Protein AF-0000000084993052 (afdb_homodimer)

InterPro domains:
  IPR000551 MerR-type HTH domain [PF13411] (71-131)
  IPR009061 Putative DNA-binding domain superfamily [SSF46955] (4-50)
  IPR009061 Putative DNA-binding domain superfamily [SSF46955] (69-131)
  IPR010093 SinI-like, DNA-binding domain [TIGR01764] (4-50)
  IPR041657 Helix-turn-helix domain, group 17 [PF12728] (4-50)

pLDDT: mean 84.9, std 16.13, range [34.38, 98.5]

Radius of gyration: 33.79 Å; Cα contacts (8 Å, |Δi|>4): 613; chains: 2; bounding box: 34×115×78 Å

Secondary structure (DSSP, 8-state):
-PPEEPHHHHHHHHTS-HHHHHHHHHHTSS--EEETTEEEEEHHHHHHHHHHHHSS----S------EE-HHHHHHHH---HHHHHHHHHHTS----B----TTS---BEEHHHHHHHHHHHHHHHTT--TTT-HHHHHHHHHHHH-TTGGG--TT-EEEE-SS-EEEE-GGGGGGGGGSSEEEEE-HHHHHHHHHHHHHHHHHH-/-PPEEPHHHHHHHHTS-HHHHHHHHHHTSS--EEETTEEEEEHHHHHHHHHHHHSS---SS------EE-HHHHHHHH---HHHHHHHHHHTS----B----TTS---BEEHHHHHHHHHHHHHHHTT--TTT-HHHHHHHHHHHH-TTGGG--TT-EEEE-SS-EEEE-GGGGGGGGGSSEEEEE-HHHHHHHHHHHHHHHHHH-

Foldseek 3Di:
DFDWDFLCRLCVVVVHDSVVSVVCCVVVLQPWDDDDNGIIGGPVSSVVSVVVCPVPPNPPPPPPPQDKADPVRLCVLQVDDPVVVVVCVVLPLADADDQDPPDPDRGRIHTLLRSLLSNVVVVCVVVPHDSNPQLPSSQVSVCSSPDPPLLPDAQQKKWKDPRPHIDIDGPVRCVVVVVDDDIDIDRSSNSSVSSVVVVVVVVVVD/DFDWDFLCRLCVVVVHDSVVSVVCCVVVLQPWDDDDNGIIGGPVSSVVSVVVCPVPPNPPPPPPPQDKADPVRLCVLQVDDPVVVVVCVVLPLAAADDQDPPDPDRGRIHTLLRSLLSNVVVVCVVVPHDSNPQLPSSQVSVCSSPDPPLLPDAQQKKWKDPSPHIDIDGPVRCVVVVVDDDIDIDRSSNSSVSSVVVVVVVVVVD

Organism: Ammonifex degensii (strain DSM 10501 / KC4) (NCBI:txid429009)

Sequence (412 aa):
MGELLTPKQVAEKLKVSRKTVVKWIRSGKLPGRKIGTLWRVDADDLEAFLGRAETGKAPAPEARHPQVFRPADVLRLTGVNRKTLHYWIREGFVSPSIAGSYGTHKKHLWSFGDLVAIRALQKLRQSGIDLHSAELARTLVRHIQAREGIESVPPDTLLATDGRTAFEVGPDDTSRLFGEGCLLILNLGAIVAELRALLDLEETTGMGELLTPKQVAEKLKVSRKTVVKWIRSGKLPGRKIGTLWRVDADDLEAFLGRAETGKAPAPEARHPQVFRPADVLRLTGVNRKTLHYWIREGFVSPSIAGSYGTHKKHLWSFGDLVAIRALQKLRQSGIDLHSAELARTLVRHIQAREGIESVPPDTLLATDGRTAFEVGPDDTSRLFGEGCLLILNLGAIVAELRALLDLEETTG

Structure (mmCIF, N/CA/C/O backbone):
data_AF-0000000084993052-model_v1
#
loop_
_entity.id
_entity.type
_entity.pdbx_description
1 polymer 'DNA binding domain protein, excisionase family'
#
loop_
_atom_site.group_PDB
_atom_site.id
_atom_site.type_symbol
_atom_site.label_atom_id
_atom_site.label_alt_id
_atom_site.label_comp_id
_atom_site.label_asym_id
_atom_site.label_entity_id
_atom_site.label_seq_id
_atom_site.pdbx_PDB_ins_code
_atom_site.Cartn_x
_atom_site.Cartn_y
_atom_site.Cartn_z
_atom_site.occupancy
_atom_site.B_iso_or_equiv
_atom_site.auth_seq_id
_atom_site.auth_comp_id
_atom_site.auth_asym_id
_atom_site.auth_atom_id
_atom_site.pdbx_PDB_model_num
ATOM 1 N N . MET A 1 1 ? -0.569 -53.781 -41.719 1 48.94 1 MET A N 1
ATOM 2 C CA . MET A 1 1 ? -0.555 -53.469 -40.312 1 48.94 1 MET A CA 1
ATOM 3 C C . MET A 1 1 ? 0.443 -52.375 -40 1 48.94 1 MET A C 1
ATOM 5 O O . MET A 1 1 ? 1.618 -52.469 -40.344 1 48.94 1 MET A O 1
ATOM 9 N N . GLY A 1 2 ? -0.045 -51.094 -39.812 1 65.38 2 GLY A N 1
ATOM 10 C CA . GLY A 1 2 ? 0.853 -49.938 -39.875 1 65.38 2 GLY A CA 1
ATOM 11 C C . GLY A 1 2 ? 1.898 -49.969 -38.75 1 65.38 2 GLY A C 1
ATOM 12 O O . GLY A 1 2 ? 1.784 -50.719 -37.812 1 65.38 2 GLY A O 1
ATOM 13 N N . GLU A 1 3 ? 3.17 -49.562 -38.969 1 82.06 3 GLU A N 1
ATOM 14 C CA . GLU A 1 3 ? 4.281 -49.531 -38.031 1 82.06 3 GLU A CA 1
ATOM 15 C C . GLU A 1 3 ? 3.893 -48.75 -36.75 1 82.06 3 GLU A C 1
ATOM 17 O O . GLU A 1 3 ? 3.287 -47.688 -36.844 1 82.06 3 GLU A O 1
ATOM 22 N N . LEU A 1 4 ? 3.887 -49.531 -35.469 1 87.75 4 LEU A N 1
ATOM 23 C CA . LEU A 1 4 ? 3.609 -48.906 -34.188 1 87.75 4 LEU A CA 1
ATOM 24 C C . LEU A 1 4 ? 4.871 -48.281 -33.594 1 87.75 4 LEU A C 1
ATOM 26 O O . LEU A 1 4 ? 5.934 -48.906 -33.594 1 87.75 4 LEU A O 1
ATOM 30 N N . LEU A 1 5 ? 4.762 -47.031 -33.344 1 91.31 5 LEU A N 1
ATOM 31 C CA . LEU A 1 5 ? 5.887 -46.25 -32.844 1 91.31 5 LEU A CA 1
ATOM 32 C C . LEU A 1 5 ? 5.734 -46 -31.328 1 91.31 5 LEU A C 1
ATOM 34 O O . LEU A 1 5 ? 4.617 -45.844 -30.844 1 91.31 5 LEU A O 1
ATOM 38 N N . THR A 1 6 ? 6.793 -46.125 -30.594 1 86.75 6 THR A N 1
ATOM 39 C CA . THR A 1 6 ? 6.809 -45.719 -29.188 1 86.75 6 THR A CA 1
ATOM 40 C C . THR A 1 6 ? 6.742 -44.188 -29.078 1 86.75 6 THR A C 1
ATOM 42 O O . THR A 1 6 ? 7.117 -43.469 -30 1 86.75 6 THR A O 1
ATOM 45 N N . PRO A 1 7 ? 6.207 -43.688 -27.969 1 89.81 7 PRO A N 1
ATOM 46 C CA . PRO A 1 7 ? 6.215 -42.25 -27.766 1 89.81 7 PRO A CA 1
ATOM 47 C C . PRO A 1 7 ? 7.609 -41.656 -27.906 1 89.81 7 PRO A C 1
ATOM 49 O O . PRO A 1 7 ? 7.754 -40.531 -28.406 1 89.81 7 PRO A O 1
ATOM 52 N N . LYS A 1 8 ? 8.633 -42.406 -27.547 1 89.56 8 LYS A N 1
ATOM 53 C CA . LYS A 1 8 ? 10.008 -41.938 -27.703 1 89.56 8 LYS A CA 1
ATOM 54 C C . LYS A 1 8 ? 10.391 -41.812 -29.172 1 89.56 8 LYS A C 1
ATOM 56 O O . LYS A 1 8 ? 10.992 -40.812 -29.578 1 89.56 8 LYS A O 1
ATOM 61 N N . GLN A 1 9 ? 10.039 -42.688 -29.984 1 88.88 9 GLN A N 1
ATOM 62 C CA . GLN A 1 9 ? 10.32 -42.688 -31.422 1 88.88 9 GLN A CA 1
ATOM 63 C C . GLN A 1 9 ? 9.578 -41.562 -32.125 1 88.88 9 GLN A C 1
ATOM 65 O O . GLN A 1 9 ? 10.133 -40.906 -33 1 88.88 9 GLN A O 1
ATOM 70 N N . VAL A 1 10 ? 8.32 -41.406 -31.672 1 88.38 10 VAL A N 1
ATOM 71 C CA . VAL A 1 10 ? 7.539 -40.312 -32.188 1 88.38 10 VAL A CA 1
ATOM 72 C C . VAL A 1 10 ? 8.211 -39 -31.844 1 88.38 10 VAL A C 1
ATOM 74 O O . VAL A 1 10 ? 8.336 -38.094 -32.688 1 88.38 10 VAL A O 1
ATOM 77 N N . ALA A 1 11 ? 8.703 -38.875 -30.703 1 86.81 11 ALA A N 1
ATOM 78 C CA . ALA A 1 11 ? 9.383 -37.688 -30.219 1 86.81 11 ALA A CA 1
ATOM 79 C C . ALA A 1 11 ? 10.625 -37.375 -31.062 1 86.81 11 ALA A C 1
ATOM 81 O O . ALA A 1 11 ? 10.867 -36.25 -31.453 1 86.81 11 ALA A O 1
ATOM 82 N N . GLU A 1 12 ? 11.328 -38.375 -31.297 1 86.19 12 GLU A N 1
ATOM 83 C CA . GLU A 1 12 ? 12.547 -38.25 -32.094 1 86.19 12 GLU A CA 1
ATOM 84 C C . GLU A 1 12 ? 12.227 -37.812 -33.531 1 86.19 12 GLU A C 1
ATOM 86 O O . GLU A 1 12 ? 12.914 -36.969 -34.094 1 86.19 12 GLU A O 1
ATOM 91 N N . LYS A 1 13 ? 11.102 -38.344 -34 1 83.56 13 LYS A N 1
ATOM 92 C CA . LYS A 1 13 ? 10.703 -38.062 -35.375 1 83.56 13 LYS A CA 1
ATOM 93 C C . LYS A 1 13 ? 10.18 -36.625 -35.531 1 83.56 13 LYS A C 1
ATOM 95 O O . LYS A 1 13 ? 10.406 -36 -36.562 1 83.56 13 LYS A O 1
ATOM 100 N N . LEU A 1 14 ? 9.562 -36.156 -34.469 1 79.31 14 LEU A N 1
ATOM 101 C CA . LEU A 1 14 ? 8.914 -34.844 -34.562 1 79.31 14 LEU A CA 1
ATOM 102 C C . LEU A 1 14 ? 9.789 -33.781 -33.906 1 79.31 14 LEU A C 1
ATOM 104 O O . LEU A 1 14 ? 9.445 -32.594 -33.938 1 79.31 14 LEU A O 1
ATOM 108 N N . LYS A 1 15 ? 11 -34.156 -33.406 1 80.94 15 LYS A N 1
ATOM 109 C CA . LYS A 1 15 ? 11.938 -33.281 -32.719 1 80.94 15 LYS A CA 1
ATOM 110 C C . LYS A 1 15 ? 11.25 -32.531 -31.562 1 80.94 15 LYS A C 1
ATOM 112 O O . LYS A 1 15 ? 11.406 -31.328 -31.422 1 80.94 15 LYS A O 1
ATOM 117 N N . VAL A 1 16 ? 10.438 -33.312 -30.906 1 79.69 16 VAL A N 1
ATOM 118 C CA . VAL A 1 16 ? 9.781 -32.812 -29.703 1 79.69 16 VAL A CA 1
ATOM 119 C C . VAL A 1 16 ? 10.109 -33.719 -28.516 1 79.69 16 VAL A C 1
ATOM 121 O O . VAL A 1 16 ? 10.719 -34.781 -28.688 1 79.69 16 VAL A O 1
ATOM 124 N N . SER A 1 17 ? 9.82 -33.25 -27.391 1 78.69 17 SER A N 1
ATOM 125 C CA . SER A 1 17 ? 10.07 -34.062 -26.203 1 78.69 17 SER A CA 1
ATOM 126 C C . SER A 1 17 ? 9.094 -35.219 -26.094 1 78.69 17 SER A C 1
ATOM 128 O O . SER A 1 17 ? 7.969 -35.156 -26.594 1 78.69 17 SER A O 1
ATOM 130 N N . ARG A 1 18 ? 9.516 -36.312 -25.484 1 83.81 18 ARG A N 1
ATOM 131 C CA . ARG A 1 18 ? 8.648 -37.469 -25.203 1 83.81 18 ARG A CA 1
ATOM 132 C C . ARG A 1 18 ? 7.422 -37.031 -24.391 1 83.81 18 ARG A C 1
ATOM 134 O O . ARG A 1 18 ? 6.32 -37.531 -24.625 1 83.81 18 ARG A O 1
ATOM 141 N N . LYS A 1 19 ? 7.613 -36.156 -23.578 1 82.06 19 LYS A N 1
ATOM 142 C CA . LYS A 1 19 ? 6.527 -35.625 -22.75 1 82.06 19 LYS A CA 1
ATOM 143 C C . LYS A 1 19 ? 5.445 -35 -23.609 1 82.06 19 LYS A C 1
ATOM 145 O O . LYS A 1 19 ? 4.254 -35.156 -23.359 1 82.06 19 LYS A O 1
ATOM 150 N N . THR A 1 20 ? 5.824 -34.312 -24.484 1 80.38 20 THR A N 1
ATOM 151 C CA . THR A 1 20 ? 4.922 -33.656 -25.422 1 80.38 20 THR A CA 1
ATOM 152 C C . THR A 1 20 ? 4.086 -34.688 -26.188 1 80.38 20 THR A C 1
ATOM 154 O O . THR A 1 20 ? 2.881 -34.5 -26.359 1 80.38 20 THR A O 1
ATOM 157 N N . VAL A 1 21 ? 4.684 -35.75 -26.594 1 82.19 21 VAL A N 1
ATOM 158 C CA . VAL A 1 21 ? 4.008 -36.781 -27.359 1 82.19 21 VAL A CA 1
ATOM 159 C C . VAL A 1 21 ? 2.969 -37.469 -26.484 1 82.19 21 VAL A C 1
ATOM 161 O O . VAL A 1 21 ? 1.829 -37.688 -26.906 1 82.19 21 VAL A O 1
ATOM 164 N N . VAL A 1 22 ? 3.314 -37.688 -25.266 1 84.31 22 VAL A N 1
ATOM 165 C CA . VAL A 1 22 ? 2.406 -38.344 -24.344 1 84.31 22 VAL A CA 1
ATOM 166 C C . VAL A 1 22 ? 1.227 -37.438 -24.031 1 84.31 22 VAL A C 1
ATOM 168 O O . VAL A 1 22 ? 0.081 -37.875 -23.969 1 84.31 22 VAL A O 1
ATOM 171 N N . LYS A 1 23 ? 1.513 -36.281 -23.969 1 81.44 23 LYS A N 1
ATOM 172 C CA . LYS A 1 23 ? 0.457 -35.281 -23.781 1 81.44 23 LYS A CA 1
ATOM 173 C C . LYS A 1 23 ? -0.524 -35.281 -24.953 1 81.44 23 LYS A C 1
ATOM 175 O O . LYS A 1 23 ? -1.738 -35.25 -24.75 1 81.44 23 LYS A O 1
ATOM 180 N N . TRP A 1 24 ? -0.016 -35.344 -26.125 1 80 24 TRP A N 1
ATOM 181 C CA . TRP A 1 24 ? -0.849 -35.344 -27.312 1 80 24 TRP A CA 1
ATOM 182 C C . TRP A 1 24 ? -1.72 -36.594 -27.375 1 80 24 TRP A C 1
ATOM 184 O O . TRP A 1 24 ? -2.879 -36.531 -27.781 1 80 24 TRP A O 1
ATOM 194 N N . ILE A 1 25 ? -1.2 -37.625 -26.812 1 84.38 25 ILE A N 1
ATOM 195 C CA . ILE A 1 25 ? -1.927 -38.875 -26.781 1 84.38 25 ILE A CA 1
ATOM 196 C C . ILE A 1 25 ? -3.059 -38.812 -25.766 1 84.38 25 ILE A C 1
ATOM 198 O O . ILE A 1 25 ? -4.199 -39.188 -26.062 1 84.38 25 ILE A O 1
ATOM 202 N N . ARG A 1 26 ? -2.762 -38.25 -24.672 1 82.25 26 ARG A N 1
ATOM 203 C CA . ARG A 1 26 ? -3.729 -38.156 -23.578 1 82.25 26 ARG A CA 1
ATOM 204 C C . ARG A 1 26 ? -4.828 -37.156 -23.906 1 82.25 26 ARG A C 1
ATOM 206 O O . ARG A 1 26 ? -5.988 -37.375 -23.547 1 82.25 26 ARG A O 1
ATOM 213 N N . SER A 1 27 ? -4.441 -36.188 -24.578 1 79.38 27 SER A N 1
ATOM 214 C CA . SER A 1 27 ? -5.395 -35.156 -24.953 1 79.38 27 SER A CA 1
ATOM 215 C C . SER A 1 27 ? -6.25 -35.594 -26.141 1 79.38 27 SER A C 1
ATOM 217 O O . SER A 1 27 ? -7.207 -34.906 -26.5 1 79.38 27 SER A O 1
ATOM 219 N N . GLY A 1 28 ? -5.785 -36.562 -26.781 1 79.62 28 GLY A N 1
ATOM 220 C CA . GLY A 1 28 ? -6.527 -37.094 -27.906 1 79.62 28 GLY A CA 1
ATOM 221 C C . GLY A 1 28 ? -6.109 -36.469 -29.234 1 79.62 28 GLY A C 1
ATOM 222 O O . GLY A 1 28 ? -6.66 -36.812 -30.281 1 79.62 28 GLY A O 1
ATOM 223 N N . LYS A 1 29 ? -5.254 -35.562 -29.25 1 80.81 29 LYS A N 1
ATOM 224 C CA . LYS A 1 29 ? -4.781 -34.938 -30.469 1 80.81 29 LYS A CA 1
ATOM 225 C C . LYS A 1 29 ? -4.047 -35.906 -31.375 1 80.81 29 LYS A C 1
ATOM 227 O O . LYS A 1 29 ? -4.172 -35.875 -32.594 1 80.81 29 LYS A O 1
ATOM 232 N N . LEU A 1 30 ? -3.301 -36.688 -30.719 1 80.69 30 LEU A N 1
ATOM 233 C CA . LEU A 1 30 ? -2.594 -37.75 -31.406 1 80.69 30 LEU A CA 1
ATOM 234 C C . LEU A 1 30 ? -3.141 -39.125 -31 1 80.69 30 LEU A C 1
ATOM 236 O O . LEU A 1 30 ? -3.078 -39.5 -29.828 1 80.69 30 LEU A O 1
ATOM 240 N N . PRO A 1 31 ? -3.766 -39.75 -31.891 1 85.69 31 PRO A N 1
ATOM 241 C CA . PRO A 1 31 ? -4.332 -41.062 -31.5 1 85.69 31 PRO A CA 1
ATOM 242 C C . PRO A 1 31 ? -3.266 -42.062 -31.047 1 85.69 31 PRO A C 1
ATOM 244 O O . PRO A 1 31 ? -2.254 -42.219 -31.734 1 85.69 31 PRO A O 1
ATOM 247 N N . GLY A 1 32 ? -3.371 -42.5 -29.797 1 86.06 32 GLY A N 1
ATOM 248 C CA . GLY A 1 32 ? -2.516 -43.531 -29.266 1 86.06 32 GLY A CA 1
ATOM 249 C C . GLY A 1 32 ? -3.293 -44.719 -28.734 1 86.06 32 GLY A C 1
ATOM 250 O O . GLY A 1 32 ? -4.477 -44.625 -28.406 1 86.06 32 GLY A O 1
ATOM 251 N N . ARG A 1 33 ? -2.717 -46 -28.812 1 86.44 33 ARG A N 1
ATOM 252 C CA . ARG A 1 33 ? -3.355 -47.188 -28.266 1 86.44 33 ARG A CA 1
ATOM 253 C C . ARG A 1 33 ? -2.432 -47.906 -27.281 1 86.44 33 ARG A C 1
ATOM 255 O O . ARG A 1 33 ? -1.211 -47.906 -27.453 1 86.44 33 ARG A O 1
ATOM 262 N N . LYS A 1 34 ? -3.074 -48.469 -26.25 1 82.06 34 LYS A N 1
ATOM 263 C CA . LYS A 1 34 ? -2.312 -49.219 -25.266 1 82.06 34 LYS A CA 1
ATOM 264 C C . LYS A 1 34 ? -2.172 -50.688 -25.656 1 82.06 34 LYS A C 1
ATOM 266 O O . LYS A 1 34 ? -3.156 -51.312 -26.031 1 82.06 34 LYS A O 1
ATOM 271 N N . ILE A 1 35 ? -0.954 -51.125 -25.781 1 80.88 35 ILE A N 1
ATOM 272 C CA . ILE A 1 35 ? -0.654 -52.562 -25.938 1 80.88 35 ILE A CA 1
ATOM 273 C C . ILE A 1 35 ? -0.008 -53.062 -24.656 1 80.88 35 ILE A C 1
ATOM 275 O O . ILE A 1 35 ? 1.161 -52.781 -24.375 1 80.88 35 ILE A O 1
ATOM 279 N N . GLY A 1 36 ? -0.763 -53.656 -23.75 1 77.06 36 GLY A N 1
ATOM 280 C CA . GLY A 1 36 ? -0.347 -53.906 -22.391 1 77.06 36 GLY A CA 1
ATOM 281 C C . GLY A 1 36 ? -0.344 -52.656 -21.531 1 77.06 36 GLY A C 1
ATOM 282 O O . GLY A 1 36 ? -1.357 -51.938 -21.422 1 77.06 36 GLY A O 1
ATOM 283 N N . THR A 1 37 ? 0.812 -52.25 -20.984 1 80.94 37 THR A N 1
ATOM 284 C CA . THR A 1 37 ? 0.926 -51.031 -20.156 1 80.94 37 THR A CA 1
ATOM 285 C C . THR A 1 37 ? 1.577 -49.906 -20.938 1 80.94 37 THR A C 1
ATOM 287 O O . THR A 1 37 ? 1.741 -48.812 -20.422 1 80.94 37 THR A O 1
ATOM 290 N N . LEU A 1 38 ? 1.801 -50.094 -22.172 1 82.88 38 LEU A N 1
ATOM 291 C CA . LEU A 1 38 ? 2.629 -49.156 -22.922 1 82.88 38 LEU A CA 1
ATOM 292 C C . LEU A 1 38 ? 1.832 -48.5 -24.047 1 82.88 38 LEU A C 1
ATOM 294 O O . LEU A 1 38 ? 1.04 -49.156 -24.719 1 82.88 38 LEU A O 1
ATOM 298 N N . TRP A 1 39 ? 2.01 -47.188 -24.234 1 88.31 39 TRP A N 1
ATOM 299 C CA . TRP A 1 39 ? 1.401 -46.438 -25.344 1 88.31 39 TRP A CA 1
ATOM 300 C C . TRP A 1 39 ? 2.133 -46.719 -26.656 1 88.31 39 TRP A C 1
ATOM 302 O O . TRP A 1 39 ? 3.363 -46.812 -26.672 1 88.31 39 TRP A O 1
ATOM 312 N N . ARG A 1 40 ? 1.295 -46.906 -27.734 1 89.94 40 ARG A N 1
ATOM 313 C CA . ARG A 1 40 ? 1.839 -47.031 -29.078 1 89.94 40 ARG A CA 1
ATOM 314 C C . ARG A 1 40 ? 1.084 -46.156 -30.062 1 89.94 40 ARG A C 1
ATOM 316 O O . ARG A 1 40 ? -0.123 -45.938 -29.922 1 89.94 40 ARG A O 1
ATOM 323 N N . VAL A 1 41 ? 1.774 -45.531 -30.953 1 90.25 41 VAL A N 1
ATOM 324 C CA . VAL A 1 41 ? 1.204 -44.688 -31.984 1 90.25 41 VAL A CA 1
ATOM 325 C C . VAL A 1 41 ? 1.362 -45.344 -33.344 1 90.25 41 VAL A C 1
ATOM 327 O O . VAL A 1 41 ? 2.463 -45.75 -33.719 1 90.25 41 VAL A O 1
ATOM 330 N N . ASP A 1 42 ? 0.263 -45.5 -34.031 1 88.5 42 ASP A N 1
ATOM 331 C CA . ASP A 1 42 ? 0.301 -46.031 -35.406 1 88.5 42 ASP A CA 1
ATOM 332 C C . ASP A 1 42 ? 0.986 -45.062 -36.375 1 88.5 42 ASP A C 1
ATOM 334 O O . ASP A 1 42 ? 0.731 -43.844 -36.312 1 88.5 42 ASP A O 1
ATOM 338 N N . ALA A 1 43 ? 1.896 -45.5 -37.156 1 87.38 43 ALA A N 1
ATOM 339 C CA . ALA A 1 43 ? 2.639 -44.688 -38.094 1 87.38 43 ALA A CA 1
ATOM 340 C C . ALA A 1 43 ? 1.694 -43.938 -39.031 1 87.38 43 ALA A C 1
ATOM 342 O O . ALA A 1 43 ? 1.951 -42.781 -39.406 1 87.38 43 ALA A O 1
ATOM 343 N N . ASP A 1 44 ? 0.637 -44.469 -39.375 1 84.44 44 ASP A N 1
ATOM 344 C CA . ASP A 1 44 ? -0.337 -43.812 -40.25 1 84.44 44 ASP A CA 1
ATOM 345 C C . ASP A 1 44 ? -1.029 -42.656 -39.531 1 84.44 44 ASP A C 1
ATOM 347 O O . ASP A 1 44 ? -1.259 -41.594 -40.125 1 84.44 44 ASP A O 1
ATOM 351 N N . ASP A 1 45 ? -1.385 -42.938 -38.281 1 82.81 45 ASP A N 1
ATOM 352 C CA . ASP A 1 45 ? -2.002 -41.875 -37.469 1 82.81 45 ASP A CA 1
ATOM 353 C C . ASP A 1 45 ? -1.046 -40.719 -37.25 1 82.81 45 ASP A C 1
ATOM 355 O O . ASP A 1 45 ? -1.466 -39.562 -37.281 1 82.81 45 ASP A O 1
ATOM 359 N N . LEU A 1 46 ? 0.203 -41.062 -37.094 1 84.06 46 LEU A N 1
ATOM 360 C CA . LEU A 1 46 ? 1.216 -40 -36.969 1 84.06 46 LEU A CA 1
ATOM 361 C C . LEU A 1 46 ? 1.325 -39.219 -38.281 1 84.06 46 LEU A C 1
ATOM 363 O O . LEU A 1 46 ? 1.399 -37.969 -38.25 1 84.06 46 LEU A O 1
ATOM 367 N N . GLU A 1 47 ? 1.384 -39.812 -39.406 1 80.25 47 GLU A N 1
ATOM 368 C CA . GLU A 1 47 ? 1.44 -39.156 -40.719 1 80.25 47 GLU A CA 1
ATOM 369 C C . GLU A 1 47 ? 0.197 -38.312 -40.938 1 80.25 47 GLU A C 1
ATOM 371 O O . GLU A 1 47 ? 0.289 -37.188 -41.469 1 80.25 47 GLU A O 1
ATOM 376 N N . ALA A 1 48 ? -0.956 -38.812 -40.625 1 77.94 48 ALA A N 1
ATOM 377 C CA . ALA A 1 48 ? -2.186 -38.031 -40.719 1 77.94 48 ALA A CA 1
ATOM 378 C C . ALA A 1 48 ? -2.117 -36.781 -39.844 1 77.94 48 ALA A C 1
ATOM 380 O O . ALA A 1 48 ? -2.568 -35.719 -40.25 1 77.94 48 ALA A O 1
ATOM 381 N N . PHE A 1 49 ? -1.561 -37.031 -38.656 1 75.12 49 PHE A N 1
ATOM 382 C CA . PHE A 1 49 ? -1.333 -35.938 -37.719 1 75.12 49 PHE A CA 1
ATOM 383 C C . PHE A 1 49 ? -0.412 -34.875 -38.312 1 75.12 49 PHE A C 1
ATOM 385 O O . PHE A 1 49 ? -0.669 -33.688 -38.219 1 75.12 49 PHE A O 1
ATOM 392 N N . LEU A 1 50 ? 0.617 -35.312 -38.969 1 72.19 50 LEU A N 1
ATOM 393 C CA . LEU A 1 50 ? 1.562 -34.438 -39.625 1 72.19 50 LEU A CA 1
ATOM 394 C C . LEU A 1 50 ? 0.933 -33.781 -40.875 1 72.19 50 LEU A C 1
ATOM 396 O O . LEU A 1 50 ? 1.211 -32.625 -41.188 1 72.19 50 LEU A O 1
ATOM 400 N N . GLY A 1 51 ? 0.318 -34.438 -41.625 1 66 51 GLY A N 1
ATOM 401 C CA . GLY A 1 51 ? -0.374 -33.906 -42.781 1 66 51 GLY A CA 1
ATOM 402 C C . GLY A 1 51 ? -1.38 -32.812 -42.438 1 66 51 GLY A C 1
ATOM 403 O O . GLY A 1 51 ? -1.521 -31.828 -43.156 1 66 51 GLY A O 1
ATOM 404 N N . ARG A 1 52 ? -2.234 -33.062 -41.469 1 57.12 52 ARG A N 1
ATOM 405 C CA . ARG A 1 52 ? -3.145 -32.031 -41 1 57.12 52 ARG A CA 1
ATOM 406 C C . ARG A 1 52 ? -2.375 -30.812 -40.5 1 57.12 52 ARG A C 1
ATOM 408 O O . ARG A 1 52 ? -2.818 -29.672 -40.656 1 57.12 52 ARG A O 1
ATOM 415 N N . ALA A 1 53 ? -1.199 -31.016 -39.844 1 50.31 53 ALA A N 1
ATOM 416 C CA . ALA A 1 53 ? -0.313 -29.938 -39.406 1 50.31 53 ALA A CA 1
ATOM 417 C C . ALA A 1 53 ? 0.321 -29.234 -40.594 1 50.31 53 ALA A C 1
ATOM 419 O O . ALA A 1 53 ? 0.575 -28.031 -40.562 1 50.31 53 ALA A O 1
ATOM 420 N N . GLU A 1 54 ? 0.766 -29.781 -41.562 1 43.44 54 GLU A N 1
ATOM 421 C CA . GLU A 1 54 ? 1.326 -29.188 -42.781 1 43.44 54 GLU A CA 1
ATOM 422 C C . GLU A 1 54 ? 0.279 -28.375 -43.531 1 43.44 54 GLU A C 1
ATOM 424 O O . GLU A 1 54 ? 0.618 -27.438 -44.25 1 43.44 54 GLU A O 1
ATOM 429 N N . THR A 1 55 ? -0.779 -28.844 -43.906 1 40.25 55 THR A N 1
ATOM 430 C CA . THR A 1 55 ? -1.77 -27.984 -44.531 1 40.25 55 THR A CA 1
ATOM 431 C C . THR A 1 55 ? -2.199 -26.859 -43.594 1 40.25 55 THR A C 1
ATOM 433 O O . THR A 1 55 ? -2.887 -27.109 -42.594 1 40.25 55 THR A O 1
ATOM 436 N N . GLY A 1 56 ? -1.439 -25.719 -43.5 1 40.62 56 GLY A N 1
ATOM 437 C CA . GLY A 1 56 ? -1.24 -24.391 -42.969 1 40.62 56 GLY A CA 1
ATOM 438 C C . GLY A 1 56 ? -1.55 -24.297 -41.5 1 40.62 56 GLY A C 1
ATOM 439 O O . GLY A 1 56 ? -1.419 -23.219 -40.875 1 40.62 56 GLY A O 1
ATOM 440 N N . LYS A 1 57 ? -2.672 -24.766 -41.062 1 38.34 57 LYS A N 1
ATOM 441 C CA . LYS A 1 57 ? -2.881 -24.406 -39.656 1 38.34 57 LYS A CA 1
ATOM 442 C C . LYS A 1 57 ? -1.93 -25.172 -38.75 1 38.34 57 LYS A C 1
ATOM 444 O O . LYS A 1 57 ? -2.111 -26.375 -38.5 1 38.34 57 LYS A O 1
ATOM 449 N N . ALA A 1 58 ? -0.664 -25.297 -38.938 1 37.69 58 ALA A N 1
ATOM 450 C CA . ALA A 1 58 ? 0.285 -25.781 -37.938 1 37.69 58 ALA A CA 1
ATOM 451 C C . ALA A 1 58 ? -0.3 -25.688 -36.531 1 37.69 58 ALA A C 1
ATOM 453 O O . ALA A 1 58 ? -0.976 -24.703 -36.219 1 37.69 58 ALA A O 1
ATOM 454 N N . PRO A 1 59 ? -0.535 -26.844 -35.906 1 34.44 59 PRO A N 1
ATOM 455 C CA . PRO A 1 59 ? -1.084 -26.531 -34.594 1 34.44 59 PRO A CA 1
ATOM 456 C C . PRO A 1 59 ? -0.454 -25.297 -33.938 1 34.44 59 PRO A C 1
ATOM 458 O O . PRO A 1 59 ? 0.695 -24.953 -34.25 1 34.44 59 PRO A O 1
ATOM 461 N N . ALA A 1 60 ? -1.179 -24.234 -33.875 1 36.34 60 ALA A N 1
ATOM 462 C CA . ALA A 1 60 ? -0.659 -23.109 -33.094 1 36.34 60 ALA A CA 1
ATOM 463 C C . ALA A 1 60 ? 0.458 -23.562 -32.156 1 36.34 60 ALA A C 1
ATOM 465 O O . ALA A 1 60 ? 0.501 -24.734 -31.75 1 36.34 60 ALA A O 1
ATOM 466 N N . PRO A 1 61 ? 1.678 -23.125 -32.25 1 36.09 61 PRO A N 1
ATOM 467 C CA . PRO A 1 61 ? 2.607 -23.5 -31.172 1 36.09 61 PRO A CA 1
ATOM 468 C C . PRO A 1 61 ? 1.908 -24.156 -29.984 1 36.09 61 PRO A C 1
ATOM 470 O O . PRO A 1 61 ? 0.729 -23.875 -29.734 1 36.09 61 PRO A O 1
ATOM 473 N N . GLU A 1 62 ? 2.041 -25.516 -29.75 1 35.34 62 GLU A N 1
ATOM 474 C CA . GLU A 1 62 ? 1.494 -26.188 -28.578 1 35.34 62 GLU A CA 1
ATOM 475 C C . GLU A 1 62 ? 0.982 -25.188 -27.547 1 35.34 62 GLU A C 1
ATOM 477 O O . GLU A 1 62 ? 1.682 -24.234 -27.203 1 35.34 62 GLU A O 1
ATOM 482 N N . ALA A 1 63 ? -0.161 -24.828 -27.516 1 40.62 63 ALA A N 1
ATOM 483 C CA . ALA A 1 63 ? -0.741 -24.172 -26.344 1 40.62 63 ALA A CA 1
ATOM 484 C C . ALA A 1 63 ? 0.057 -24.484 -25.078 1 40.62 63 ALA A C 1
ATOM 486 O O . ALA A 1 63 ? 0.277 -25.656 -24.766 1 40.62 63 ALA A O 1
ATOM 487 N N . ARG A 1 64 ? 1.183 -24.047 -24.75 1 44.56 64 ARG A N 1
ATOM 488 C CA . ARG A 1 64 ? 1.881 -24.25 -23.484 1 44.56 64 ARG A CA 1
ATOM 489 C C . ARG A 1 64 ? 0.952 -24.859 -22.438 1 44.56 64 ARG A C 1
ATOM 491 O O . ARG A 1 64 ? -0.091 -24.281 -22.109 1 44.56 64 ARG A O 1
ATOM 498 N N . HIS A 1 65 ? 0.53 -26.203 -22.438 1 50.34 65 HIS A N 1
ATOM 499 C CA . HIS A 1 65 ? -0.215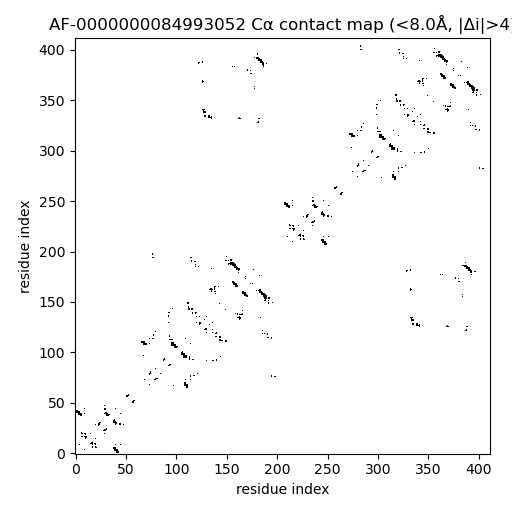 -26.797 -21.344 1 50.34 65 HIS A CA 1
ATOM 500 C C . HIS A 1 65 ? -0.061 -25.984 -20.062 1 50.34 65 HIS A C 1
ATOM 502 O O . HIS A 1 65 ? 1.051 -25.609 -19.688 1 50.34 65 HIS A O 1
ATOM 508 N N . PRO A 1 66 ? -1.108 -25.375 -19.688 1 60.19 66 PRO A N 1
ATOM 509 C CA . PRO A 1 66 ? -0.968 -24.594 -18.453 1 60.19 66 PRO A CA 1
ATOM 510 C C . PRO A 1 66 ? -0.178 -25.328 -17.375 1 60.19 66 PRO A C 1
ATOM 512 O O . PRO A 1 66 ? -0.433 -26.516 -17.109 1 60.19 66 PRO A O 1
ATOM 515 N N . GLN A 1 67 ? 1.07 -25.062 -17.234 1 79.12 67 GLN A N 1
ATOM 516 C CA . GLN A 1 67 ? 1.914 -25.641 -16.188 1 79.12 67 GLN A CA 1
ATOM 517 C C . GLN A 1 67 ? 1.155 -25.75 -14.867 1 79.12 67 GLN A C 1
ATOM 519 O O . GLN A 1 67 ? 0.522 -24.797 -14.422 1 79.12 67 GLN A O 1
ATOM 524 N N . VAL A 1 68 ? 0.842 -27.031 -14.477 1 88.94 68 VAL A N 1
ATOM 525 C CA . VAL A 1 68 ? 0.21 -27.344 -13.195 1 88.94 68 VAL A CA 1
ATOM 526 C C . VAL A 1 68 ? 1.273 -27.75 -12.18 1 88.94 68 VAL A C 1
ATOM 528 O O . VAL A 1 68 ? 2.307 -28.312 -12.547 1 88.94 68 VAL A O 1
ATOM 531 N N . PHE A 1 69 ? 0.995 -27.375 -10.984 1 93.19 69 PHE A N 1
ATOM 532 C CA . PHE A 1 69 ? 1.991 -27.578 -9.938 1 93.19 69 PHE A CA 1
ATOM 533 C C . PHE A 1 69 ? 1.399 -28.359 -8.766 1 93.19 69 PHE A C 1
ATOM 535 O O . PHE A 1 69 ? 0.252 -28.125 -8.383 1 93.19 69 PHE A O 1
ATOM 542 N N . ARG A 1 70 ? 2.195 -29.344 -8.305 1 89.81 70 ARG A N 1
ATOM 543 C CA . ARG A 1 70 ? 1.85 -30.047 -7.074 1 89.81 70 ARG A CA 1
ATOM 544 C C . ARG A 1 70 ? 2.27 -29.25 -5.844 1 89.81 70 ARG A C 1
ATOM 546 O O . ARG A 1 70 ? 3.047 -28.297 -5.949 1 89.81 70 ARG A O 1
ATOM 553 N N . PRO A 1 71 ? 1.703 -29.578 -4.66 1 92.19 71 PRO A N 1
ATOM 554 C CA . PRO A 1 71 ? 2.049 -28.844 -3.438 1 92.19 71 PRO A CA 1
ATOM 555 C C . PRO A 1 71 ? 3.555 -28.781 -3.195 1 92.19 71 PRO A C 1
ATOM 557 O O . PRO A 1 71 ? 4.07 -27.75 -2.754 1 92.19 71 PRO A O 1
ATOM 560 N N . ALA A 1 72 ? 4.234 -29.797 -3.447 1 93.25 72 ALA A N 1
ATOM 561 C CA . ALA A 1 72 ? 5.684 -29.797 -3.256 1 93.25 72 ALA A CA 1
ATOM 562 C C . ALA A 1 72 ? 6.363 -28.766 -4.145 1 93.25 72 ALA A C 1
ATOM 564 O O . ALA A 1 72 ? 7.332 -28.125 -3.729 1 93.25 72 ALA A O 1
ATOM 565 N N . ASP A 1 73 ? 5.918 -28.609 -5.348 1 94.38 73 ASP A N 1
ATOM 566 C CA . ASP A 1 73 ? 6.418 -27.578 -6.262 1 94.38 73 ASP A CA 1
ATOM 567 C C . ASP A 1 73 ? 6.188 -26.188 -5.699 1 94.38 73 ASP A C 1
ATOM 569 O O . ASP A 1 73 ? 7.055 -25.312 -5.801 1 94.38 73 ASP A O 1
ATOM 573 N N . VAL A 1 74 ? 5.035 -26.031 -5.121 1 96.75 74 VAL A N 1
ATOM 574 C CA . VAL A 1 74 ? 4.66 -24.734 -4.555 1 96.75 74 VAL A CA 1
ATOM 575 C C . VAL A 1 74 ? 5.664 -24.344 -3.475 1 96.75 74 VAL A C 1
ATOM 577 O O . VAL A 1 74 ? 6.176 -23.219 -3.479 1 96.75 74 VAL A O 1
ATOM 580 N N . LEU A 1 75 ? 5.965 -25.281 -2.621 1 97.25 75 LEU A N 1
ATOM 581 C CA . LEU A 1 75 ? 6.906 -25.016 -1.537 1 97.25 75 LEU A CA 1
ATOM 582 C C . LEU A 1 75 ? 8.281 -24.656 -2.086 1 97.25 75 LEU A C 1
ATOM 584 O O . LEU A 1 75 ? 8.898 -23.688 -1.65 1 97.25 75 LEU A O 1
ATOM 588 N N . ARG A 1 76 ? 8.664 -25.375 -3.062 1 96 76 ARG A N 1
ATOM 589 C CA . ARG A 1 76 ? 10 -25.188 -3.629 1 96 76 ARG A CA 1
ATOM 590 C C . ARG A 1 76 ? 10.102 -23.859 -4.371 1 96 76 ARG A C 1
ATOM 592 O O . ARG A 1 76 ? 11.078 -23.125 -4.199 1 96 76 ARG A O 1
ATOM 599 N N . LEU A 1 77 ? 9.172 -23.547 -5.129 1 96.75 77 LEU A N 1
ATOM 600 C CA . LEU A 1 77 ? 9.234 -22.406 -6.027 1 96.75 77 LEU A CA 1
ATOM 601 C C . LEU A 1 77 ? 8.953 -21.109 -5.27 1 96.75 77 LEU A C 1
ATOM 603 O O . LEU A 1 77 ? 9.5 -20.062 -5.605 1 96.75 77 LEU A O 1
ATOM 607 N N . THR A 1 78 ? 8.141 -21.094 -4.25 1 97.62 78 THR A N 1
ATOM 608 C CA . THR A 1 78 ? 7.746 -19.875 -3.57 1 97.62 78 THR A CA 1
ATOM 609 C C . THR A 1 78 ? 8.547 -19.688 -2.287 1 97.62 78 THR A C 1
ATOM 611 O O . THR A 1 78 ? 8.625 -18.562 -1.756 1 97.62 78 THR A O 1
ATOM 614 N N . GLY A 1 79 ? 9.016 -20.734 -1.787 1 96.75 79 GLY A N 1
ATOM 615 C CA . GLY A 1 79 ? 9.773 -20.656 -0.549 1 96.75 79 GLY A CA 1
ATOM 616 C C . GLY A 1 79 ? 8.898 -20.594 0.687 1 96.75 79 GLY A C 1
ATOM 617 O O . GLY A 1 79 ? 9.391 -20.422 1.802 1 96.75 79 GLY A O 1
ATOM 618 N N . VAL A 1 80 ? 7.617 -20.75 0.522 1 97.44 80 VAL A N 1
ATOM 619 C CA . VAL A 1 80 ? 6.727 -20.781 1.677 1 97.44 80 VAL A CA 1
ATOM 620 C C . VAL A 1 80 ? 6.809 -22.141 2.367 1 97.44 80 VAL A C 1
ATOM 622 O O . VAL A 1 80 ? 6.961 -23.172 1.706 1 97.44 80 VAL A O 1
ATOM 625 N N . ASN A 1 81 ? 6.793 -22.094 3.629 1 96.88 81 ASN A N 1
ATOM 626 C CA . ASN A 1 81 ? 6.809 -23.375 4.328 1 96.88 81 ASN A CA 1
ATOM 627 C C . ASN A 1 81 ? 5.43 -24.031 4.316 1 96.88 81 ASN A C 1
ATOM 629 O O . ASN A 1 81 ? 4.414 -23.359 4.133 1 96.88 81 ASN A O 1
ATOM 633 N N . ARG A 1 82 ? 5.438 -25.422 4.512 1 96.94 82 ARG A N 1
ATOM 634 C CA . ARG A 1 82 ? 4.23 -26.234 4.414 1 96.94 82 ARG A CA 1
ATOM 635 C C . ARG A 1 82 ? 3.182 -25.781 5.426 1 96.94 82 ARG A C 1
ATOM 637 O O . ARG A 1 82 ? 1.999 -25.672 5.098 1 96.94 82 ARG A O 1
ATOM 644 N N . LYS A 1 83 ? 3.6 -25.516 6.609 1 97.69 83 LYS A N 1
ATOM 645 C CA . LYS A 1 83 ? 2.678 -25.094 7.66 1 97.69 83 LYS A CA 1
ATOM 646 C C . LYS A 1 83 ? 1.983 -23.781 7.293 1 97.69 83 LYS A C 1
ATOM 648 O O . LYS A 1 83 ? 0.767 -23.656 7.445 1 97.69 83 LYS A O 1
ATOM 653 N N . THR A 1 84 ? 2.773 -22.859 6.824 1 97.25 84 THR A N 1
ATOM 654 C CA . THR A 1 84 ? 2.238 -21.562 6.43 1 97.25 84 THR A CA 1
ATOM 655 C C . THR A 1 84 ? 1.252 -21.719 5.273 1 97.25 84 THR A C 1
ATOM 657 O O . THR A 1 84 ? 0.178 -21.109 5.285 1 97.25 84 THR A O 1
ATOM 660 N N . LEU A 1 85 ? 1.663 -22.5 4.32 1 97.31 85 LEU A N 1
ATOM 661 C CA . LEU A 1 85 ? 0.773 -22.719 3.184 1 97.31 85 LEU A CA 1
ATOM 662 C C . LEU A 1 85 ? -0.55 -23.328 3.639 1 97.31 85 LEU A C 1
ATOM 664 O O . LEU A 1 85 ? -1.619 -22.891 3.213 1 97.31 85 LEU A O 1
ATOM 668 N N . HIS A 1 86 ? -0.492 -24.312 4.453 1 96.44 86 HIS A N 1
ATOM 669 C CA . HIS A 1 86 ? -1.702 -24.938 4.973 1 96.44 86 HIS A CA 1
ATOM 670 C C . HIS A 1 86 ? -2.557 -23.938 5.738 1 96.44 86 HIS A C 1
ATOM 672 O O . HIS A 1 86 ? -3.781 -23.922 5.602 1 96.44 86 HIS A O 1
ATOM 678 N N . TYR A 1 87 ? -1.896 -23.156 6.496 1 97.19 87 TYR A N 1
ATOM 679 C CA . TYR A 1 87 ? -2.596 -22.125 7.242 1 97.19 87 TYR A CA 1
ATOM 680 C C . TYR A 1 87 ? -3.311 -21.156 6.301 1 97.19 87 TYR A C 1
ATOM 682 O O . TYR A 1 87 ? -4.469 -20.797 6.531 1 97.19 87 TYR A O 1
ATOM 690 N N . TRP A 1 88 ? -2.564 -20.719 5.301 1 97 88 TRP A N 1
ATOM 691 C CA . TRP A 1 88 ? -3.127 -19.75 4.355 1 97 88 TRP A CA 1
ATOM 692 C C . TRP A 1 88 ? -4.34 -20.344 3.643 1 97 88 TRP A C 1
ATOM 694 O O . TRP A 1 88 ? -5.312 -19.625 3.373 1 97 88 TRP A O 1
ATOM 704 N N . ILE A 1 89 ? -4.309 -21.609 3.348 1 95.25 89 ILE A N 1
ATOM 705 C CA . ILE A 1 89 ? -5.434 -22.281 2.719 1 95.25 89 ILE A CA 1
ATOM 706 C C . ILE A 1 89 ? -6.605 -22.359 3.695 1 95.25 89 ILE A C 1
ATOM 708 O O . ILE A 1 89 ? -7.734 -22.016 3.346 1 95.25 89 ILE A O 1
ATOM 712 N N . ARG A 1 90 ? -6.348 -22.688 4.891 1 95.62 90 ARG A N 1
ATOM 713 C CA . ARG A 1 90 ? -7.379 -22.844 5.914 1 95.62 90 ARG A CA 1
ATOM 714 C C . ARG A 1 90 ? -8.07 -21.5 6.184 1 95.62 90 ARG A C 1
ATOM 716 O O . ARG A 1 90 ? -9.297 -21.453 6.336 1 95.62 90 ARG A O 1
ATOM 723 N N . GLU A 1 91 ? -7.316 -20.469 6.25 1 94.88 91 GLU A N 1
ATOM 724 C CA . GLU A 1 91 ? -7.848 -19.141 6.539 1 94.88 91 GLU A CA 1
ATOM 725 C C . GLU A 1 91 ? -8.539 -18.547 5.316 1 94.88 91 GLU A C 1
ATOM 727 O O . GLU A 1 91 ? -9.195 -17.5 5.414 1 94.88 91 GLU A O 1
ATOM 732 N N . GLY A 1 92 ? -8.289 -19.125 4.141 1 94.25 92 GLY A N 1
ATOM 733 C CA . GLY A 1 92 ? -8.953 -18.688 2.928 1 94.25 92 GLY A CA 1
ATOM 734 C C . GLY A 1 92 ? -8.219 -17.562 2.223 1 94.25 92 GLY A C 1
ATOM 735 O O . GLY A 1 92 ? -8.805 -16.828 1.416 1 94.25 92 GLY A O 1
ATOM 736 N N . PHE A 1 93 ? -6.945 -17.406 2.549 1 96.06 93 PHE A N 1
ATOM 737 C CA . PHE A 1 93 ? -6.168 -16.359 1.894 1 96.06 93 PHE A CA 1
ATOM 738 C C . PHE A 1 93 ? -5.859 -16.734 0.449 1 96.06 93 PHE A C 1
ATOM 740 O O . PHE A 1 93 ? -5.777 -15.867 -0.42 1 96.06 93 PHE A O 1
ATOM 747 N N . VAL A 1 94 ? -5.676 -18 0.215 1 96.56 94 VAL A N 1
ATOM 748 C CA . VAL A 1 94 ? -5.375 -18.516 -1.12 1 96.56 94 VAL A CA 1
ATOM 749 C C . VAL A 1 94 ? -5.773 -19.984 -1.216 1 96.56 94 VAL A C 1
ATOM 751 O O . VAL A 1 94 ? -5.734 -20.703 -0.22 1 96.56 94 VAL A O 1
ATOM 754 N N . SER A 1 95 ? -6.195 -20.344 -2.404 1 94.94 95 SER A N 1
ATOM 755 C CA . SER A 1 95 ? -6.551 -21.734 -2.684 1 94.94 95 SER A CA 1
ATOM 756 C C . SER A 1 95 ? -6.137 -22.141 -4.094 1 94.94 95 SER A C 1
ATOM 758 O O . SER A 1 95 ? -6.082 -21.297 -4.996 1 94.94 95 SER A O 1
ATOM 760 N N . PRO A 1 96 ? -5.777 -23.5 -4.207 1 94.5 96 PRO A N 1
ATOM 761 C CA . PRO A 1 96 ? -5.48 -23.953 -5.57 1 94.5 96 PRO A CA 1
ATOM 762 C C . PRO A 1 96 ? -6.648 -23.75 -6.531 1 94.5 96 PRO A C 1
ATOM 764 O O . PRO A 1 96 ? -7.809 -23.906 -6.145 1 94.5 96 PRO A O 1
ATOM 767 N N . SER A 1 97 ? -6.289 -23.359 -7.691 1 91.19 97 SER A N 1
ATOM 768 C CA . SER A 1 97 ? -7.355 -22.969 -8.609 1 91.19 97 SER A CA 1
ATOM 769 C C . SER A 1 97 ? -7.66 -24.094 -9.602 1 91.19 97 SER A C 1
ATOM 771 O O . SER A 1 97 ? -8.641 -24.016 -10.344 1 91.19 97 SER A O 1
ATOM 773 N N . ILE A 1 98 ? -6.805 -25.109 -9.734 1 87.69 98 ILE A N 1
ATOM 774 C CA . ILE A 1 98 ? -7.008 -26.172 -10.711 1 87.69 98 ILE A CA 1
ATOM 775 C C . ILE A 1 98 ? -7.621 -27.391 -10.031 1 87.69 98 ILE A C 1
ATOM 777 O O . ILE A 1 98 ? -7.07 -27.906 -9.047 1 87.69 98 ILE A O 1
ATOM 781 N N . ALA A 1 99 ? -8.852 -27.703 -10.414 1 76.12 99 ALA A N 1
ATOM 782 C CA . ALA A 1 99 ? -9.477 -28.922 -9.891 1 76.12 99 ALA A CA 1
ATOM 783 C C . ALA A 1 99 ? -8.734 -30.172 -10.367 1 76.12 99 ALA A C 1
ATOM 785 O O . ALA A 1 99 ? -8.32 -30.25 -11.523 1 76.12 99 ALA A O 1
ATOM 786 N N . GLY A 1 100 ? -8.078 -30.828 -9.539 1 61.12 100 GLY A N 1
ATOM 787 C CA . GLY A 1 100 ? -7.324 -32 -9.945 1 61.12 100 GLY A CA 1
ATOM 788 C C . GLY A 1 100 ? -8.18 -33.25 -10.031 1 61.12 100 GLY A C 1
ATOM 789 O O . GLY A 1 100 ? -9.25 -33.312 -9.43 1 61.12 100 GLY A O 1
ATOM 790 N N . SER A 1 101 ? -8.383 -33.75 -11.258 1 55.66 101 SER A N 1
ATOM 791 C CA . SER A 1 101 ? -9.023 -35.031 -11.414 1 55.66 101 SER A CA 1
ATOM 792 C C . SER A 1 101 ? -8.039 -36.188 -11.164 1 55.66 101 SER A C 1
ATOM 794 O O . SER A 1 101 ? -7.723 -36.938 -12.07 1 55.66 101 SER A O 1
ATOM 796 N N . TYR A 1 102 ? -7.051 -35.875 -10.5 1 47.59 102 TYR A N 1
ATOM 797 C CA . TYR A 1 102 ? -6.219 -37.094 -10.609 1 47.59 102 TYR A CA 1
ATOM 798 C C . TYR A 1 102 ? -6.785 -38.219 -9.758 1 47.59 102 TYR A C 1
ATOM 800 O O . TYR A 1 102 ? -6.754 -38.156 -8.531 1 47.59 102 TYR A O 1
ATOM 808 N N . GLY A 1 103 ? -7.25 -39.281 -10.328 1 46.56 103 GLY A N 1
ATOM 809 C CA . GLY A 1 103 ? -7.797 -40.531 -9.797 1 46.56 103 GLY A CA 1
ATOM 810 C C . GLY A 1 103 ? -8.828 -40.281 -8.711 1 46.56 103 GLY A C 1
ATOM 811 O O . GLY A 1 103 ? -9.57 -39.312 -8.742 1 46.56 103 GLY A O 1
ATOM 812 N N . THR A 1 104 ? -8.883 -41.312 -7.738 1 53.16 104 THR A N 1
ATOM 813 C CA . THR A 1 104 ? -9.805 -41.406 -6.609 1 53.16 104 THR A CA 1
ATOM 814 C C . THR A 1 104 ? -9.609 -40.25 -5.648 1 53.16 104 THR A C 1
ATOM 816 O O . THR A 1 104 ? -10.461 -40 -4.797 1 53.16 104 THR A O 1
ATOM 819 N N . HIS A 1 105 ? -8.344 -39.594 -5.715 1 53.56 105 HIS A N 1
ATOM 820 C CA . HIS A 1 105 ? -8.109 -38.562 -4.727 1 53.56 105 HIS A CA 1
ATOM 821 C C . HIS A 1 105 ? -8.141 -37.188 -5.375 1 53.56 105 HIS A C 1
ATOM 823 O O . HIS A 1 105 ? -7.344 -36.875 -6.273 1 53.56 105 HIS A O 1
ATOM 829 N N . LYS A 1 106 ? -9.234 -36.562 -5.453 1 57.5 106 LYS A N 1
ATOM 830 C CA . LYS A 1 106 ? -9.445 -35.219 -5.93 1 57.5 106 LYS A CA 1
ATOM 831 C C . LYS A 1 106 ? -8.391 -34.25 -5.371 1 57.5 106 LYS A C 1
ATOM 833 O O . LYS A 1 106 ? -8.453 -33.875 -4.199 1 57.5 106 LYS A O 1
ATOM 838 N N . LYS A 1 107 ? -7.02 -34.344 -5.91 1 68 107 LYS A N 1
ATOM 839 C CA . LYS A 1 107 ? -5.988 -33.438 -5.383 1 68 107 LYS A CA 1
ATOM 840 C C . LYS A 1 107 ? -6.031 -32.094 -6.066 1 68 107 LYS A C 1
ATOM 842 O O . LYS A 1 107 ? -6.254 -32 -7.277 1 68 107 LYS A O 1
ATOM 847 N N . HIS A 1 108 ? -6.277 -31.047 -5.332 1 78.81 108 HIS A N 1
ATOM 848 C CA . HIS A 1 108 ? -6.27 -29.672 -5.824 1 78.81 108 HIS A CA 1
ATOM 849 C C . HIS A 1 108 ? -4.863 -29.25 -6.25 1 78.81 108 HIS A C 1
ATOM 851 O O . HIS A 1 108 ? -3.898 -29.469 -5.516 1 78.81 108 HIS A O 1
ATOM 857 N N . LEU A 1 109 ? -4.699 -28.984 -7.555 1 90.94 109 LEU A N 1
ATOM 858 C CA . LEU A 1 109 ? -3.445 -28.562 -8.164 1 90.94 109 LEU A CA 1
ATOM 859 C C . LEU A 1 109 ? -3.398 -27.047 -8.312 1 90.94 109 LEU A C 1
ATOM 861 O O . LEU A 1 109 ? -4.434 -26.375 -8.227 1 90.94 109 LEU A O 1
ATOM 865 N N . TRP A 1 110 ? -2.119 -26.625 -8.406 1 95.06 110 TRP A N 1
ATOM 866 C CA . TRP A 1 110 ? -1.891 -25.188 -8.398 1 95.06 110 TRP A CA 1
ATOM 867 C C . TRP A 1 110 ? -1.503 -24.688 -9.789 1 95.06 110 TRP A C 1
ATOM 869 O O . TRP A 1 110 ? -0.741 -25.359 -10.5 1 95.06 110 TRP A O 1
ATOM 879 N N . SER A 1 111 ? -2.066 -23.609 -10.172 1 94.88 111 SER A N 1
ATOM 880 C CA . SER A 1 111 ? -1.688 -22.953 -11.422 1 94.88 111 SER A CA 1
ATOM 881 C C . SER A 1 111 ? -0.501 -22.016 -11.211 1 94.88 111 SER A C 1
ATOM 883 O O . SER A 1 111 ? -0.082 -21.781 -10.078 1 94.88 111 SER A O 1
ATOM 885 N N . PHE A 1 112 ? 0.113 -21.531 -12.312 1 96.81 112 PHE A N 1
ATOM 886 C CA . PHE A 1 112 ? 1.152 -20.516 -12.211 1 96.81 112 PHE A CA 1
ATOM 887 C C . PHE A 1 112 ? 0.625 -19.266 -11.5 1 96.81 112 PHE A C 1
ATOM 889 O O . PHE A 1 112 ? 1.325 -18.672 -10.688 1 96.81 112 PHE A O 1
ATOM 896 N N . GLY A 1 113 ? -0.604 -18.859 -11.852 1 97.56 113 GLY A N 1
ATOM 897 C CA . GLY A 1 113 ? -1.225 -17.734 -11.156 1 97.56 113 GLY A CA 1
ATOM 898 C C . GLY A 1 113 ? -1.314 -17.938 -9.656 1 97.56 113 GLY A C 1
ATOM 899 O O . GLY A 1 113 ? -1.18 -16.984 -8.891 1 97.56 113 GLY A O 1
ATOM 900 N N . ASP A 1 114 ? -1.515 -19.141 -9.273 1 97.81 114 ASP A N 1
ATOM 901 C CA . ASP A 1 114 ? -1.549 -19.422 -7.84 1 97.81 114 ASP A CA 1
ATOM 902 C C . ASP A 1 114 ? -0.185 -19.188 -7.195 1 97.81 114 ASP A C 1
ATOM 904 O O . ASP A 1 114 ? -0.103 -18.672 -6.078 1 97.81 114 ASP A O 1
ATOM 908 N N . LEU A 1 115 ? 0.866 -19.609 -7.883 1 98.19 115 LEU A N 1
ATOM 909 C CA . LEU A 1 115 ? 2.209 -19.344 -7.375 1 98.19 115 LEU A CA 1
ATOM 910 C C . LEU A 1 115 ? 2.445 -17.844 -7.199 1 98.19 115 LEU A C 1
ATOM 912 O O . LEU A 1 115 ? 2.998 -17.422 -6.188 1 98.19 115 LEU A O 1
ATOM 916 N N . VAL A 1 116 ? 1.995 -17.141 -8.148 1 98.5 116 VAL A N 1
ATOM 917 C CA . VAL A 1 116 ? 2.139 -15.695 -8.109 1 98.5 116 VAL A CA 1
ATOM 918 C C . VAL A 1 116 ? 1.38 -15.133 -6.914 1 98.5 116 VAL A C 1
ATOM 920 O O . VAL A 1 116 ? 1.898 -14.281 -6.184 1 98.5 116 VAL A O 1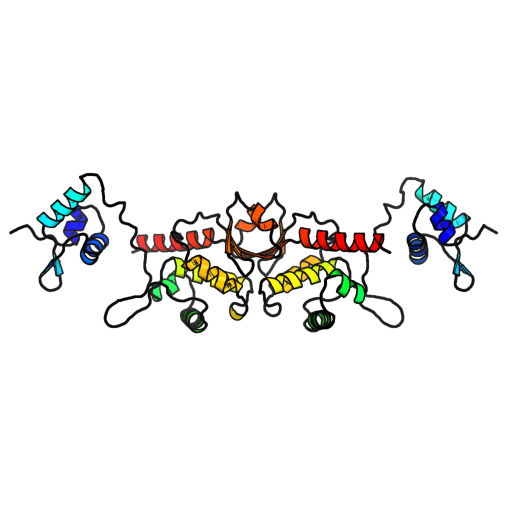
ATOM 923 N N . ALA A 1 117 ? 0.205 -15.602 -6.715 1 98.44 117 ALA A N 1
ATOM 924 C CA . ALA A 1 117 ? -0.617 -15.148 -5.598 1 98.44 117 ALA A CA 1
ATOM 925 C C . ALA A 1 117 ? 0.069 -15.43 -4.262 1 98.44 117 ALA A C 1
ATOM 927 O O . ALA A 1 117 ? 0.04 -14.602 -3.354 1 98.44 117 ALA A O 1
ATOM 928 N N . ILE A 1 118 ? 0.687 -16.5 -4.172 1 98.38 118 ILE A N 1
ATOM 929 C CA . ILE A 1 118 ? 1.374 -16.891 -2.943 1 98.38 118 ILE A CA 1
ATOM 930 C C . ILE A 1 118 ? 2.57 -15.961 -2.715 1 98.38 118 ILE A C 1
ATOM 932 O O . ILE A 1 118 ? 2.791 -15.484 -1.6 1 98.38 118 ILE A O 1
ATO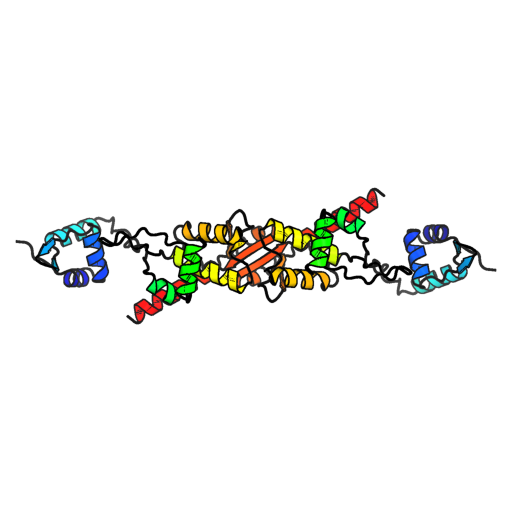M 936 N N . ARG A 1 119 ? 3.293 -15.688 -3.723 1 98.12 119 ARG A N 1
ATOM 937 C CA . ARG A 1 119 ? 4.406 -14.75 -3.609 1 98.12 119 ARG A CA 1
ATOM 938 C C . ARG A 1 119 ? 3.912 -13.359 -3.234 1 98.12 119 ARG A C 1
ATOM 940 O O . ARG A 1 119 ? 4.566 -12.648 -2.473 1 98.12 119 ARG A O 1
ATOM 947 N N . ALA A 1 120 ? 2.805 -13.023 -3.805 1 97.38 120 ALA A N 1
ATOM 948 C CA . ALA A 1 120 ? 2.197 -11.742 -3.447 1 97.38 120 AL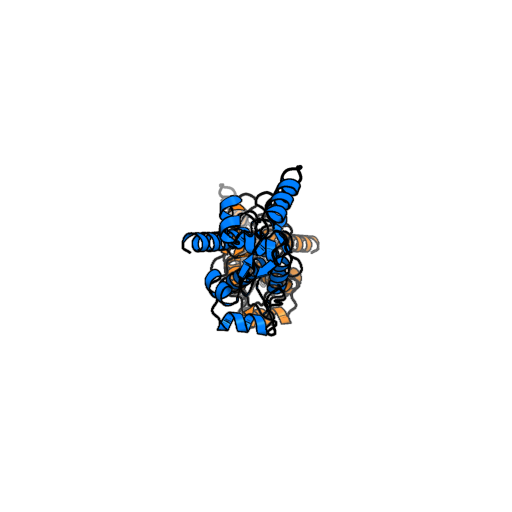A A CA 1
ATOM 949 C C . ALA A 1 120 ? 1.894 -11.68 -1.953 1 97.38 120 ALA A C 1
ATOM 951 O O . ALA A 1 120 ? 2.191 -10.68 -1.296 1 97.38 120 ALA A O 1
ATOM 952 N N . LEU A 1 121 ? 1.317 -12.703 -1.438 1 96.81 121 LEU A N 1
ATOM 953 C CA . LEU A 1 121 ? 0.995 -12.75 -0.015 1 96.81 121 LEU A CA 1
ATOM 954 C C . LEU A 1 121 ? 2.256 -12.633 0.833 1 96.81 121 LEU A C 1
ATOM 956 O O . LEU A 1 121 ? 2.246 -11.984 1.881 1 96.81 121 LEU A O 1
ATOM 960 N N . GLN A 1 122 ? 3.322 -13.242 0.375 1 96.25 122 GLN A N 1
ATOM 961 C CA . GLN A 1 122 ? 4.598 -13.133 1.077 1 96.25 122 GLN A CA 1
ATOM 962 C C . GLN A 1 122 ? 5.094 -11.695 1.101 1 96.25 122 GLN A C 1
ATOM 964 O O . GLN A 1 122 ? 5.578 -11.211 2.129 1 96.25 122 GLN A O 1
ATOM 969 N N . LYS A 1 123 ? 4.98 -11.047 0.014 1 95.25 123 LYS A N 1
ATOM 970 C CA . LYS A 1 123 ? 5.422 -9.664 -0.063 1 95.25 123 LYS A CA 1
ATOM 971 C C . LYS A 1 123 ? 4.59 -8.766 0.852 1 95.25 123 LYS A C 1
ATOM 973 O O . LYS A 1 123 ? 5.121 -7.855 1.49 1 95.25 123 LYS A O 1
ATOM 978 N N . LEU A 1 124 ? 3.285 -9.016 0.869 1 93.19 124 LEU A N 1
ATOM 979 C CA . LEU A 1 124 ? 2.412 -8.258 1.759 1 93.19 124 LEU A CA 1
ATOM 980 C C . LEU A 1 124 ? 2.836 -8.43 3.213 1 93.19 124 LEU A C 1
ATOM 982 O O . LEU A 1 124 ? 2.977 -7.449 3.945 1 93.19 124 LEU A O 1
ATOM 986 N N . ARG A 1 125 ? 3.125 -9.602 3.576 1 91.31 125 ARG A N 1
ATOM 987 C CA . ARG A 1 125 ? 3.531 -9.891 4.949 1 91.31 125 ARG A CA 1
ATOM 988 C C . ARG A 1 125 ? 4.863 -9.219 5.277 1 91.31 125 ARG A C 1
ATOM 990 O O . ARG A 1 125 ? 5.051 -8.703 6.379 1 91.31 125 ARG A O 1
ATOM 997 N N . GLN A 1 126 ? 5.738 -9.266 4.363 1 90.62 126 GLN A N 1
ATOM 998 C CA . GLN A 1 126 ? 7.055 -8.664 4.559 1 90.62 126 GLN A CA 1
ATOM 999 C C . GLN A 1 126 ? 6.945 -7.156 4.77 1 90.62 126 GLN A C 1
ATOM 1001 O O . GLN A 1 126 ? 7.762 -6.559 5.473 1 90.62 126 GLN A O 1
ATOM 1006 N N . SER A 1 127 ? 5.93 -6.543 4.207 1 88.25 127 SER A N 1
ATOM 1007 C CA . SER A 1 127 ? 5.754 -5.102 4.312 1 88.25 127 SER A CA 1
ATOM 1008 C C . SER A 1 127 ? 4.957 -4.73 5.559 1 88.25 127 SER A C 1
ATOM 1010 O O . SER A 1 127 ? 4.633 -3.561 5.773 1 88.25 127 SER A O 1
ATOM 1012 N N . GLY A 1 128 ? 4.551 -5.707 6.289 1 86.62 128 GLY A N 1
ATOM 1013 C CA . GLY A 1 128 ? 3.877 -5.453 7.555 1 86.62 128 GLY A CA 1
ATOM 1014 C C . GLY A 1 128 ? 2.365 -5.418 7.426 1 86.62 128 GLY A C 1
ATOM 1015 O O . GLY A 1 128 ? 1.673 -4.938 8.328 1 86.62 128 GLY A O 1
ATOM 1016 N N . ILE A 1 129 ? 1.883 -5.887 6.418 1 89.19 129 ILE A N 1
ATOM 1017 C CA . ILE A 1 129 ? 0.438 -5.926 6.215 1 89.19 129 ILE A CA 1
ATOM 1018 C C . ILE A 1 129 ? -0.137 -7.188 6.855 1 89.19 129 ILE A C 1
ATOM 1020 O O . ILE A 1 129 ? 0.38 -8.289 6.648 1 89.19 129 ILE A O 1
ATOM 1024 N N . ASP A 1 130 ? -1.162 -6.949 7.594 1 88 130 ASP A N 1
ATOM 1025 C CA . ASP A 1 130 ? -1.891 -8.07 8.18 1 88 130 ASP A CA 1
ATOM 1026 C C . ASP A 1 130 ? -2.873 -8.672 7.18 1 88 130 ASP A C 1
ATOM 1028 O O . ASP A 1 130 ? -3.824 -8.008 6.762 1 88 130 ASP A O 1
ATOM 1032 N N . LEU A 1 131 ? -2.742 -9.969 6.895 1 90.12 131 LEU A N 1
ATOM 1033 C CA . LEU A 1 131 ? -3.543 -10.609 5.859 1 90.12 131 LEU A CA 1
ATOM 1034 C C . LEU A 1 131 ? -4.977 -10.82 6.336 1 90.12 131 LEU A C 1
ATOM 1036 O O . LEU A 1 131 ? -5.887 -10.984 5.52 1 90.12 131 LEU A O 1
ATOM 1040 N N . HIS A 1 132 ? -5.273 -10.773 7.574 1 83.56 132 HIS A N 1
ATOM 1041 C CA . HIS A 1 132 ? -6.617 -10.977 8.102 1 83.56 132 HIS A CA 1
ATOM 1042 C C . HIS A 1 132 ? -7.488 -9.742 7.898 1 83.56 132 HIS A C 1
ATOM 1044 O O . HIS A 1 132 ? -8.68 -9.867 7.598 1 83.56 132 HIS A O 1
ATOM 1050 N N . SER A 1 133 ? -6.938 -8.727 8.062 1 69.25 133 SER A N 1
ATOM 1051 C CA . SER A 1 133 ? -7.711 -7.492 8.078 1 69.25 133 SER A CA 1
ATOM 1052 C C . SER A 1 133 ? -7.758 -6.852 6.695 1 69.25 133 SER A C 1
ATOM 1054 O O . SER A 1 133 ? -8.547 -5.934 6.457 1 69.25 133 SER A O 1
ATOM 1056 N N . ALA A 1 134 ? -7.082 -7.508 5.848 1 67.25 134 ALA A N 1
ATOM 1057 C CA . ALA A 1 134 ? -6.883 -6.707 4.645 1 67.25 134 ALA A CA 1
ATOM 1058 C C . ALA A 1 134 ? -7.703 -7.254 3.48 1 67.25 134 ALA A C 1
ATOM 1060 O O . ALA A 1 134 ? -7.277 -8.188 2.793 1 67.25 134 ALA A O 1
ATOM 1061 N N . GLU A 1 135 ? -8.867 -6.734 3.326 1 83.75 135 GLU A N 1
ATOM 1062 C CA . GLU A 1 135 ? -9.625 -6.93 2.094 1 83.75 135 GLU A CA 1
ATOM 1063 C C . GLU A 1 135 ? -8.75 -6.695 0.865 1 83.75 135 GLU A C 1
ATOM 1065 O O . GLU A 1 135 ? -8.961 -7.32 -0.178 1 83.75 135 GLU A O 1
ATOM 1070 N N . LEU A 1 136 ? -7.695 -5.941 1.126 1 89.81 136 LEU A N 1
ATOM 1071 C CA . LEU A 1 136 ? -6.789 -5.617 0.032 1 89.81 136 LEU A CA 1
ATOM 1072 C C . LEU A 1 136 ? -6.043 -6.863 -0.442 1 89.81 136 LEU A C 1
ATOM 1074 O O . LEU A 1 136 ? -5.84 -7.047 -1.644 1 89.81 136 LEU A O 1
ATOM 1078 N N . ALA A 1 137 ? -5.695 -7.734 0.492 1 92.19 137 ALA A N 1
ATOM 1079 C CA . ALA A 1 137 ? -5 -8.961 0.118 1 92.19 137 ALA A CA 1
ATOM 1080 C C . ALA A 1 137 ? -5.891 -9.859 -0.735 1 92.19 137 ALA A C 1
ATOM 1082 O O . ALA A 1 137 ? -5.445 -10.414 -1.742 1 92.19 137 ALA A O 1
ATOM 1083 N N . ARG A 1 138 ? -7.121 -9.922 -0.344 1 92.62 138 ARG A N 1
ATOM 1084 C CA . ARG A 1 138 ? -8.062 -10.742 -1.092 1 92.62 138 ARG A CA 1
ATOM 1085 C C . ARG A 1 138 ? -8.281 -10.195 -2.498 1 92.62 138 ARG A C 1
ATOM 1087 O O . ARG A 1 138 ? -8.344 -10.953 -3.465 1 92.62 138 ARG A O 1
ATOM 1094 N N . THR A 1 139 ? -8.398 -8.906 -2.521 1 94.44 139 THR A N 1
ATOM 1095 C CA . THR A 1 139 ? -8.586 -8.25 -3.809 1 94.44 139 THR A CA 1
ATOM 1096 C C . THR A 1 139 ? -7.41 -8.539 -4.738 1 94.44 139 THR A C 1
ATOM 1098 O O . THR A 1 139 ? -7.609 -8.859 -5.914 1 94.44 139 THR A O 1
ATOM 1101 N N . LEU A 1 140 ? -6.203 -8.523 -4.234 1 95.69 140 LEU A N 1
ATOM 1102 C CA . LEU A 1 140 ? -5.004 -8.781 -5.027 1 95.69 140 LEU A CA 1
ATOM 1103 C C . LEU A 1 140 ? -4.953 -10.234 -5.48 1 95.69 140 LEU A C 1
ATOM 1105 O O . LEU A 1 140 ? -4.688 -10.516 -6.652 1 95.69 140 LEU A O 1
ATOM 1109 N N . VAL A 1 141 ? -5.211 -11.094 -4.574 1 96.69 141 VAL A N 1
ATOM 1110 C CA . VAL A 1 141 ? -5.156 -12.523 -4.883 1 96.69 141 VAL A CA 1
ATOM 1111 C C . VAL A 1 141 ? -6.184 -12.859 -5.961 1 96.69 141 VAL A C 1
ATOM 1113 O O . VAL A 1 141 ? -5.879 -13.57 -6.918 1 96.69 141 VAL A O 1
ATOM 1116 N N . ARG A 1 142 ? -7.352 -12.336 -5.805 1 95.56 142 ARG A N 1
ATOM 1117 C CA . ARG A 1 142 ? -8.406 -12.578 -6.781 1 95.56 142 ARG A CA 1
ATOM 1118 C C . ARG A 1 142 ? -8 -12.07 -8.164 1 95.56 142 ARG A C 1
ATOM 1120 O O . ARG A 1 142 ? -8.195 -12.766 -9.164 1 95.56 142 ARG A O 1
ATOM 1127 N N . HIS A 1 143 ? -7.512 -10.891 -8.195 1 97.38 143 HIS A N 1
ATOM 1128 C CA . HIS A 1 143 ? -7.062 -10.328 -9.469 1 97.38 143 HIS A CA 1
ATOM 1129 C C . HIS A 1 143 ? -6.008 -11.219 -10.117 1 97.38 143 HIS A C 1
ATOM 1131 O O . HIS A 1 143 ? -6.105 -11.531 -11.305 1 97.38 143 HIS A O 1
ATOM 1137 N N . ILE A 1 144 ? -5.086 -11.648 -9.336 1 98.06 144 ILE A N 1
ATOM 1138 C CA . ILE A 1 144 ? -3.945 -12.414 -9.836 1 98.06 144 ILE A CA 1
ATOM 1139 C C . ILE A 1 144 ? -4.418 -13.766 -10.359 1 98.06 144 ILE A C 1
ATOM 1141 O O . ILE A 1 144 ? -4.059 -14.172 -11.469 1 98.06 144 ILE A O 1
ATOM 1145 N N . GLN A 1 145 ? -5.199 -14.469 -9.594 1 96.31 145 GLN A N 1
ATOM 1146 C CA . GLN A 1 145 ? -5.637 -15.812 -9.969 1 96.31 145 GLN A CA 1
ATOM 1147 C C . GLN A 1 145 ? -6.566 -15.773 -11.18 1 96.31 145 GLN A C 1
ATOM 1149 O O . GLN A 1 145 ? -6.621 -16.734 -11.953 1 96.31 145 GLN A O 1
ATOM 1154 N N . ALA A 1 146 ? -7.219 -14.648 -11.391 1 95.44 146 ALA A N 1
ATOM 1155 C CA . ALA A 1 146 ? -8.156 -14.531 -12.5 1 95.44 146 ALA A CA 1
ATOM 1156 C C . ALA A 1 146 ? -7.469 -13.977 -13.75 1 95.44 146 ALA A C 1
ATOM 1158 O O . ALA A 1 146 ? -8.039 -14 -14.844 1 95.44 146 ALA A O 1
ATOM 1159 N N . ARG A 1 147 ? -6.277 -13.531 -13.594 1 95.69 147 ARG A N 1
ATOM 1160 C CA . ARG A 1 147 ? -5.586 -12.82 -14.664 1 95.69 147 ARG A CA 1
ATOM 1161 C C . ARG A 1 147 ? -5.145 -13.781 -15.766 1 95.69 147 ARG A C 1
ATOM 1163 O O . ARG A 1 147 ? -4.219 -14.57 -15.57 1 95.69 147 ARG A O 1
ATOM 1170 N N . GLU A 1 148 ? -5.797 -13.742 -16.859 1 93.31 148 GLU A N 1
ATOM 1171 C CA . GLU A 1 148 ? -5.395 -14.57 -18 1 93.31 148 GLU A CA 1
ATOM 1172 C C . GLU A 1 148 ? -4.031 -14.141 -18.531 1 93.31 148 GLU A C 1
ATOM 1174 O O . GLU A 1 148 ? -3.738 -12.953 -18.625 1 93.31 148 GLU A O 1
ATOM 1179 N N . GLY A 1 149 ? -3.234 -15.094 -18.922 1 93.94 149 GLY A N 1
ATOM 1180 C CA . GLY A 1 149 ? -1.936 -14.805 -19.516 1 93.94 149 GLY A CA 1
ATOM 1181 C C . GLY A 1 149 ? -0.952 -14.203 -18.531 1 93.94 149 GLY A C 1
ATOM 1182 O O . GLY A 1 149 ? -0.096 -13.406 -18.906 1 93.94 149 GLY A O 1
ATOM 1183 N N . ILE A 1 150 ? -1.082 -14.461 -17.281 1 96.5 150 ILE A N 1
ATOM 1184 C CA . ILE A 1 150 ? -0.259 -13.859 -16.234 1 96.5 150 ILE A CA 1
ATOM 1185 C C . ILE A 1 150 ? 1.208 -14.219 -16.469 1 96.5 150 ILE A C 1
ATOM 1187 O O . ILE A 1 150 ? 2.104 -13.453 -16.094 1 96.5 150 ILE A O 1
ATOM 1191 N N . GLU A 1 151 ? 1.484 -15.273 -17.125 1 94.12 151 GLU A N 1
ATOM 1192 C CA . GLU A 1 151 ? 2.85 -15.711 -17.406 1 94.12 151 GLU A CA 1
ATOM 1193 C C . GLU A 1 151 ? 3.572 -14.727 -18.328 1 94.12 151 GLU A C 1
ATOM 1195 O O . GLU A 1 151 ? 4.805 -14.711 -18.375 1 94.12 151 GLU A O 1
ATOM 1200 N N . SER A 1 152 ? 2.83 -13.953 -19.047 1 94.94 152 SER A N 1
ATOM 1201 C CA . SER A 1 152 ? 3.404 -13.078 -20.062 1 94.94 152 SER A CA 1
ATOM 1202 C C . SER A 1 152 ? 3.396 -11.617 -19.609 1 94.94 152 SER A C 1
ATOM 1204 O O . SER A 1 152 ? 3.643 -10.719 -20.422 1 94.94 152 SER A O 1
ATOM 1206 N N . VAL A 1 153 ? 3.156 -11.398 -18.422 1 96.38 153 VAL A N 1
ATOM 1207 C CA . VAL A 1 153 ? 3.141 -10.031 -17.891 1 96.38 153 VAL A CA 1
ATOM 1208 C C . VAL A 1 153 ? 4.535 -9.422 -18 1 96.38 153 VAL A C 1
ATOM 1210 O O . VAL A 1 153 ? 5.531 -10.055 -17.641 1 96.38 153 VAL A O 1
ATOM 1213 N N . PRO A 1 154 ? 4.621 -8.164 -18.547 1 95.88 154 PRO A N 1
ATOM 1214 C CA . PRO A 1 154 ? 5.93 -7.508 -18.625 1 95.88 154 PRO A CA 1
ATOM 1215 C C . PRO A 1 154 ? 6.57 -7.328 -17.25 1 95.88 154 PRO A C 1
ATOM 1217 O O . PRO A 1 154 ? 5.863 -7.133 -16.25 1 95.88 154 PRO A O 1
ATOM 1220 N N . PRO A 1 155 ? 7.922 -7.309 -17.109 1 94.94 155 PRO A N 1
ATOM 1221 C CA . PRO A 1 155 ? 8.625 -7.215 -15.836 1 94.94 155 PRO A CA 1
ATOM 1222 C C . PRO A 1 155 ? 8.391 -5.883 -15.125 1 94.94 155 PRO A C 1
ATOM 1224 O O . PRO A 1 155 ? 8.586 -5.781 -13.914 1 94.94 155 PRO A O 1
ATOM 1227 N N . ASP A 1 156 ? 8.023 -4.879 -15.844 1 95.31 156 ASP A N 1
ATOM 1228 C CA . ASP A 1 156 ? 7.797 -3.559 -15.258 1 95.31 156 ASP A CA 1
ATOM 1229 C C . ASP A 1 156 ? 6.305 -3.285 -15.086 1 95.31 156 ASP A C 1
ATOM 1231 O O . ASP A 1 156 ? 5.828 -2.189 -15.391 1 95.31 156 ASP A O 1
ATOM 1235 N N . THR A 1 157 ? 5.602 -4.254 -14.68 1 97.56 157 THR A N 1
ATOM 1236 C CA . THR A 1 157 ? 4.176 -4.113 -14.406 1 97.56 157 THR A CA 1
ATOM 1237 C C . THR A 1 157 ? 3.92 -4.043 -12.898 1 97.56 157 THR A C 1
ATOM 1239 O O . THR A 1 157 ? 4.324 -4.938 -12.156 1 97.56 157 THR A O 1
ATOM 1242 N N . LEU A 1 158 ? 3.352 -2.98 -12.492 1 98.12 158 LEU A N 1
ATOM 1243 C CA . LEU A 1 158 ? 2.873 -2.857 -11.125 1 98.12 158 LEU A CA 1
ATOM 1244 C C . LEU A 1 158 ? 1.408 -3.266 -11.016 1 98.12 158 LEU A C 1
ATOM 1246 O O . LEU A 1 158 ? 0.632 -3.055 -11.953 1 98.12 158 LEU A O 1
ATOM 1250 N N . LEU A 1 159 ? 1.026 -3.936 -9.977 1 98.31 159 LEU A N 1
ATOM 1251 C CA . LEU A 1 159 ? -0.362 -4.184 -9.602 1 98.31 159 LEU A CA 1
ATOM 1252 C C . LEU A 1 159 ? -0.759 -3.324 -8.398 1 98.31 159 LEU A C 1
ATOM 1254 O O . LEU A 1 159 ? -0.143 -3.414 -7.336 1 98.31 159 LEU A O 1
ATOM 1258 N N . ALA A 1 160 ? -1.779 -2.504 -8.625 1 96.94 160 ALA A N 1
ATOM 1259 C CA . ALA A 1 160 ? -2.184 -1.543 -7.602 1 96.94 160 ALA A CA 1
ATOM 1260 C C . ALA A 1 160 ? -3.607 -1.815 -7.129 1 96.94 160 ALA A C 1
ATOM 1262 O O . ALA A 1 160 ? -4.449 -2.283 -7.898 1 96.94 160 ALA A O 1
ATOM 1263 N N . THR A 1 161 ? -3.92 -1.542 -5.801 1 95.69 161 THR A N 1
ATOM 1264 C CA . THR A 1 161 ? -5.27 -1.677 -5.266 1 95.69 161 THR A CA 1
ATOM 1265 C C . THR A 1 161 ? -5.543 -0.609 -4.211 1 95.69 161 THR A C 1
ATOM 1267 O O . THR A 1 161 ? -4.637 -0.212 -3.473 1 95.69 161 THR A O 1
ATOM 1270 N N . ASP A 1 162 ? -6.738 -0.156 -4.199 1 92.5 162 ASP A N 1
ATOM 1271 C CA . ASP A 1 162 ? -7.211 0.737 -3.148 1 92.5 162 ASP A CA 1
ATOM 1272 C C . ASP A 1 162 ? -8 -0.03 -2.092 1 92.5 162 ASP A C 1
ATOM 1274 O O . ASP A 1 162 ? -8.68 0.572 -1.256 1 92.5 162 ASP A O 1
ATOM 1278 N N . GLY A 1 163 ? -7.922 -1.321 -2.105 1 90.5 163 GLY A N 1
ATOM 1279 C CA . GLY A 1 163 ? -8.688 -2.17 -1.207 1 90.5 163 GLY A CA 1
ATOM 1280 C C . GLY A 1 163 ? -9.953 -2.725 -1.841 1 90.5 163 GLY A C 1
ATOM 1281 O O . GLY A 1 163 ? -10.43 -3.793 -1.455 1 90.5 163 GLY A O 1
ATOM 1282 N N . ARG A 1 164 ? -10.555 -2.068 -2.812 1 90.69 164 ARG A N 1
ATOM 1283 C CA . ARG A 1 164 ? -11.812 -2.473 -3.426 1 90.69 164 ARG A CA 1
ATOM 1284 C C . ARG A 1 164 ? -11.586 -3.039 -4.824 1 90.69 164 ARG A C 1
ATOM 1286 O O . ARG A 1 164 ? -12.188 -4.051 -5.195 1 90.69 164 ARG A O 1
ATOM 1293 N N . THR A 1 165 ? -10.75 -2.408 -5.551 1 92.94 165 THR A N 1
ATOM 1294 C CA . THR A 1 165 ? -10.445 -2.83 -6.914 1 92.94 165 THR A CA 1
ATOM 1295 C C . THR A 1 165 ? -8.938 -2.928 -7.125 1 92.94 165 THR A C 1
ATOM 1297 O O . THR A 1 165 ? -8.156 -2.455 -6.293 1 92.94 165 THR A O 1
ATOM 1300 N N . ALA A 1 166 ? -8.57 -3.676 -8.148 1 96.12 166 ALA A N 1
ATOM 1301 C CA . ALA A 1 166 ? -7.164 -3.799 -8.523 1 96.12 166 ALA A CA 1
ATOM 1302 C C . ALA A 1 166 ? -6.957 -3.475 -10 1 96.12 166 ALA A C 1
ATOM 1304 O O . ALA A 1 166 ? -7.824 -3.754 -10.828 1 96.12 166 ALA A O 1
ATOM 1305 N N . PHE A 1 167 ? -5.816 -2.838 -10.266 1 96.81 167 PHE A N 1
ATOM 1306 C CA . PHE A 1 167 ? -5.492 -2.525 -11.656 1 96.81 167 PHE A CA 1
ATOM 1307 C C . PHE A 1 167 ? -3.982 -2.551 -11.875 1 96.81 167 PHE A C 1
ATOM 1309 O O . PHE A 1 167 ? -3.209 -2.428 -10.922 1 96.81 167 PHE A O 1
ATOM 1316 N N . GLU A 1 168 ? -3.641 -2.754 -13.055 1 97.81 168 GLU A N 1
ATOM 1317 C CA . GLU A 1 168 ? -2.225 -2.818 -13.414 1 97.81 168 GLU A CA 1
ATOM 1318 C C . GLU A 1 168 ? -1.741 -1.494 -13.992 1 97.81 168 GLU A C 1
ATOM 1320 O O . GLU A 1 168 ? -2.502 -0.787 -14.656 1 97.81 168 GLU A O 1
ATOM 1325 N N . VAL A 1 169 ? -0.515 -1.21 -13.641 1 97.06 169 VAL A N 1
ATOM 1326 C CA . VAL A 1 169 ? 0.101 0.026 -14.109 1 97.06 169 VAL A CA 1
ATOM 1327 C C . VAL A 1 169 ? 1.488 -0.272 -14.672 1 97.06 169 VAL A C 1
ATOM 1329 O O . VAL A 1 169 ? 2.311 -0.911 -14.016 1 97.06 169 VAL A O 1
ATOM 1332 N N . GLY A 1 170 ? 1.72 0.152 -15.883 1 95.69 170 GLY A N 1
ATOM 1333 C CA . GLY A 1 170 ? 3.049 0.104 -16.469 1 95.69 170 GLY A CA 1
ATOM 1334 C C . GLY A 1 170 ? 3.799 1.419 -16.359 1 95.69 170 GLY A C 1
ATOM 1335 O O . GLY A 1 170 ? 3.27 2.396 -15.828 1 95.69 170 GLY A O 1
ATOM 1336 N N . PRO A 1 171 ? 5.055 1.45 -16.812 1 92 171 PRO A N 1
ATOM 1337 C CA . PRO A 1 171 ? 5.863 2.668 -16.719 1 92 171 PRO A CA 1
ATOM 1338 C C . PRO A 1 171 ? 5.273 3.832 -17.516 1 92 171 PRO A C 1
ATOM 1340 O O . PRO A 1 171 ? 5.531 4.996 -17.188 1 92 171 PRO A O 1
ATOM 1343 N N . ASP A 1 172 ? 4.449 3.543 -18.484 1 91.31 172 ASP A N 1
ATOM 1344 C CA . ASP A 1 172 ? 3.908 4.586 -19.344 1 91.31 172 ASP A CA 1
ATOM 1345 C C . ASP A 1 172 ? 2.572 5.102 -18.812 1 91.31 172 ASP A C 1
ATOM 1347 O O . ASP A 1 172 ? 1.996 6.039 -19.375 1 91.31 172 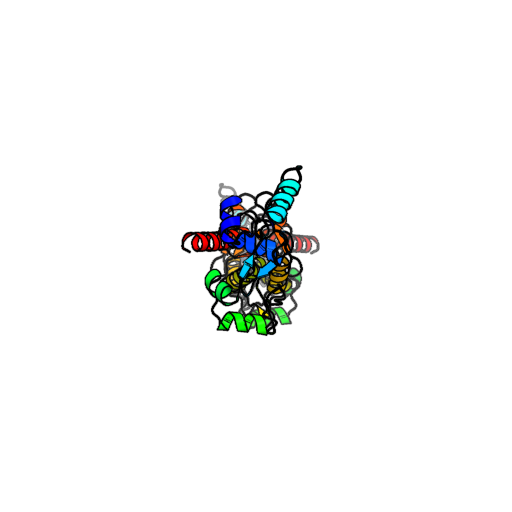ASP A O 1
ATOM 1351 N N . ASP A 1 173 ? 2.145 4.547 -17.781 1 93.31 173 ASP A N 1
ATOM 1352 C CA . ASP A 1 173 ? 0.827 4.93 -17.281 1 93.31 173 ASP A CA 1
ATOM 1353 C C . ASP A 1 173 ? 0.868 5.234 -15.789 1 93.31 173 ASP A C 1
ATOM 1355 O O . ASP A 1 173 ? -0.083 4.938 -15.062 1 93.31 173 ASP A O 1
ATOM 1359 N N . THR A 1 174 ? 1.932 5.859 -15.281 1 95 174 THR A N 1
ATOM 1360 C CA . THR A 1 174 ? 2.145 6.066 -13.859 1 95 174 THR A CA 1
ATOM 1361 C C . THR A 1 174 ? 1.24 7.176 -13.328 1 95 174 THR A C 1
ATOM 1363 O O . THR A 1 174 ? 1.061 7.316 -12.117 1 95 174 THR A O 1
ATOM 1366 N N . SER A 1 175 ? 0.633 8 -14.219 1 92.44 175 SER A N 1
ATOM 1367 C CA . SER A 1 175 ? -0.257 9.078 -13.805 1 92.44 175 SER A CA 1
ATOM 1368 C C . SER A 1 175 ? -1.458 8.539 -13.031 1 92.44 175 SER A C 1
ATOM 1370 O O . SER A 1 175 ? -2.033 9.234 -12.195 1 92.44 175 SER A O 1
ATOM 1372 N N . ARG A 1 176 ? -1.819 7.305 -13.273 1 92.19 176 ARG A N 1
ATOM 1373 C CA . ARG A 1 176 ? -2.961 6.668 -12.625 1 92.19 176 ARG A CA 1
ATOM 1374 C C . ARG A 1 176 ? -2.736 6.547 -11.117 1 92.19 176 ARG A C 1
ATOM 1376 O O . ARG A 1 176 ? -3.695 6.496 -10.344 1 92.19 176 ARG A O 1
ATOM 1383 N N . LEU A 1 177 ? -1.522 6.555 -10.703 1 94.56 177 LEU A N 1
ATOM 1384 C CA . LEU A 1 177 ? -1.175 6.383 -9.297 1 94.56 177 LEU A CA 1
ATOM 1385 C C . LEU A 1 177 ? -1.492 7.648 -8.5 1 94.56 177 LEU A C 1
ATOM 1387 O O . LEU A 1 177 ? -1.634 7.598 -7.277 1 94.56 177 LEU A O 1
ATOM 1391 N N . PHE A 1 178 ? -1.636 8.75 -9.18 1 92.38 178 PHE A N 1
ATOM 1392 C CA . PHE A 1 178 ? -1.8 10.039 -8.516 1 92.38 178 PHE A CA 1
ATOM 1393 C C . PHE A 1 178 ? -3.275 10.383 -8.359 1 92.38 178 PHE A C 1
ATOM 1395 O O . PHE A 1 178 ? -3.623 11.359 -7.699 1 92.38 178 PHE A O 1
ATOM 1402 N N . GLY A 1 179 ? -4.102 9.578 -8.945 1 86.81 179 GLY A N 1
ATOM 1403 C CA . GLY A 1 179 ? -5.531 9.836 -8.867 1 86.81 179 GLY A CA 1
ATOM 1404 C C . GLY A 1 179 ? -6.188 9.219 -7.645 1 86.81 179 GLY A C 1
ATOM 1405 O O . GLY A 1 179 ? -7.371 9.438 -7.391 1 86.81 179 GLY A O 1
ATOM 1406 N N . GLU A 1 180 ? -5.438 8.477 -6.887 1 84.25 180 GLU A N 1
ATOM 1407 C CA . GLU A 1 180 ? -5.977 7.762 -5.738 1 84.25 180 GLU A CA 1
ATOM 1408 C C . GLU A 1 180 ? -5.414 8.312 -4.43 1 84.25 180 GLU A C 1
ATOM 1410 O O . GLU A 1 180 ? -4.328 8.891 -4.414 1 84.25 180 GLU A O 1
ATOM 1415 N N . GLY A 1 181 ? -6.191 8.164 -3.373 1 92.25 181 GLY A N 1
ATOM 1416 C CA . GLY A 1 181 ? -5.75 8.648 -2.076 1 92.25 181 GLY A CA 1
ATOM 1417 C C . GLY A 1 181 ? -4.699 7.758 -1.436 1 92.25 181 GLY A C 1
ATOM 1418 O O . GLY A 1 181 ? -3.73 8.25 -0.855 1 92.25 181 GLY A O 1
ATOM 1419 N N . CYS A 1 182 ? -4.922 6.562 -1.537 1 95.56 182 CYS A N 1
ATOM 1420 C CA . CYS A 1 182 ? -4.051 5.559 -0.942 1 95.56 182 CYS A CA 1
ATOM 1421 C C . CYS A 1 182 ? -4.113 4.25 -1.72 1 95.56 182 CYS A C 1
ATOM 1423 O O . CYS A 1 182 ? -5.199 3.77 -2.047 1 95.56 182 CYS A O 1
ATOM 1425 N N . LEU A 1 183 ? -2.918 3.789 -2.059 1 95.5 183 LEU A N 1
ATOM 1426 C CA . LEU A 1 183 ? -2.84 2.543 -2.812 1 95.5 183 LEU A CA 1
ATOM 1427 C C . LEU A 1 183 ? -1.773 1.621 -2.227 1 95.5 183 LEU A C 1
ATOM 1429 O O . LEU A 1 183 ? -0.757 2.09 -1.711 1 95.5 183 LEU A O 1
ATOM 1433 N N . LEU A 1 184 ? -2.008 0.346 -2.281 1 95.25 184 LEU A N 1
ATOM 1434 C CA . LEU A 1 184 ? -0.951 -0.655 -2.182 1 95.25 184 LEU A CA 1
ATOM 1435 C C . LEU A 1 184 ? -0.476 -1.084 -3.566 1 95.25 184 LEU A C 1
ATOM 1437 O O . LEU A 1 184 ? -1.292 -1.371 -4.445 1 95.25 184 LEU A O 1
ATOM 1441 N N . ILE A 1 185 ? 0.81 -1.088 -3.764 1 96.31 185 ILE A N 1
ATOM 1442 C CA . ILE A 1 185 ? 1.332 -1.473 -5.07 1 96.31 185 ILE A CA 1
ATOM 1443 C C . ILE A 1 185 ? 2.256 -2.678 -4.922 1 96.31 185 ILE A C 1
ATOM 1445 O O . ILE A 1 185 ? 3.076 -2.73 -4.004 1 96.31 185 ILE A O 1
ATOM 1449 N N . LEU A 1 186 ? 2.098 -3.574 -5.746 1 97.25 186 LEU A N 1
ATOM 1450 C CA . LEU A 1 186 ? 2.93 -4.766 -5.852 1 97.25 186 LEU A CA 1
ATOM 1451 C C . LEU A 1 186 ? 3.668 -4.793 -7.188 1 97.25 186 LEU A C 1
ATOM 1453 O O . LEU A 1 186 ? 3.084 -4.5 -8.234 1 97.25 186 LEU A O 1
ATOM 1457 N N . ASN A 1 187 ? 4.965 -5.051 -7.133 1 97.62 187 ASN A N 1
ATOM 1458 C CA . ASN A 1 187 ? 5.684 -5.254 -8.383 1 97.62 187 ASN A CA 1
ATOM 1459 C C . ASN A 1 187 ? 5.379 -6.617 -8.992 1 97.62 187 ASN A C 1
ATOM 1461 O O . ASN A 1 187 ? 6.176 -7.551 -8.875 1 97.62 187 ASN A O 1
ATOM 1465 N N . LEU A 1 188 ? 4.273 -6.707 -9.688 1 98.38 188 LEU A N 1
ATOM 1466 C CA . LEU A 1 188 ? 3.756 -7.945 -10.25 1 98.38 188 LEU A CA 1
ATOM 1467 C C . LEU A 1 188 ? 4.723 -8.516 -11.289 1 98.38 188 LEU A C 1
ATOM 1469 O O . LEU A 1 188 ? 5 -9.719 -11.289 1 98.38 188 LEU A O 1
ATOM 1473 N N . GLY A 1 189 ? 5.195 -7.645 -12.125 1 97.94 189 GLY A N 1
ATOM 1474 C CA . GLY A 1 189 ? 6.129 -8.078 -13.156 1 97.94 189 GLY A CA 1
ATOM 1475 C C . GLY A 1 189 ? 7.371 -8.742 -12.594 1 97.94 189 GLY A C 1
ATOM 1476 O O . GLY A 1 189 ? 7.84 -9.75 -13.125 1 97.94 189 GLY A O 1
ATOM 1477 N N . ALA A 1 190 ? 7.852 -8.195 -11.578 1 97.69 190 ALA A N 1
ATOM 1478 C CA . ALA A 1 190 ? 9.047 -8.758 -10.945 1 97.69 190 ALA A CA 1
ATOM 1479 C C . ALA A 1 190 ? 8.758 -10.141 -10.359 1 97.69 190 ALA A C 1
ATOM 1481 O O . ALA A 1 190 ? 9.586 -11.047 -10.453 1 97.69 190 ALA A O 1
ATOM 1482 N N . ILE A 1 191 ? 7.645 -10.289 -9.68 1 98 191 ILE A N 1
ATOM 1483 C CA . ILE A 1 191 ? 7.258 -11.57 -9.102 1 98 191 ILE A CA 1
ATOM 1484 C C . ILE A 1 191 ? 7.184 -12.633 -10.203 1 98 191 ILE A C 1
ATOM 1486 O O . ILE A 1 191 ? 7.73 -13.727 -10.055 1 98 191 ILE A O 1
ATOM 1490 N N . VAL A 1 192 ? 6.547 -12.297 -11.281 1 98 192 VAL A N 1
ATOM 1491 C CA . VAL A 1 192 ? 6.387 -13.219 -12.406 1 98 192 VAL A CA 1
ATOM 1492 C C . VAL A 1 192 ? 7.758 -13.578 -12.977 1 98 192 VAL A C 1
ATOM 1494 O O . VAL A 1 192 ? 8.055 -14.758 -13.203 1 98 192 VAL A O 1
ATOM 1497 N N . ALA A 1 193 ? 8.602 -12.586 -13.18 1 97.25 193 ALA A N 1
ATOM 1498 C CA . ALA A 1 193 ? 9.93 -12.805 -13.734 1 97.25 193 ALA A CA 1
ATOM 1499 C C . ALA A 1 193 ? 10.75 -13.727 -12.836 1 97.25 193 ALA A C 1
ATOM 1501 O O . ALA A 1 193 ? 11.477 -14.594 -13.328 1 97.25 193 ALA A O 1
ATOM 1502 N N . GLU A 1 194 ? 10.664 -13.539 -11.586 1 96.62 194 GLU A N 1
ATOM 1503 C CA . GLU A 1 194 ? 11.406 -14.352 -10.633 1 96.62 194 GLU A CA 1
ATOM 1504 C C . GLU A 1 194 ? 10.961 -15.812 -10.695 1 96.62 194 GLU A C 1
ATOM 1506 O O . GLU A 1 194 ? 11.797 -16.719 -10.695 1 96.62 194 GLU A O 1
ATOM 1511 N N . LEU A 1 195 ? 9.688 -16.062 -10.695 1 96.94 195 LEU A N 1
ATOM 1512 C CA . LEU A 1 195 ? 9.156 -17.406 -10.75 1 96.94 195 LEU A CA 1
ATOM 1513 C C . LEU A 1 195 ? 9.523 -18.094 -12.062 1 96.94 195 LEU A C 1
ATOM 1515 O O . LEU A 1 195 ? 9.883 -19.266 -12.078 1 96.94 195 LEU A O 1
ATOM 1519 N N . ARG A 1 196 ? 9.477 -17.391 -13.148 1 94.88 196 ARG A N 1
ATOM 1520 C CA . ARG A 1 196 ? 9.867 -17.922 -14.445 1 94.88 196 ARG A CA 1
ATOM 1521 C C . ARG A 1 196 ? 11.336 -18.328 -14.461 1 94.88 196 ARG A C 1
ATOM 1523 O O . ARG A 1 196 ? 11.695 -19.359 -15.023 1 94.88 196 ARG A O 1
ATOM 1530 N N . ALA A 1 197 ? 12.117 -17.5 -13.875 1 94.81 197 ALA A N 1
ATOM 1531 C CA . ALA A 1 197 ? 13.539 -17.812 -13.812 1 94.81 197 ALA A CA 1
ATOM 1532 C C . ALA A 1 197 ? 13.789 -19.109 -13.039 1 94.81 197 ALA A C 1
ATOM 1534 O O . ALA A 1 197 ? 14.641 -19.906 -13.43 1 94.81 197 ALA A O 1
ATOM 1535 N N . LEU A 1 198 ? 13.086 -19.281 -11.977 1 94 198 LEU A N 1
ATOM 1536 C CA . LEU A 1 198 ? 13.219 -20.484 -11.172 1 94 198 LEU A CA 1
ATOM 1537 C C . LEU A 1 198 ? 12.766 -21.719 -11.953 1 94 198 LEU A C 1
ATOM 1539 O O . LEU A 1 198 ? 13.391 -22.781 -11.867 1 94 198 LEU A O 1
ATOM 1543 N N . LEU A 1 199 ? 11.719 -21.625 -12.719 1 91.75 199 LEU A N 1
ATOM 1544 C CA . LEU A 1 199 ? 11.195 -22.719 -13.523 1 91.75 199 LEU A CA 1
ATOM 1545 C C . LEU A 1 199 ? 12.18 -23.094 -14.633 1 91.75 199 LEU A C 1
ATOM 1547 O O . LEU A 1 199 ? 12.359 -24.281 -14.93 1 91.75 199 LEU A O 1
ATOM 1551 N N . ASP A 1 200 ? 12.82 -22.109 -15.195 1 87.25 200 ASP A N 1
ATOM 1552 C CA . ASP A 1 200 ? 13.789 -22.344 -16.266 1 87.25 200 ASP A CA 1
ATOM 1553 C C . ASP A 1 200 ? 15.031 -23.062 -15.742 1 87.25 200 ASP A C 1
ATOM 1555 O O . ASP A 1 200 ? 15.602 -23.906 -16.438 1 87.25 200 ASP A O 1
ATOM 1559 N N . LEU A 1 201 ? 15.406 -22.75 -14.594 1 84.56 201 LEU A N 1
ATOM 1560 C CA . LEU A 1 201 ? 16.562 -23.375 -13.977 1 84.56 201 LEU A CA 1
ATOM 1561 C C . LEU A 1 201 ? 16.297 -24.844 -13.688 1 84.56 201 LEU A C 1
ATOM 1563 O O . LEU A 1 201 ? 17.188 -25.688 -13.82 1 84.56 201 LEU A O 1
ATOM 1567 N N . GLU A 1 202 ? 15.109 -25.141 -13.289 1 76.69 202 GLU A N 1
ATOM 1568 C CA . GLU A 1 202 ? 14.75 -26.516 -12.992 1 76.69 202 GLU A CA 1
ATOM 1569 C C . GLU A 1 202 ? 14.664 -27.359 -14.266 1 76.69 202 GLU A C 1
ATOM 1571 O O . GLU A 1 202 ? 14.922 -28.562 -14.242 1 76.69 202 GLU A O 1
ATOM 1576 N N . GLU A 1 203 ? 14.203 -26.797 -15.273 1 70.06 203 GLU A N 1
ATOM 1577 C CA . GLU A 1 203 ? 14.125 -27.516 -16.547 1 70.06 203 GLU A CA 1
ATOM 1578 C C . GLU A 1 203 ? 15.516 -27.812 -17.094 1 70.06 203 GLU A C 1
ATOM 1580 O O . GLU A 1 203 ? 15.727 -28.844 -17.75 1 70.06 203 GLU A O 1
ATOM 1585 N N . THR A 1 204 ? 16.438 -26.922 -16.766 1 66.06 204 THR A N 1
ATOM 1586 C CA . THR A 1 204 ? 17.797 -27.125 -17.25 1 66.06 204 THR A CA 1
ATOM 1587 C C . THR A 1 204 ? 18.516 -28.172 -16.391 1 66.06 204 THR A C 1
ATOM 1589 O O . THR A 1 204 ? 19.344 -28.938 -16.906 1 66.06 204 THR A O 1
ATOM 1592 N N . THR A 1 205 ? 18.297 -28.141 -15.117 1 60.12 205 THR A N 1
ATOM 1593 C CA . THR A 1 205 ? 19.031 -29.047 -14.242 1 60.12 205 THR A CA 1
ATOM 1594 C C . THR A 1 205 ? 18.391 -30.438 -14.242 1 60.12 205 THR A C 1
ATOM 1596 O O . THR A 1 205 ? 19.031 -31.422 -13.883 1 60.12 205 THR A O 1
ATOM 1599 N N . GLY A 1 206 ? 17.203 -30.594 -14.594 1 47.78 206 GLY A N 1
ATOM 1600 C CA . GLY A 1 206 ? 16.656 -31.938 -14.695 1 47.78 206 GLY A CA 1
ATOM 1601 C C . GLY A 1 206 ? 16.844 -32.562 -16.062 1 47.78 206 GLY A C 1
ATOM 1602 O O . GLY A 1 206 ? 17.094 -31.844 -17.047 1 47.78 206 GLY A O 1
ATOM 1603 N N . MET B 1 1 ? 7.328 62.219 26.031 1 48.84 1 MET B N 1
ATOM 1604 C CA . MET B 1 1 ? 6.617 60.969 26.312 1 48.84 1 MET B CA 1
ATOM 1605 C C . MET B 1 1 ? 6.027 60.375 25.047 1 48.84 1 MET B C 1
ATOM 1607 O O . MET B 1 1 ? 5.293 61.062 24.312 1 48.84 1 MET B O 1
ATOM 1611 N N . GLY B 1 2 ? 6.691 59.344 24.438 1 65.25 2 GLY B N 1
ATOM 1612 C CA . GLY B 1 2 ? 6.395 58.969 23.062 1 65.25 2 GLY B CA 1
ATOM 1613 C C . GLY B 1 2 ? 4.973 58.469 22.875 1 65.25 2 GLY B C 1
ATOM 1614 O O . GLY B 1 2 ? 4.285 58.156 23.844 1 65.25 2 GLY B O 1
ATOM 1615 N N . GLU B 1 3 ? 4.234 58.812 21.812 1 81.94 3 GLU B N 1
ATOM 1616 C CA . GLU B 1 3 ? 2.869 58.406 21.484 1 81.94 3 GLU B CA 1
ATOM 1617 C C . GLU B 1 3 ? 2.701 56.875 21.562 1 81.94 3 GLU B C 1
ATOM 1619 O O . GLU B 1 3 ? 3.545 56.125 21.062 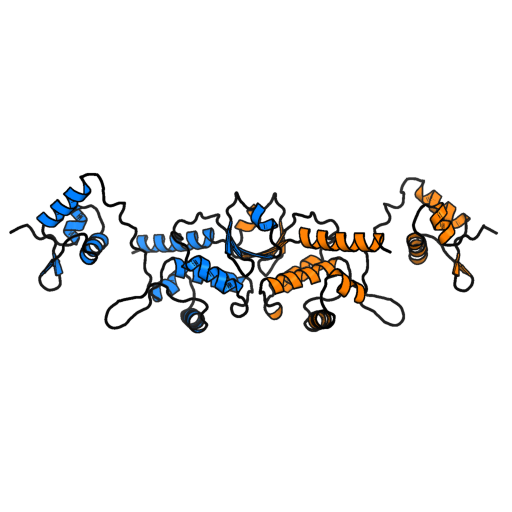1 81.94 3 GLU B O 1
ATOM 1624 N N . LEU B 1 4 ? 1.76 56.344 22.578 1 87.75 4 LEU B N 1
ATOM 1625 C CA . LEU B 1 4 ? 1.447 54.938 22.719 1 87.75 4 LEU B CA 1
ATOM 1626 C C . LEU B 1 4 ? 0.338 54.531 21.75 1 87.75 4 LEU B C 1
ATOM 1628 O O . LEU B 1 4 ? -0.678 55.219 21.641 1 87.75 4 LEU B O 1
ATOM 1632 N N . LEU B 1 5 ? 0.663 53.562 20.953 1 91.19 5 LEU B N 1
ATOM 1633 C CA . LEU B 1 5 ? -0.26 53.094 19.922 1 91.19 5 LEU B CA 1
ATOM 1634 C C . LEU B 1 5 ? -0.899 51.781 20.359 1 91.19 5 LEU B C 1
ATOM 1636 O O . LEU B 1 5 ? -0.259 50.969 21.016 1 91.19 5 LEU B O 1
ATOM 1640 N N . THR B 1 6 ? -2.172 51.594 20.125 1 86.31 6 THR B N 1
ATOM 1641 C CA . THR B 1 6 ? -2.832 50.312 20.297 1 86.31 6 THR B CA 1
ATOM 1642 C C . THR B 1 6 ? -2.379 49.344 19.234 1 86.31 6 THR B C 1
ATOM 1644 O O . THR B 1 6 ? -1.928 49.719 18.156 1 86.31 6 THR B O 1
ATOM 1647 N N . PRO B 1 7 ? -2.439 48.031 19.531 1 89.75 7 PRO B N 1
ATOM 1648 C CA . PRO B 1 7 ? -2.109 47.062 18.5 1 89.75 7 PRO B CA 1
ATOM 1649 C C . PRO B 1 7 ? -2.928 47.219 17.234 1 89.75 7 PRO B C 1
ATOM 1651 O O . PRO B 1 7 ? -2.416 47 16.125 1 89.75 7 PRO B O 1
ATOM 1654 N N . LYS B 1 8 ? -4.137 47.719 17.359 1 89.44 8 LYS B N 1
ATOM 1655 C CA . LYS B 1 8 ? -4.969 48 16.203 1 89.44 8 LYS B CA 1
ATOM 1656 C C . LYS B 1 8 ? -4.402 49.156 15.375 1 89.44 8 LYS B C 1
ATOM 1658 O O . LYS B 1 8 ? -4.348 49.062 14.141 1 89.44 8 LYS B O 1
ATOM 1663 N N . GLN B 1 9 ? -3.955 50.188 15.953 1 89.12 9 GLN B N 1
ATOM 1664 C CA . GLN B 1 9 ? -3.377 51.344 15.281 1 89.12 9 GLN B CA 1
ATOM 1665 C C . GLN B 1 9 ? -2.064 50.969 14.586 1 89.12 9 GLN B C 1
ATOM 1667 O O . GLN B 1 9 ? -1.802 51.406 13.469 1 89.12 9 GLN B O 1
ATOM 1672 N N . VAL B 1 10 ? -1.312 50.188 15.328 1 88.25 10 VAL B N 1
ATOM 1673 C CA . VAL B 1 10 ? -0.07 49.688 14.742 1 88.25 10 VAL B CA 1
ATOM 1674 C C . VAL B 1 10 ? -0.379 48.875 13.492 1 88.25 10 VAL B C 1
ATOM 1676 O O . VAL B 1 10 ? 0.267 49.031 12.453 1 88.25 10 VAL B O 1
ATOM 1679 N N . ALA B 1 11 ? -1.361 48.094 13.547 1 86.62 11 ALA B N 1
ATOM 1680 C CA . ALA B 1 11 ? -1.788 47.25 12.43 1 86.62 11 ALA B CA 1
ATOM 1681 C C . ALA B 1 11 ? -2.193 48.094 11.227 1 86.62 11 ALA B C 1
ATOM 1683 O O . ALA B 1 11 ? -1.813 47.781 10.094 1 86.62 11 ALA B O 1
ATOM 1684 N N . GLU B 1 12 ? -2.904 49.062 11.492 1 86.19 12 GLU B N 1
ATOM 1685 C CA . GLU B 1 12 ? -3.359 49.969 10.438 1 86.19 12 GLU B CA 1
ATOM 1686 C C . GLU B 1 12 ? -2.186 50.719 9.805 1 86.19 12 GLU B C 1
ATOM 1688 O O . GLU B 1 12 ? -2.139 50.875 8.578 1 86.19 12 GLU B O 1
ATOM 1693 N N . LYS B 1 13 ? -1.207 51.031 10.648 1 83.75 13 LYS B N 1
ATOM 1694 C CA . LYS B 1 13 ? -0.047 51.781 10.18 1 83.75 13 LYS B CA 1
ATOM 1695 C C . LYS B 1 13 ? 0.875 50.906 9.344 1 83.75 13 LYS B C 1
ATOM 1697 O O . LYS B 1 13 ? 1.47 51.375 8.367 1 83.75 13 LYS B O 1
ATOM 1702 N N . LEU B 1 14 ? 0.915 49.625 9.688 1 79.12 14 LEU B N 1
ATOM 1703 C CA . LEU B 1 14 ? 1.854 48.719 9.031 1 79.12 14 LEU B CA 1
ATOM 1704 C C . LEU B 1 14 ? 1.152 47.906 7.965 1 79.12 14 LEU B C 1
ATOM 1706 O O . LEU B 1 14 ? 1.796 47.125 7.254 1 79.12 14 LEU B O 1
ATOM 1710 N N . LYS B 1 15 ? -0.191 48.125 7.766 1 80.75 15 LYS B N 1
ATOM 1711 C CA . LYS B 1 15 ? -1.021 47.375 6.82 1 80.75 15 LYS B CA 1
ATOM 1712 C C . LYS B 1 15 ? -0.894 45.875 7.039 1 80.75 15 LYS B C 1
ATOM 1714 O O . LYS B 1 15 ? -0.718 45.125 6.082 1 80.75 15 LYS B O 1
ATOM 1719 N N . VAL B 1 16 ? -0.882 45.562 8.328 1 79.5 16 VAL B N 1
ATOM 1720 C CA . VAL B 1 16 ? -0.886 44.156 8.727 1 79.5 16 VAL B CA 1
ATOM 1721 C C . VAL B 1 16 ? -2.074 43.906 9.648 1 79.5 16 VAL B C 1
ATOM 1723 O O . VAL B 1 16 ? -2.779 44.812 10.055 1 79.5 16 VAL B O 1
ATOM 1726 N N . SER B 1 17 ? -2.32 42.688 9.852 1 78.69 17 SER B N 1
ATOM 1727 C CA . SER B 1 17 ? -3.424 42.312 10.734 1 78.69 17 SER B CA 1
ATOM 1728 C C . SER B 1 17 ? -3.084 42.625 12.188 1 78.69 17 SER B C 1
ATOM 1730 O O . SER B 1 17 ? -1.914 42.594 12.578 1 78.69 17 SER B O 1
ATOM 1732 N N . ARG B 1 18 ? -4.102 42.906 13 1 84.25 18 ARG B N 1
ATOM 1733 C CA . ARG B 1 18 ? -3.938 43.094 14.438 1 84.25 18 ARG B CA 1
ATOM 1734 C C . ARG B 1 18 ? -3.311 41.875 15.078 1 84.25 18 ARG B C 1
ATOM 1736 O O . ARG B 1 18 ? -2.482 41.969 15.984 1 84.25 18 ARG B O 1
ATOM 1743 N N . LYS B 1 19 ? -3.631 40.781 14.57 1 82 19 LYS B N 1
ATOM 1744 C CA . LYS B 1 19 ? -3.092 39.531 15.078 1 82 19 LYS B CA 1
ATOM 1745 C C . LYS B 1 19 ? -1.58 39.438 14.883 1 82 19 LYS B C 1
ATOM 1747 O O . LYS B 1 19 ? -0.854 39 15.766 1 82 19 LYS B O 1
ATOM 1752 N N . THR B 1 20 ? -1.151 39.875 13.859 1 80.31 20 THR B N 1
ATOM 1753 C CA . THR B 1 20 ? 0.269 39.906 13.539 1 80.31 20 THR B CA 1
ATOM 1754 C C . THR B 1 20 ? 1.019 40.812 14.508 1 80.31 20 THR B C 1
ATOM 1756 O O . THR B 1 20 ? 2.104 40.469 14.977 1 80.31 20 THR B O 1
ATOM 1759 N N . VAL B 1 21 ? 0.441 41.906 14.844 1 82.69 21 VAL B N 1
ATOM 1760 C CA . VAL B 1 21 ? 1.066 42.875 15.734 1 82.69 21 VAL B CA 1
ATOM 1761 C C . VAL B 1 21 ? 1.166 42.312 17.141 1 82.69 21 VAL B C 1
ATOM 1763 O O . VAL B 1 21 ? 2.217 42.375 17.781 1 82.69 21 VAL B O 1
ATOM 1766 N N . VAL B 1 22 ? 0.155 41.594 17.516 1 84.44 22 VAL B N 1
ATOM 1767 C CA . VAL B 1 22 ? 0.131 41 18.844 1 84.44 22 VAL B CA 1
ATOM 1768 C C . VAL B 1 22 ? 1.153 39.875 18.922 1 84.44 22 VAL B C 1
ATOM 1770 O O . VAL B 1 22 ? 1.863 39.719 19.906 1 84.44 22 VAL B O 1
ATOM 1773 N N . LYS B 1 23 ? 1.271 39.25 17.906 1 81.38 23 LYS B N 1
ATOM 1774 C CA . LYS B 1 23 ? 2.289 38.188 17.812 1 81.38 23 LYS B CA 1
ATOM 1775 C C . LYS B 1 23 ? 3.691 38.781 17.953 1 81.38 23 LYS B C 1
ATOM 1777 O O . LYS B 1 23 ? 4.535 38.219 18.656 1 81.38 23 LYS B O 1
ATOM 1782 N N . TRP B 1 24 ? 3.928 39.844 17.297 1 79.94 24 TRP B N 1
ATOM 1783 C CA . TRP B 1 24 ? 5.234 40.5 17.344 1 79.94 24 TRP B CA 1
ATOM 1784 C C . TRP B 1 24 ? 5.551 41 18.75 1 79.94 24 TRP B C 1
ATOM 1786 O O . TRP B 1 24 ? 6.695 40.906 19.203 1 79.94 24 TRP B O 1
ATOM 1796 N N . ILE B 1 25 ? 4.504 41.344 19.438 1 84.12 25 ILE B N 1
ATOM 1797 C CA . ILE B 1 25 ? 4.668 41.812 20.797 1 84.12 25 ILE B CA 1
ATOM 1798 C C . ILE B 1 25 ? 4.988 40.656 21.734 1 84.12 25 ILE B C 1
ATOM 1800 O O . ILE B 1 25 ? 5.926 40.75 22.531 1 84.12 25 ILE B O 1
ATOM 1804 N N . ARG B 1 26 ? 4.328 39.594 21.516 1 82.06 26 ARG B N 1
ATOM 1805 C CA . ARG B 1 26 ? 4.496 38.406 22.375 1 82.06 26 ARG B CA 1
ATOM 1806 C C . ARG B 1 26 ? 5.832 37.719 22.109 1 82.06 26 ARG B C 1
ATOM 1808 O O . ARG B 1 26 ? 6.461 37.219 23.031 1 82.06 26 ARG B O 1
ATOM 1815 N N . SER B 1 27 ? 6.227 37.812 20.922 1 79.38 27 SER B N 1
ATOM 1816 C CA . SER B 1 27 ? 7.488 37.188 20.547 1 79.38 27 SER B CA 1
ATOM 1817 C C . SER B 1 27 ? 8.68 38.062 20.922 1 79.38 27 SER B C 1
ATOM 1819 O O . SER B 1 27 ? 9.828 37.625 20.812 1 79.38 27 SER B O 1
ATOM 1821 N N . GLY B 1 28 ? 8.367 39.25 21.188 1 79.69 28 GLY B N 1
ATOM 1822 C CA . GLY B 1 28 ? 9.406 40.188 21.594 1 79.69 28 GLY B CA 1
ATOM 1823 C C . GLY B 1 28 ? 10.016 40.938 20.422 1 79.69 28 GLY B C 1
ATOM 1824 O O . GLY B 1 28 ? 10.922 41.75 20.609 1 79.69 28 GLY B O 1
ATOM 1825 N N . LYS B 1 29 ? 9.633 40.719 19.266 1 80.75 29 LYS B N 1
ATOM 1826 C CA . LYS B 1 29 ? 10.148 41.406 18.094 1 80.75 29 LYS B CA 1
ATOM 1827 C C . LYS B 1 29 ? 9.773 42.875 18.125 1 80.75 29 LYS B C 1
ATOM 1829 O O . LYS B 1 29 ? 10.562 43.75 17.719 1 80.75 29 LYS B O 1
ATOM 1834 N N . LEU B 1 30 ? 8.594 43.094 18.516 1 80.75 30 LEU B N 1
ATOM 1835 C CA . LEU B 1 30 ? 8.109 44.438 18.688 1 80.75 30 LEU B CA 1
ATOM 1836 C C . LEU B 1 30 ? 7.887 44.781 20.172 1 80.75 30 LEU B C 1
ATOM 1838 O O . LEU B 1 30 ? 7.074 44.125 20.828 1 80.75 30 LEU B O 1
ATOM 1842 N N . PRO B 1 31 ? 8.664 45.594 20.688 1 85.62 31 PRO B N 1
ATOM 1843 C CA . PRO B 1 31 ? 8.492 45.906 22.109 1 85.62 31 PRO B CA 1
ATOM 1844 C C . PRO B 1 31 ? 7.117 46.469 22.438 1 85.62 31 PRO B C 1
ATOM 1846 O O . PRO B 1 31 ? 6.66 47.406 21.766 1 85.62 31 PRO B O 1
ATOM 1849 N N . GLY B 1 32 ? 6.348 45.719 23.266 1 85.81 32 GLY B N 1
ATOM 1850 C CA . GLY B 1 32 ? 5.074 46.219 23.766 1 85.81 32 GLY B CA 1
ATOM 1851 C C . GLY B 1 32 ? 5.023 46.281 25.281 1 85.81 32 GLY B C 1
ATOM 1852 O O . GLY B 1 32 ? 5.801 45.594 25.969 1 85.81 32 GLY B O 1
ATOM 1853 N N . ARG B 1 33 ? 4.238 47.25 25.891 1 86.19 33 ARG B N 1
ATOM 1854 C CA . ARG B 1 33 ? 4.066 47.344 27.344 1 86.19 33 ARG B CA 1
ATOM 1855 C C . ARG B 1 33 ? 2.59 47.312 27.719 1 86.19 33 ARG B C 1
ATOM 1857 O O . ARG B 1 33 ? 1.736 47.812 26.984 1 86.19 33 ARG B O 1
ATOM 1864 N N . LYS B 1 34 ? 2.33 46.656 28.859 1 82.19 34 LYS B N 1
ATOM 1865 C CA . LYS B 1 34 ? 0.96 46.562 29.344 1 82.19 34 LYS B CA 1
ATOM 1866 C C . LYS B 1 34 ? 0.627 47.75 30.25 1 82.19 34 LYS B C 1
ATOM 1868 O O . LYS B 1 34 ? 1.394 48.094 31.156 1 82.19 34 LYS B O 1
ATOM 1873 N N . ILE B 1 35 ? -0.378 48.5 29.906 1 80.5 35 ILE B N 1
ATOM 1874 C CA . ILE B 1 35 ? -0.97 49.531 30.766 1 80.5 35 ILE B CA 1
ATOM 1875 C C . ILE B 1 35 ? -2.338 49.062 31.266 1 80.5 35 ILE B C 1
ATOM 1877 O O . ILE B 1 35 ? -3.307 49.031 30.5 1 80.5 35 ILE B O 1
ATOM 1881 N N . GLY B 1 36 ? -2.426 48.469 32.406 1 76.19 36 GLY B N 1
ATOM 1882 C CA . GLY B 1 36 ? -3.582 47.719 32.844 1 76.19 36 GLY B CA 1
ATOM 1883 C C . GLY B 1 36 ? -3.67 46.344 32.219 1 76.19 36 GLY B C 1
ATOM 1884 O O . GLY B 1 36 ? -2.727 45.562 32.281 1 76.19 36 GLY B O 1
ATOM 1885 N N . THR B 1 37 ? -4.746 46.031 31.438 1 80.94 37 THR B N 1
ATOM 1886 C CA . THR B 1 37 ? -4.926 44.75 30.766 1 80.94 37 THR B CA 1
ATOM 1887 C C . THR B 1 37 ? -4.645 44.875 29.281 1 80.94 37 THR B C 1
ATOM 1889 O O . THR B 1 37 ? -4.719 43.906 28.531 1 80.94 37 THR B O 1
ATOM 1892 N N . LEU B 1 38 ? -4.18 46 28.828 1 82.88 38 LEU B N 1
ATOM 1893 C CA . LEU B 1 38 ? -4.121 46.281 27.406 1 82.88 38 LEU B CA 1
ATOM 1894 C C . LEU B 1 38 ? -2.68 46.5 26.953 1 82.88 38 LEU B C 1
ATOM 1896 O O . LEU B 1 38 ? -1.893 47.125 27.656 1 82.88 38 LEU B O 1
ATOM 1900 N N . TRP B 1 39 ? -2.324 45.938 25.781 1 88.06 39 TRP B N 1
ATOM 1901 C CA . TRP B 1 39 ? -1.017 46.156 25.172 1 88.06 39 TRP B CA 1
ATOM 1902 C C . TRP B 1 39 ? -0.943 47.531 24.531 1 88.06 39 TRP B C 1
ATOM 1904 O O . TRP B 1 39 ? -1.903 47.969 23.891 1 88.06 39 TRP B O 1
ATOM 1914 N N . ARG B 1 40 ? 0.269 48.188 24.734 1 89.75 40 ARG B N 1
ATOM 1915 C CA . ARG B 1 40 ? 0.556 49.469 24.062 1 89.75 40 ARG B CA 1
ATOM 1916 C C . ARG B 1 40 ? 1.956 49.438 23.453 1 89.75 40 ARG B C 1
ATOM 1918 O O . ARG B 1 40 ? 2.871 48.844 24 1 89.75 40 ARG B O 1
ATOM 1925 N N . VAL B 1 41 ? 2.1 49.969 22.312 1 90.12 41 VAL B N 1
ATOM 1926 C CA . VAL B 1 41 ? 3.375 50.094 21.609 1 90.12 41 VAL B CA 1
ATOM 1927 C C . VAL B 1 41 ? 3.805 51.562 21.547 1 90.12 41 VAL B C 1
ATOM 1929 O O . VAL B 1 41 ? 3.035 52.406 21.109 1 90.12 41 VAL B O 1
ATOM 1932 N N . ASP B 1 42 ? 4.988 51.812 22.031 1 88.44 42 ASP B N 1
ATOM 1933 C CA . ASP B 1 42 ? 5.547 53.156 21.938 1 88.44 42 ASP B CA 1
ATOM 1934 C C . ASP B 1 42 ? 5.852 53.531 20.5 1 88.44 42 ASP B C 1
ATOM 1936 O O . ASP B 1 42 ? 6.402 52.75 19.734 1 88.44 42 ASP B O 1
ATOM 1940 N N . ALA B 1 43 ? 5.449 54.656 20.047 1 87.31 43 ALA B N 1
ATOM 1941 C CA . ALA B 1 43 ? 5.652 55.125 18.672 1 87.31 43 ALA B CA 1
ATOM 1942 C C . ALA B 1 43 ? 7.133 55.094 18.312 1 87.31 43 ALA B C 1
ATOM 1944 O O . ALA B 1 43 ? 7.492 54.781 17.172 1 87.31 43 ALA B O 1
ATOM 1945 N N . ASP B 1 44 ? 7.98 55.344 19.172 1 84.62 44 ASP B N 1
ATOM 1946 C CA . ASP B 1 44 ? 9.414 55.344 18.922 1 84.62 44 ASP B CA 1
ATOM 1947 C C . ASP B 1 44 ? 9.906 53.906 18.688 1 84.62 44 ASP B C 1
ATOM 1949 O O . ASP B 1 44 ? 10.742 53.656 17.797 1 84.62 44 ASP B O 1
ATOM 1953 N N . ASP B 1 45 ? 9.391 53 19.531 1 83 45 ASP B N 1
ATOM 1954 C CA . ASP B 1 45 ? 9.734 51.594 19.375 1 83 45 ASP B CA 1
ATOM 1955 C C . ASP B 1 45 ? 9.25 51.062 18.031 1 83 45 ASP B C 1
ATOM 1957 O O . ASP B 1 45 ? 9.945 50.281 17.375 1 83 45 ASP B O 1
ATOM 1961 N N . LEU B 1 46 ? 8.086 51.5 17.656 1 83.94 46 LEU B N 1
ATOM 1962 C CA . LEU B 1 46 ? 7.562 51.125 16.344 1 83.94 46 LEU B CA 1
ATOM 1963 C C . LEU B 1 46 ? 8.445 51.656 15.234 1 83.94 46 LEU B C 1
ATOM 1965 O O . LEU B 1 46 ? 8.75 50.969 14.273 1 83.94 46 LEU B O 1
ATOM 1969 N N . GLU B 1 47 ? 8.836 52.906 15.258 1 80.19 47 GLU B N 1
ATOM 1970 C CA . GLU B 1 47 ? 9.719 53.531 14.266 1 80.19 47 GLU B CA 1
ATOM 1971 C C . GLU B 1 47 ? 11.07 52.812 14.227 1 80.19 47 GLU B C 1
ATOM 1973 O O . GLU B 1 47 ? 11.633 52.594 13.148 1 80.19 47 GLU B O 1
ATOM 1978 N N . ALA B 1 48 ? 11.633 52.5 15.359 1 78 48 ALA B N 1
ATOM 1979 C CA . ALA B 1 48 ? 12.875 51.75 15.414 1 78 48 ALA B CA 1
ATOM 1980 C C . ALA B 1 48 ? 12.719 50.375 14.742 1 78 48 ALA B C 1
ATOM 1982 O O . ALA B 1 48 ? 13.617 49.938 14.039 1 78 48 ALA B O 1
ATOM 1983 N N . PHE B 1 49 ? 11.57 49.812 15.047 1 75.06 49 PHE B N 1
ATOM 1984 C CA . PHE B 1 49 ? 11.211 48.531 14.43 1 75.06 49 PHE B CA 1
ATOM 1985 C C . PHE B 1 49 ? 11.164 48.656 12.906 1 75.06 49 PHE B C 1
ATOM 1987 O O . PHE B 1 49 ? 11.672 47.812 12.188 1 75.06 49 PHE B O 1
ATOM 1994 N N . LEU B 1 50 ? 10.562 49.719 12.453 1 72 50 LEU B N 1
ATOM 1995 C CA . LEU B 1 50 ? 10.469 50 11.023 1 72 50 LEU B CA 1
ATOM 1996 C C . LEU B 1 50 ? 11.844 50.344 10.461 1 72 50 LEU B C 1
ATOM 1998 O O . LEU B 1 50 ? 12.156 50 9.32 1 72 50 LEU B O 1
ATOM 2002 N N . GLY B 1 51 ? 12.539 51.125 11.008 1 65.81 51 GLY B N 1
ATOM 2003 C CA . GLY B 1 51 ? 13.883 51.469 10.578 1 65.81 51 GLY B CA 1
ATOM 2004 C C . GLY B 1 51 ? 14.797 50.25 10.438 1 65.81 51 GLY B C 1
ATOM 2005 O O . GLY B 1 51 ? 15.617 50.188 9.516 1 65.81 51 GLY B O 1
ATOM 2006 N N . ARG B 1 52 ? 14.836 49.438 11.453 1 57 52 ARG B N 1
ATOM 2007 C CA . ARG B 1 52 ? 15.602 48.188 11.328 1 57 52 ARG B CA 1
ATOM 2008 C C . ARG B 1 52 ? 15.094 47.344 10.172 1 57 52 ARG B C 1
ATOM 2010 O O . ARG B 1 52 ? 15.875 46.688 9.484 1 57 52 ARG B O 1
ATOM 2017 N N . ALA B 1 53 ? 13.75 47.344 9.922 1 50.31 53 ALA B N 1
ATOM 2018 C CA . ALA B 1 53 ? 13.156 46.688 8.766 1 50.31 53 ALA B CA 1
ATOM 2019 C C . ALA B 1 53 ? 13.547 47.375 7.469 1 50.31 53 ALA B C 1
ATOM 2021 O O . ALA B 1 53 ? 13.695 46.719 6.43 1 50.31 53 ALA B O 1
ATOM 2022 N N . GLU B 1 54 ? 13.562 48.531 7.285 1 43.19 54 GLU B N 1
ATOM 2023 C CA . GLU B 1 54 ? 13.984 49.281 6.098 1 43.19 54 GLU B CA 1
ATOM 2024 C C . GLU B 1 54 ? 15.461 49.062 5.809 1 43.19 54 GLU B C 1
ATOM 2026 O O . GLU B 1 54 ? 15.898 49.188 4.66 1 43.19 54 GLU B O 1
ATOM 2031 N N . THR B 1 55 ? 16.328 49.344 6.617 1 40.88 55 THR B N 1
ATOM 2032 C CA . THR B 1 55 ? 17.734 49.094 6.312 1 40.88 55 THR B CA 1
ATOM 2033 C C . THR B 1 55 ? 17.953 47.594 6 1 40.88 55 THR B C 1
ATOM 2035 O O . THR B 1 55 ? 18.031 46.781 6.91 1 40.88 55 THR B O 1
ATOM 2038 N N . GLY B 1 56 ? 17.469 47.094 4.816 1 41.16 56 GLY B N 1
ATOM 2039 C CA . GLY B 1 56 ? 17.438 45.969 3.879 1 41.16 56 GLY B CA 1
ATOM 2040 C C . GLY B 1 56 ? 16.922 44.688 4.496 1 41.16 56 GLY B C 1
ATOM 2041 O O . GLY B 1 56 ? 16.844 43.656 3.82 1 41.16 56 GLY B O 1
ATOM 2042 N N . LYS B 1 57 ? 17.391 44.312 5.633 1 38.5 57 LYS B N 1
ATOM 2043 C CA . LYS B 1 57 ? 16.906 42.969 5.992 1 38.5 57 LYS B CA 1
ATOM 2044 C C . LYS B 1 57 ? 15.422 43 6.363 1 38.5 57 LYS B C 1
ATOM 2046 O O . LYS B 1 57 ? 15.062 43.438 7.457 1 38.5 57 LYS B O 1
ATOM 2051 N N . ALA B 1 58 ? 14.531 43.625 5.676 1 37.47 58 ALA B N 1
ATOM 2052 C CA . ALA B 1 58 ? 13.094 43.438 5.863 1 37.47 58 ALA B CA 1
ATOM 2053 C C . ALA B 1 58 ? 12.797 42.125 6.578 1 37.47 58 ALA B C 1
ATOM 2055 O O . ALA B 1 58 ? 13.453 41.125 6.324 1 37.47 58 ALA B O 1
ATOM 2056 N N . PRO B 1 59 ? 12.273 42.219 7.793 1 34.38 59 PRO B N 1
ATOM 2057 C CA . PRO B 1 59 ? 12.062 40.875 8.305 1 34.38 59 PRO B CA 1
ATOM 2058 C C . PRO B 1 59 ? 11.641 39.875 7.223 1 34.38 59 PRO B C 1
ATOM 2060 O O . PRO B 1 59 ? 11.031 40.281 6.227 1 34.38 59 PRO B O 1
ATOM 2063 N N . ALA B 1 60 ? 12.523 39 6.828 1 35.75 60 ALA B N 1
ATOM 2064 C CA . ALA B 1 60 ? 12.047 37.938 5.953 1 35.75 60 ALA B CA 1
ATOM 2065 C C . ALA B 1 60 ? 10.523 37.812 5.996 1 35.75 60 ALA B C 1
ATOM 2067 O O . ALA B 1 60 ? 9.898 38.188 6.992 1 35.75 60 ALA B O 1
ATOM 2068 N N . PRO B 1 61 ? 9.797 38 4.941 1 35.59 61 PRO B N 1
ATOM 2069 C CA . PRO B 1 61 ? 8.375 37.688 5.07 1 35.59 61 PRO B CA 1
ATOM 2070 C C . PRO B 1 61 ? 8.039 36.969 6.367 1 35.59 61 PRO B C 1
ATOM 2072 O O . PRO B 1 61 ? 8.891 36.25 6.914 1 35.59 61 PRO B O 1
ATOM 2075 N N . GLU B 1 62 ? 7.402 37.625 7.406 1 35.19 62 GLU B N 1
ATOM 2076 C CA . GLU B 1 62 ? 6.965 36.938 8.625 1 35.19 62 GLU B CA 1
ATOM 2077 C C . GLU B 1 62 ? 7.109 35.438 8.5 1 35.19 62 GLU B C 1
ATOM 2079 O O . GLU B 1 62 ? 6.676 34.844 7.512 1 35.19 62 GLU B O 1
ATOM 2084 N N . ALA B 1 63 ? 8.086 34.844 8.867 1 40.28 63 ALA B N 1
ATOM 2085 C CA . ALA B 1 63 ? 8.086 33.406 9.102 1 40.28 63 ALA B CA 1
ATOM 2086 C C . ALA B 1 63 ? 6.668 32.875 9.344 1 40.28 63 ALA B C 1
ATOM 2088 O O . ALA B 1 63 ? 5.961 33.375 10.227 1 40.28 63 ALA B O 1
ATOM 2089 N N . ARG B 1 64 ? 5.738 32.719 8.492 1 44.28 64 ARG B N 1
ATOM 2090 C CA . ARG B 1 64 ? 4.43 32.125 8.703 1 44.28 64 ARG B CA 1
ATOM 2091 C C . ARG B 1 64 ? 4.367 31.406 10.047 1 44.28 64 ARG B C 1
ATOM 2093 O O . ARG B 1 64 ? 5.16 30.5 10.312 1 44.28 64 ARG B O 1
ATOM 2100 N N . HIS B 1 65 ? 4.32 32.062 11.281 1 49.75 65 HIS B N 1
ATOM 2101 C CA . HIS B 1 65 ? 4.086 31.359 12.539 1 49.75 65 HIS B CA 1
ATOM 2102 C C . HIS B 1 65 ? 3.486 29.984 12.305 1 49.75 65 HIS B C 1
ATOM 2104 O O . HIS B 1 65 ? 2.549 29.828 11.516 1 49.75 65 HIS B O 1
ATOM 2110 N N . PRO B 1 66 ? 4.266 29.016 12.547 1 59.84 66 PRO B N 1
ATOM 2111 C CA . PRO B 1 66 ? 3.701 27.672 12.32 1 59.84 66 PRO B CA 1
ATOM 2112 C C . PRO B 1 66 ? 2.264 27.547 12.82 1 59.84 66 PRO B C 1
ATOM 2114 O O . PRO B 1 66 ? 1.951 27.984 13.93 1 59.84 66 PRO B O 1
ATOM 2117 N N . GLN B 1 67 ? 1.296 27.688 11.984 1 79.06 67 GLN B N 1
ATOM 2118 C CA . GLN B 1 67 ? -0.112 27.5 12.32 1 79.06 67 GLN B CA 1
ATOM 2119 C C . GLN B 1 67 ? -0.299 26.344 13.305 1 79.06 67 GLN B C 1
ATOM 2121 O O . GLN B 1 67 ? 0.208 25.25 13.078 1 79.06 67 GLN B O 1
ATOM 2126 N N . VAL B 1 68 ? -0.66 26.719 14.594 1 88.81 68 VAL B N 1
ATOM 2127 C CA . VAL B 1 68 ? -0.98 25.734 15.625 1 88.81 68 VAL B CA 1
ATOM 2128 C C . VAL B 1 68 ? -2.492 25.547 15.711 1 88.81 68 VAL B C 1
ATOM 2130 O O . VAL B 1 68 ? -3.258 26.469 15.422 1 88.81 68 VAL B O 1
ATOM 2133 N N . PHE B 1 69 ? -2.834 24.344 16.016 1 93.12 69 PHE B N 1
ATOM 2134 C CA . PHE B 1 69 ? -4.246 23.984 15.992 1 93.12 69 PHE B CA 1
ATOM 2135 C C . PHE B 1 69 ? -4.68 23.391 17.328 1 93.12 69 PHE B C 1
ATOM 2137 O O . PHE B 1 69 ? -3.938 22.609 17.938 1 93.12 69 PHE B O 1
ATOM 2144 N N . ARG B 1 70 ? -5.852 23.859 17.797 1 89.81 70 ARG B N 1
ATOM 2145 C CA . ARG B 1 70 ? -6.484 23.25 18.953 1 89.81 70 ARG B CA 1
ATOM 2146 C C . ARG B 1 70 ? -7.25 21.984 18.562 1 89.81 70 ARG B C 1
ATOM 2148 O O . ARG B 1 70 ? -7.508 21.75 17.391 1 89.81 70 ARG B O 1
ATOM 2155 N N . PRO B 1 71 ? -7.57 21.109 19.547 1 92.25 71 PRO B N 1
ATOM 2156 C CA . PRO B 1 71 ? -8.289 19.875 19.234 1 92.25 71 PRO B CA 1
ATOM 2157 C C . PRO B 1 71 ? -9.57 20.109 18.438 1 92.25 71 PRO B C 1
ATOM 2159 O O . PRO B 1 71 ? -9.898 19.344 17.547 1 92.25 71 PRO B O 1
ATOM 2162 N N . ALA B 1 72 ? -10.273 21.094 18.75 1 93.31 72 ALA B N 1
ATOM 2163 C CA . ALA B 1 72 ? -11.508 21.406 18.016 1 93.31 72 ALA B CA 1
ATOM 2164 C C . ALA B 1 72 ? -11.219 21.672 16.547 1 93.31 72 ALA B C 1
ATOM 2166 O O . ALA B 1 72 ? -12.008 21.281 15.68 1 93.31 72 ALA B O 1
ATOM 2167 N N . ASP B 1 73 ? -10.156 22.344 16.25 1 94.44 73 ASP B N 1
ATOM 2168 C CA . ASP B 1 73 ? -9.727 22.594 14.875 1 94.44 73 ASP B CA 1
ATOM 2169 C C . ASP B 1 73 ? -9.43 21.281 14.156 1 94.44 73 ASP B C 1
ATOM 2171 O O . ASP B 1 73 ? -9.773 21.109 12.984 1 94.44 73 ASP B O 1
ATOM 2175 N N . VAL B 1 74 ? -8.805 20.406 14.883 1 96.81 74 VAL B N 1
ATOM 2176 C CA . VAL B 1 74 ? -8.438 19.109 14.32 1 96.81 74 VAL B CA 1
ATOM 2177 C C . VAL B 1 74 ? -9.688 18.375 13.852 1 96.81 74 VAL B C 1
ATOM 2179 O O . VAL B 1 74 ? -9.734 17.875 12.727 1 96.81 74 VAL B O 1
ATOM 2182 N N . LEU B 1 75 ? -10.688 18.375 14.703 1 97.25 75 LEU B N 1
ATOM 2183 C CA . LEU B 1 75 ? -11.93 17.688 14.375 1 97.25 75 LEU B CA 1
ATOM 2184 C C . LEU B 1 75 ? -12.586 18.328 13.148 1 97.25 75 LEU B C 1
ATOM 2186 O O . LEU B 1 75 ? -13 17.609 12.227 1 97.25 75 LEU B O 1
ATOM 2190 N N . ARG B 1 76 ? -12.562 19.578 13.109 1 96.06 76 ARG B N 1
ATOM 2191 C CA . ARG B 1 76 ? -13.227 20.312 12.039 1 96.06 76 ARG B CA 1
ATOM 2192 C C . ARG B 1 76 ? -12.484 20.125 10.711 1 96.06 76 ARG B C 1
ATOM 2194 O O . ARG B 1 76 ? -13.109 19.875 9.68 1 96.06 76 ARG B O 1
ATOM 2201 N N . LEU B 1 77 ? -11.25 20.234 10.727 1 96.75 77 LEU B N 1
ATOM 2202 C CA . LEU B 1 77 ? -10.453 20.25 9.508 1 96.75 77 LEU B CA 1
ATOM 2203 C C . LEU B 1 77 ? -10.25 18.844 8.969 1 96.75 77 LEU B C 1
ATOM 2205 O O . LEU B 1 77 ? -10.172 18.641 7.754 1 96.75 77 LEU B O 1
ATOM 2209 N N . THR B 1 78 ? -10.188 17.812 9.789 1 97.56 78 THR B N 1
ATOM 2210 C CA . THR B 1 78 ? -9.883 16.469 9.328 1 97.56 78 THR B CA 1
ATOM 2211 C C . THR B 1 78 ? -11.156 15.641 9.203 1 97.56 78 THR B C 1
ATOM 2213 O O . THR B 1 78 ? -11.172 14.617 8.516 1 97.56 78 THR B O 1
ATOM 2216 N N . GLY B 1 79 ? -12.133 16.031 9.906 1 96.81 79 GLY B N 1
ATOM 2217 C CA . GLY B 1 79 ? -13.375 15.289 9.875 1 96.81 79 GLY B CA 1
ATOM 2218 C C . GLY B 1 79 ? -13.367 14.062 10.766 1 96.81 79 GLY B C 1
ATOM 2219 O O . GLY B 1 79 ? -14.32 13.273 10.758 1 96.81 79 GLY B O 1
ATOM 2220 N N . VAL B 1 80 ? -12.344 13.875 11.523 1 97.44 80 VAL B N 1
ATOM 2221 C CA . VAL B 1 80 ? -12.297 12.75 12.445 1 97.44 80 VAL B CA 1
ATOM 2222 C C . VAL B 1 80 ? -13.156 13.062 13.672 1 97.44 80 VAL B C 1
ATOM 2224 O O . VAL B 1 80 ? -13.211 14.203 14.133 1 97.44 80 VAL B O 1
ATOM 2227 N N . ASN B 1 81 ? -13.828 12.094 14.109 1 96.88 81 ASN B N 1
ATOM 2228 C CA . ASN B 1 81 ? -14.609 12.328 15.312 1 96.88 81 ASN B CA 1
ATOM 2229 C C . ASN B 1 81 ? -13.734 12.305 16.562 1 96.88 81 ASN B C 1
ATOM 2231 O O . ASN B 1 81 ? -12.641 11.734 16.547 1 96.88 81 ASN B O 1
ATOM 2235 N N . ARG B 1 82 ? -14.273 12.953 17.672 1 97 82 ARG B N 1
ATOM 2236 C CA . ARG B 1 82 ? -13.531 13.125 18.906 1 97 82 ARG B CA 1
ATOM 2237 C C . ARG B 1 82 ? -13.148 11.781 19.516 1 97 82 ARG B C 1
ATOM 2239 O O . ARG B 1 82 ? -12.016 11.602 19.969 1 97 82 ARG B O 1
ATOM 2246 N N . LYS B 1 83 ? -14.039 10.875 19.5 1 97.75 83 LYS B N 1
ATOM 2247 C CA . LYS B 1 83 ? -13.781 9.555 20.078 1 97.75 83 LYS B CA 1
ATOM 2248 C C . LYS B 1 83 ? -12.641 8.852 19.344 1 97.75 83 LYS B C 1
ATOM 2250 O O . LYS B 1 83 ? -11.75 8.281 19.969 1 97.75 83 LYS B O 1
ATOM 2255 N N . THR B 1 84 ? -12.719 8.898 18.047 1 97.25 84 THR B N 1
ATOM 2256 C CA . THR B 1 84 ? -11.688 8.273 17.219 1 97.25 84 THR B CA 1
ATOM 2257 C C . THR B 1 84 ? -10.328 8.922 17.469 1 97.25 84 THR B C 1
ATOM 2259 O O . THR B 1 84 ? -9.32 8.227 17.609 1 97.25 84 THR B O 1
ATOM 2262 N N . LEU B 1 85 ? -10.352 10.227 17.5 1 97.31 85 LEU B N 1
ATOM 2263 C CA . LEU B 1 85 ? -9.102 10.938 17.75 1 97.31 85 LEU B CA 1
ATOM 2264 C C . LEU B 1 85 ? -8.516 10.547 19.094 1 97.31 85 LEU B C 1
ATOM 2266 O O . LEU B 1 85 ? -7.316 10.281 19.203 1 97.31 85 LEU B O 1
ATOM 2270 N N . HIS B 1 86 ? -9.312 10.531 20.094 1 96.5 86 HIS B N 1
ATOM 2271 C CA . HIS B 1 86 ? -8.859 10.133 21.422 1 96.5 86 HIS B CA 1
ATOM 2272 C C . HIS B 1 86 ? -8.312 8.711 21.422 1 96.5 86 HIS B C 1
ATOM 2274 O O . HIS B 1 86 ? -7.285 8.43 22.031 1 96.5 86 HIS B O 1
ATOM 2280 N N . TYR B 1 87 ? -9 7.895 20.734 1 97.19 87 TYR B N 1
ATOM 2281 C CA . TYR B 1 87 ? -8.555 6.508 20.609 1 97.19 87 TYR B CA 1
ATOM 2282 C C . TYR B 1 87 ? -7.191 6.434 19.938 1 97.19 87 TYR B C 1
ATOM 2284 O O . TYR B 1 87 ? -6.312 5.695 20.406 1 97.19 87 TYR B O 1
ATOM 2292 N N . TRP B 1 88 ? -7.078 7.156 18.859 1 97.06 88 TRP B N 1
ATOM 2293 C CA . TRP B 1 88 ? -5.824 7.129 18.109 1 97.06 88 TRP B CA 1
ATOM 2294 C C . TRP B 1 88 ? -4.668 7.633 18.969 1 97.06 88 TRP B C 1
ATOM 2296 O O . TRP B 1 88 ? -3.549 7.121 18.875 1 97.06 88 TRP B O 1
ATOM 2306 N N . ILE B 1 89 ? -4.922 8.602 19.781 1 95.31 89 ILE B N 1
ATOM 2307 C CA . ILE B 1 89 ? -3.91 9.125 20.688 1 95.31 89 ILE B CA 1
ATOM 2308 C C . ILE B 1 89 ? -3.566 8.07 21.75 1 95.31 89 ILE B C 1
ATOM 2310 O O . ILE B 1 89 ? -2.391 7.785 21.984 1 95.31 89 ILE B O 1
ATOM 2314 N N . ARG B 1 90 ? -4.52 7.453 22.297 1 95.69 90 ARG B N 1
ATOM 2315 C CA . ARG B 1 90 ? -4.332 6.453 23.344 1 95.69 90 ARG B CA 1
ATOM 2316 C C . ARG B 1 90 ? -3.543 5.258 22.812 1 95.69 90 ARG B C 1
ATOM 2318 O O . ARG B 1 90 ? -2.668 4.734 23.516 1 95.69 90 ARG B O 1
ATOM 2325 N N . GLU B 1 91 ? -3.846 4.832 21.641 1 94.88 91 GLU B N 1
ATOM 2326 C CA . GLU B 1 91 ? -3.193 3.672 21.047 1 94.88 91 GLU B CA 1
ATOM 2327 C C . GLU B 1 91 ? -1.798 4.027 20.531 1 94.88 91 GLU B C 1
ATOM 2329 O O . GLU B 1 91 ? -1.028 3.143 20.141 1 94.88 91 GLU B O 1
ATOM 2334 N N . GLY B 1 92 ? -1.515 5.328 20.438 1 94.31 92 GLY B N 1
ATOM 2335 C CA . GLY B 1 92 ? -0.19 5.773 20.031 1 94.31 92 GLY B CA 1
ATOM 2336 C C . GLY B 1 92 ? -0.026 5.871 18.516 1 94.31 92 GLY B C 1
ATOM 2337 O O . GLY B 1 92 ? 1.096 5.863 18.016 1 94.31 92 GLY B O 1
ATOM 2338 N N . PHE B 1 93 ? -1.146 5.934 17.812 1 96.12 93 PHE B N 1
ATOM 2339 C CA . PHE B 1 93 ? -1.067 6.055 16.359 1 96.12 93 PHE B CA 1
ATOM 2340 C C . PHE B 1 93 ? -0.616 7.453 15.961 1 96.12 93 PHE B C 1
ATOM 2342 O O . PHE B 1 93 ? 0.065 7.625 14.945 1 96.12 93 PHE B O 1
ATOM 2349 N N . VAL B 1 94 ? -1.011 8.43 16.719 1 96.56 94 VAL B N 1
ATOM 2350 C CA . VAL B 1 94 ? -0.658 9.82 16.453 1 96.56 94 VAL B CA 1
ATOM 2351 C C . VAL B 1 94 ? -0.75 10.633 17.75 1 96.56 94 VAL B C 1
ATOM 2353 O O . VAL B 1 94 ? -1.553 10.32 18.625 1 96.56 94 VAL B O 1
ATOM 2356 N N . SER B 1 95 ? 0.119 11.617 17.828 1 94.94 95 SER B N 1
ATOM 2357 C CA . SER B 1 95 ? 0.121 12.531 18.969 1 94.94 95 SER B CA 1
ATOM 2358 C C . SER B 1 95 ? 0.462 13.953 18.531 1 94.94 95 SER B C 1
ATOM 2360 O O . SER B 1 95 ? 1.172 14.148 17.547 1 94.94 95 SER B O 1
ATOM 2362 N N . PRO B 1 96 ? -0.173 14.938 19.312 1 94.56 96 PRO B N 1
ATOM 2363 C CA . PRO B 1 96 ? 0.215 16.312 19 1 94.56 96 PRO B CA 1
ATOM 2364 C C . PRO B 1 96 ? 1.717 16.547 19.141 1 94.56 96 PRO B C 1
ATOM 2366 O O . PRO B 1 96 ? 2.348 16 20.047 1 94.56 96 PRO B O 1
ATOM 2369 N N . SER B 1 97 ? 2.203 17.312 18.234 1 91.12 97 SER B N 1
ATOM 2370 C CA . SER B 1 97 ? 3.656 17.438 18.203 1 91.12 97 SER B CA 1
ATOM 2371 C C . SER B 1 97 ? 4.102 18.75 18.844 1 91.12 97 SER B C 1
ATOM 2373 O O . SER B 1 97 ? 5.297 18.969 19.062 1 91.12 97 SER B O 1
ATOM 2375 N N . ILE B 1 98 ? 3.201 19.703 19.078 1 87.69 98 ILE B N 1
ATOM 2376 C CA . ILE B 1 98 ? 3.578 21 19.641 1 87.69 98 ILE B CA 1
ATOM 2377 C C . ILE B 1 98 ? 3.297 21.016 21.141 1 87.69 98 ILE B C 1
ATOM 2379 O O . ILE B 1 98 ? 2.174 20.75 21.578 1 87.69 98 ILE B O 1
ATOM 2383 N N . ALA B 1 99 ? 4.363 21.109 21.922 1 75.94 99 ALA B N 1
ATOM 2384 C CA . ALA B 1 99 ? 4.191 21.234 23.375 1 75.94 99 ALA B CA 1
ATOM 2385 C C . ALA B 1 99 ? 3.498 22.547 23.734 1 75.94 99 ALA B C 1
ATOM 2387 O O . ALA B 1 99 ? 3.789 23.594 23.141 1 75.94 99 ALA B O 1
ATOM 2388 N N . GLY B 1 100 ? 2.326 22.5 24.141 1 60.75 100 GLY B N 1
ATOM 2389 C CA . GLY B 1 100 ? 1.613 23.734 24.453 1 60.75 100 GLY B CA 1
ATOM 2390 C C . GLY B 1 100 ? 1.89 24.25 25.859 1 60.75 100 GLY B C 1
ATOM 2391 O O . GLY B 1 100 ? 2.314 23.484 26.734 1 60.75 100 GLY B O 1
ATOM 2392 N N . SER B 1 101 ? 2.615 25.375 25.938 1 55.06 101 SER B N 1
ATOM 2393 C CA . SER B 1 101 ? 2.729 26.031 27.234 1 55.06 101 SER B CA 1
ATOM 2394 C C . SER B 1 101 ? 1.487 26.875 27.531 1 55.06 101 SER B C 1
ATOM 2396 O O . SER B 1 101 ? 1.461 28.078 27.266 1 55.06 101 SER B O 1
ATOM 2398 N N . TYR B 1 102 ? 0.449 26.484 27 1 47.59 102 TYR B N 1
ATOM 2399 C CA . TYR B 1 102 ? -0.499 27.547 27.328 1 47.59 102 TYR B CA 1
ATOM 2400 C C . TYR B 1 102 ? -0.913 27.469 28.797 1 47.59 102 TYR B C 1
ATOM 2402 O O . TYR B 1 102 ? -1.603 26.531 29.203 1 47.59 102 TYR B O 1
ATOM 2410 N N . GLY B 1 103 ? -0.577 28.438 29.578 1 46.75 103 GLY B N 1
ATOM 2411 C CA . GLY B 1 103 ? -0.841 28.641 31 1 46.75 103 GLY B CA 1
ATOM 2412 C C . GLY B 1 103 ? -0.511 27.422 31.844 1 46.75 103 GLY B C 1
ATOM 2413 O O . GLY B 1 103 ? 0.437 26.703 31.547 1 46.75 103 GLY B O 1
ATOM 2414 N N . THR B 1 104 ? -1.306 27.297 32.969 1 52.75 104 THR B N 1
ATOM 2415 C CA . THR B 1 104 ? -1.202 26.266 34 1 52.75 104 THR B CA 1
ATOM 2416 C C . THR B 1 104 ? -1.499 24.891 33.406 1 52.75 104 THR B C 1
ATOM 2418 O O . THR B 1 104 ? -1.207 23.859 34.031 1 52.75 104 THR B O 1
ATOM 2421 N N . HIS B 1 105 ? -2.236 24.891 32.188 1 53.53 105 HIS B N 1
ATOM 2422 C CA . HIS B 1 105 ? -2.621 23.578 31.688 1 53.53 105 HIS B CA 1
ATOM 2423 C C . HIS B 1 105 ? -1.825 23.219 30.438 1 53.53 105 HIS B C 1
ATOM 2425 O O . HIS B 1 105 ? -1.834 23.969 29.453 1 53.53 105 HIS B O 1
ATOM 2431 N N . LYS B 1 106 ? -0.77 22.547 30.578 1 57.59 106 LYS B N 1
ATOM 2432 C CA . LYS B 1 106 ? 0.069 22 29.516 1 57.59 106 LYS B CA 1
ATOM 2433 C C . LYS B 1 106 ? -0.777 21.359 28.438 1 57.59 106 LYS B C 1
ATOM 2435 O O . LYS B 1 106 ? -1.281 20.25 28.609 1 57.59 106 LYS B O 1
ATOM 2440 N N . LYS B 1 107 ? -1.554 22.219 27.516 1 68.12 107 LYS B N 1
ATOM 2441 C CA . LYS B 1 107 ? -2.385 21.609 26.484 1 68.12 107 LYS B CA 1
ATOM 2442 C C . LYS B 1 107 ? -1.567 21.297 25.234 1 68.12 107 LYS B C 1
ATOM 2444 O O . LYS B 1 107 ? -0.705 22.094 24.844 1 68.12 107 LYS B O 1
ATOM 2449 N N . HIS B 1 108 ? -1.493 20.078 24.844 1 78.94 108 HIS B N 1
ATOM 2450 C CA . HIS B 1 108 ? -0.812 19.625 23.641 1 78.94 108 HIS B CA 1
ATOM 2451 C C . HIS B 1 108 ? -1.528 20.141 22.391 1 78.94 108 HIS B C 1
ATOM 2453 O O . HIS B 1 108 ? -2.752 20.016 22.281 1 78.94 108 HIS B O 1
ATOM 2459 N N . LEU B 1 109 ? -0.836 21 21.625 1 90.88 109 LEU B N 1
ATOM 2460 C CA . LEU B 1 109 ? -1.334 21.594 20.391 1 90.88 109 LEU B CA 1
ATOM 2461 C C . LEU B 1 109 ? -0.825 20.812 19.172 1 90.88 109 LEU B C 1
ATOM 2463 O O . LEU B 1 109 ? 0.132 20.047 19.281 1 90.88 109 LEU B O 1
ATOM 2467 N N . TRP B 1 110 ? -1.641 21.031 18.109 1 95.06 110 TRP B N 1
ATOM 2468 C CA . TRP B 1 110 ? -1.374 20.25 16.906 1 95.06 110 TRP B CA 1
ATOM 2469 C C . TRP B 1 110 ? -0.75 21.125 15.82 1 95.06 110 TRP B C 1
ATOM 2471 O O . TRP B 1 110 ? -1.149 22.281 15.641 1 95.06 110 TRP B O 1
ATOM 2481 N N . SER B 1 111 ? 0.234 20.609 15.188 1 94.88 111 SER B N 1
ATOM 2482 C CA . SER B 1 111 ? 0.836 21.266 14.031 1 94.88 111 SER B CA 1
ATOM 2483 C C . SER B 1 111 ? 0.089 20.922 12.75 1 94.88 111 SER B C 1
ATOM 2485 O O . SER B 1 111 ? -0.795 20.062 12.75 1 94.88 111 SER B O 1
ATOM 2487 N N . PHE B 1 112 ? 0.372 21.656 11.656 1 96.81 112 PHE B N 1
ATOM 2488 C CA . PHE B 1 112 ? -0.176 21.297 10.352 1 96.81 112 PHE B CA 1
ATOM 2489 C C . PHE B 1 112 ? 0.219 19.875 9.969 1 96.81 112 PHE B C 1
ATOM 2491 O O . PHE B 1 112 ? -0.594 19.125 9.422 1 96.81 112 PHE B O 1
ATOM 2498 N N . GLY B 1 113 ? 1.487 19.516 10.211 1 97.56 113 GLY B N 1
ATOM 2499 C CA . GLY B 1 113 ? 1.925 18.156 9.969 1 97.56 113 GLY B CA 1
ATOM 2500 C C . GLY B 1 113 ? 1.097 17.125 10.703 1 97.56 113 GLY B C 1
ATOM 2501 O O . GLY B 1 113 ? 0.852 16.031 10.188 1 97.56 113 GLY B O 1
ATOM 2502 N N . ASP B 1 114 ? 0.677 17.469 11.852 1 97.81 114 ASP B N 1
ATOM 2503 C CA . ASP B 1 114 ? -0.183 16.562 12.602 1 97.81 114 ASP B CA 1
ATOM 2504 C C . ASP B 1 114 ? -1.52 16.359 11.898 1 97.81 114 ASP B C 1
ATOM 2506 O O . ASP B 1 114 ? -2.049 15.242 11.867 1 97.81 114 ASP B O 1
ATOM 2510 N N . LEU B 1 115 ? -2.094 17.438 11.375 1 98.19 115 LEU B N 1
ATOM 2511 C CA . LEU B 1 115 ? -3.334 17.328 10.617 1 98.19 115 LEU B CA 1
ATOM 2512 C C . LEU B 1 115 ? -3.156 16.391 9.43 1 98.19 115 LEU B C 1
ATOM 2514 O O . LEU B 1 115 ? -4.016 15.547 9.164 1 98.19 115 LEU B O 1
ATOM 2518 N N . VAL B 1 116 ? -2.062 16.547 8.82 1 98.5 116 VAL B N 1
ATOM 2519 C CA . VAL B 1 116 ? -1.752 15.719 7.664 1 98.5 116 VAL B CA 1
ATOM 2520 C C . VAL B 1 116 ? -1.659 14.258 8.094 1 98.5 116 VAL B C 1
ATOM 2522 O O . VAL B 1 116 ? -2.207 13.367 7.43 1 98.5 116 VAL B O 1
ATOM 2525 N N . ALA B 1 117 ? -0.997 14.016 9.164 1 98.44 117 ALA B N 1
ATOM 2526 C CA . ALA B 1 117 ? -0.844 12.656 9.68 1 98.44 117 ALA B CA 1
ATOM 2527 C C . ALA B 1 117 ? -2.201 12.031 9.992 1 98.44 117 ALA B C 1
ATOM 2529 O O . ALA B 1 117 ? -2.43 10.859 9.703 1 98.44 117 ALA B O 1
ATOM 2530 N N . ILE B 1 118 ? -3.053 12.789 10.492 1 98.38 118 ILE B N 1
ATOM 2531 C CA . ILE B 1 118 ? -4.383 12.297 10.836 1 98.38 118 ILE B CA 1
ATOM 2532 C C . ILE B 1 118 ? -5.152 11.953 9.562 1 98.38 118 ILE B C 1
ATOM 2534 O O . ILE B 1 118 ? -5.793 10.906 9.484 1 98.38 118 ILE B O 1
ATOM 2538 N N . ARG B 1 119 ? -5.078 12.773 8.594 1 98.12 119 ARG B N 1
ATOM 2539 C CA . ARG B 1 119 ? -5.715 12.484 7.312 1 98.12 119 ARG B CA 1
ATOM 2540 C C . ARG B 1 119 ? -5.113 11.234 6.672 1 98.12 119 ARG B C 1
ATOM 2542 O O . ARG B 1 119 ? -5.824 10.445 6.047 1 98.12 119 ARG B O 1
ATOM 2549 N N . ALA B 1 120 ? -3.84 11.125 6.836 1 97.44 120 ALA B N 1
ATOM 2550 C CA . ALA B 1 120 ? -3.176 9.922 6.34 1 97.44 120 ALA B CA 1
ATOM 2551 C C . ALA B 1 120 ? -3.75 8.672 6.996 1 97.44 120 ALA B C 1
ATOM 2553 O O . ALA B 1 120 ? -4.039 7.684 6.316 1 97.44 120 ALA B O 1
ATOM 2554 N N . LEU B 1 121 ? -3.9 8.711 8.273 1 96.81 121 LEU B N 1
ATOM 2555 C CA . LEU B 1 121 ? -4.453 7.574 9.008 1 96.81 121 LEU B CA 1
ATOM 2556 C C . LEU B 1 121 ? -5.867 7.254 8.523 1 96.81 121 LEU B C 1
ATOM 2558 O O . LEU B 1 121 ? -6.242 6.086 8.414 1 96.81 121 LEU B O 1
ATOM 2562 N N . GLN B 1 122 ? -6.629 8.273 8.219 1 96.25 122 GLN B N 1
ATOM 2563 C CA . GLN B 1 122 ? -7.973 8.07 7.684 1 96.25 122 GLN B CA 1
ATOM 2564 C C . GLN B 1 122 ? -7.93 7.363 6.332 1 96.25 122 GLN B C 1
ATOM 2566 O O . GLN B 1 122 ? -8.727 6.457 6.074 1 96.25 122 GLN B O 1
ATOM 2571 N N . LYS B 1 123 ? -7.043 7.773 5.516 1 95.25 123 LYS B N 1
ATOM 2572 C CA . LYS B 1 123 ? -6.914 7.152 4.203 1 95.25 123 LYS B CA 1
ATOM 2573 C C . LYS B 1 123 ? -6.504 5.688 4.324 1 95.25 123 LYS B C 1
ATOM 2575 O O . LYS B 1 123 ? -6.996 4.836 3.58 1 95.25 123 LYS B O 1
ATOM 2580 N N . LEU B 1 124 ? -5.578 5.418 5.238 1 93.19 124 LEU B N 1
ATOM 2581 C CA . LEU B 1 124 ? -5.16 4.043 5.473 1 93.19 124 LEU B CA 1
ATOM 2582 C C . LEU B 1 124 ? -6.348 3.18 5.891 1 93.19 124 LEU B C 1
ATOM 2584 O O . LEU B 1 124 ? -6.562 2.098 5.336 1 93.19 124 LEU B O 1
ATOM 2588 N N . ARG B 1 125 ? -7.133 3.684 6.738 1 91.25 125 ARG B N 1
ATOM 2589 C CA . ARG B 1 125 ? -8.297 2.945 7.223 1 91.25 125 ARG B CA 1
ATOM 2590 C C . ARG B 1 125 ? -9.305 2.717 6.102 1 91.25 125 ARG B C 1
ATOM 2592 O O . ARG B 1 125 ? -9.898 1.64 6 1 91.25 125 ARG B O 1
ATOM 2599 N N . GLN B 1 126 ? -9.5 3.693 5.32 1 90.62 126 GLN B N 1
ATOM 2600 C CA . GLN B 1 126 ? -10.445 3.598 4.211 1 90.62 126 GLN B CA 1
ATOM 2601 C C . GLN B 1 126 ? -10.008 2.523 3.215 1 90.62 126 GLN B C 1
ATOM 2603 O O . GLN B 1 126 ? -10.852 1.895 2.568 1 90.62 126 GLN B O 1
ATOM 2608 N N . SER B 1 127 ? -8.727 2.289 3.115 1 88.12 127 SER B N 1
ATOM 2609 C CA . SER B 1 127 ? -8.203 1.311 2.168 1 88.12 127 SER B CA 1
ATOM 2610 C C . SER B 1 127 ? -8.172 -0.087 2.777 1 88.12 127 SER B C 1
ATOM 2612 O O . SER B 1 127 ? -7.68 -1.03 2.15 1 88.12 127 SER B O 1
ATOM 2614 N N . GLY B 1 128 ? -8.555 -0.192 3.996 1 86.62 128 GLY B N 1
ATOM 2615 C CA . GLY B 1 128 ? -8.656 -1.495 4.633 1 86.62 128 GLY B CA 1
ATOM 2616 C C . GLY B 1 128 ? -7.406 -1.885 5.398 1 86.62 128 GLY B C 1
ATOM 2617 O O . GLY B 1 128 ? -7.219 -3.055 5.738 1 86.62 128 GLY B O 1
ATOM 2618 N N . ILE B 1 129 ? -6.617 -1.003 5.668 1 89.19 129 ILE B N 1
ATOM 2619 C CA . ILE B 1 129 ? -5.398 -1.273 6.422 1 89.19 129 ILE B CA 1
ATOM 2620 C C . ILE B 1 129 ? -5.691 -1.189 7.918 1 89.19 129 ILE B C 1
ATOM 2622 O O . ILE B 1 129 ? -6.309 -0.229 8.383 1 89.19 129 ILE B O 1
ATOM 2626 N N . ASP B 1 130 ? -5.234 -2.195 8.578 1 88 130 ASP B N 1
ATOM 2627 C CA . ASP B 1 130 ? -5.34 -2.203 10.031 1 88 130 ASP B CA 1
ATOM 2628 C C . ASP B 1 130 ? -4.207 -1.404 10.672 1 88 130 ASP B C 1
ATOM 2630 O O . ASP B 1 130 ? -3.037 -1.774 10.555 1 88 130 ASP B O 1
ATOM 2634 N N . LEU B 1 131 ? -4.543 -0.395 11.461 1 90.12 131 LEU B N 1
ATOM 2635 C CA . LEU B 1 131 ? -3.541 0.509 12.016 1 90.12 131 LEU B CA 1
ATOM 2636 C C . LEU B 1 131 ? -2.768 -0.163 13.141 1 90.12 131 LEU B C 1
ATOM 2638 O O . LEU B 1 131 ? -1.657 0.259 13.477 1 90.12 131 LEU B O 1
ATOM 2642 N N . HIS B 1 132 ? -3.223 -1.205 13.711 1 83.69 132 HIS B N 1
ATOM 2643 C CA . HIS B 1 132 ? -2.545 -1.896 14.797 1 83.69 132 HIS B CA 1
ATOM 2644 C C . HIS B 1 132 ? -1.382 -2.734 14.281 1 83.69 132 HIS B C 1
ATOM 2646 O O . HIS B 1 132 ? -0.328 -2.803 14.922 1 83.69 132 HIS B O 1
ATOM 2652 N N . SER B 1 133 ? -1.574 -3.273 13.273 1 69.31 133 SER B N 1
ATOM 2653 C CA . SER B 1 133 ? -0.608 -4.25 12.781 1 69.31 133 SER B CA 1
ATOM 2654 C C . SER B 1 133 ? 0.388 -3.607 11.82 1 69.31 133 SER B C 1
ATOM 2656 O O . SER B 1 133 ? 1.406 -4.211 11.484 1 69.31 133 SER B O 1
ATOM 2658 N N . ALA B 1 134 ? 0.146 -2.389 11.648 1 67.19 134 ALA B N 1
ATOM 2659 C CA . ALA B 1 134 ? 0.905 -1.886 10.5 1 67.19 134 ALA B CA 1
ATOM 2660 C C . ALA B 1 134 ? 2.023 -0.952 10.953 1 67.19 134 ALA B C 1
ATOM 2662 O O . ALA B 1 134 ? 1.79 0.235 11.195 1 67.19 134 ALA B O 1
ATOM 2663 N N . GLU B 1 135 ? 3.146 -1.504 11.141 1 83.62 135 GLU B N 1
ATOM 2664 C CA . GLU B 1 135 ? 4.359 -0.699 11.273 1 83.62 135 GLU B CA 1
ATOM 2665 C C . GLU B 1 135 ? 4.441 0.362 10.18 1 83.62 135 GLU B C 1
ATOM 2667 O O . GLU B 1 135 ? 4.988 1.443 10.398 1 83.62 135 GLU B O 1
ATOM 2672 N N . LEU B 1 136 ? 3.713 0.053 9.117 1 89.94 136 LEU B N 1
ATOM 2673 C CA . LEU B 1 136 ? 3.725 0.965 7.98 1 89.94 136 LEU B CA 1
ATOM 2674 C C . LEU B 1 136 ? 3.031 2.279 8.328 1 89.94 136 LEU B C 1
ATOM 2676 O O . LEU B 1 136 ? 3.488 3.352 7.926 1 89.94 136 LEU B O 1
ATOM 2680 N N . ALA B 1 137 ? 1.98 2.197 9.125 1 92.25 137 ALA B N 1
ATOM 2681 C CA . ALA B 1 137 ? 1.274 3.41 9.523 1 92.25 137 ALA B CA 1
ATOM 2682 C C . ALA B 1 137 ? 2.164 4.301 10.391 1 92.25 137 ALA B C 1
ATOM 2684 O O . ALA B 1 137 ? 2.205 5.52 10.195 1 92.25 137 ALA B O 1
ATOM 2685 N N . ARG B 1 138 ? 2.879 3.67 11.25 1 92.62 138 ARG B N 1
ATOM 2686 C CA . ARG B 1 138 ? 3.773 4.422 12.125 1 92.62 138 ARG B CA 1
ATOM 2687 C C . ARG B 1 138 ? 4.887 5.09 11.328 1 92.62 138 ARG B C 1
ATOM 2689 O O . ARG B 1 138 ? 5.242 6.242 11.586 1 92.62 138 ARG B O 1
ATOM 2696 N N . THR B 1 139 ? 5.387 4.32 10.422 1 94.5 139 THR B N 1
ATOM 2697 C CA . THR B 1 139 ? 6.445 4.84 9.562 1 94.5 139 THR B CA 1
ATOM 2698 C C . THR B 1 139 ? 5.965 6.07 8.797 1 94.5 139 THR B C 1
ATOM 2700 O O . THR B 1 139 ? 6.672 7.078 8.719 1 94.5 139 THR B O 1
ATOM 2703 N N . LEU B 1 140 ? 4.75 6.051 8.305 1 95.75 140 LEU B N 1
ATOM 2704 C CA . LEU B 1 140 ? 4.184 7.164 7.551 1 95.75 140 LEU B CA 1
ATOM 2705 C C . LEU B 1 140 ? 3.953 8.375 8.445 1 95.75 140 LEU B C 1
ATOM 2707 O O . LEU B 1 140 ? 4.309 9.5 8.086 1 95.75 140 LEU B O 1
ATOM 2711 N N . VAL B 1 141 ? 3.389 8.125 9.562 1 96.69 141 VAL B N 1
ATOM 2712 C CA . VAL B 1 141 ? 3.078 9.203 10.492 1 96.69 141 VAL B CA 1
ATOM 2713 C C . VAL B 1 141 ? 4.367 9.891 10.93 1 96.69 141 VAL B C 1
ATOM 2715 O O . VAL B 1 141 ? 4.445 11.125 10.961 1 96.69 141 VAL B O 1
ATOM 2718 N N . ARG B 1 142 ? 5.34 9.102 11.234 1 95.56 142 ARG B N 1
ATOM 2719 C CA . ARG B 1 142 ? 6.625 9.656 11.656 1 95.56 142 ARG B CA 1
ATOM 2720 C C . ARG B 1 142 ? 7.234 10.523 10.555 1 95.56 142 ARG B C 1
ATOM 2722 O O . ARG B 1 142 ? 7.727 11.617 10.82 1 95.56 142 ARG B O 1
ATOM 2729 N N . HIS B 1 143 ? 7.234 10 9.383 1 97.38 143 HIS B N 1
ATOM 2730 C CA . HIS B 1 143 ? 7.762 10.766 8.258 1 97.38 143 HIS B CA 1
ATOM 2731 C C . HIS B 1 143 ? 7.035 12.102 8.109 1 97.38 143 HIS B C 1
ATOM 2733 O O . HIS B 1 143 ? 7.672 13.141 7.965 1 97.38 143 HIS B O 1
ATOM 2739 N N . ILE B 1 144 ? 5.762 12.039 8.195 1 98.06 144 ILE B N 1
ATOM 2740 C CA . ILE B 1 144 ? 4.922 13.211 7.961 1 98.06 144 ILE B CA 1
ATOM 2741 C C . ILE B 1 144 ? 5.164 14.25 9.047 1 98.06 144 ILE B C 1
ATOM 2743 O O . ILE B 1 144 ? 5.375 15.43 8.75 1 98.06 144 ILE B O 1
ATOM 2747 N N . GLN B 1 145 ? 5.125 13.859 10.281 1 96.25 145 GLN B N 1
ATOM 2748 C CA . GLN B 1 145 ? 5.262 14.789 11.391 1 96.25 145 GLN B CA 1
ATOM 2749 C C . GLN B 1 145 ? 6.66 15.391 11.445 1 96.25 145 GLN B C 1
ATOM 2751 O O . GLN B 1 145 ? 6.844 16.516 11.906 1 96.25 145 GLN B O 1
ATOM 2756 N N . ALA B 1 146 ? 7.629 14.695 10.883 1 95.38 146 ALA B N 1
ATOM 2757 C CA . ALA B 1 146 ? 9.008 15.164 10.914 1 95.38 146 ALA B CA 1
ATOM 2758 C C . ALA B 1 146 ? 9.336 15.992 9.68 1 95.38 146 ALA B C 1
ATOM 2760 O O . ALA B 1 146 ? 10.375 16.656 9.617 1 95.38 146 ALA B O 1
ATOM 2761 N N . ARG B 1 147 ? 8.469 15.969 8.734 1 95.62 147 ARG B N 1
ATOM 2762 C CA . ARG B 1 147 ? 8.75 16.578 7.438 1 95.62 147 ARG B CA 1
ATOM 2763 C C . ARG B 1 147 ? 8.719 18.094 7.523 1 95.62 147 ARG B C 1
ATOM 2765 O O . ARG B 1 147 ? 7.656 18.703 7.664 1 95.62 147 ARG B O 1
ATOM 2772 N N . GLU B 1 148 ? 9.844 18.703 7.461 1 93.31 148 GLU B N 1
ATOM 2773 C CA . GLU B 1 148 ? 9.906 20.172 7.449 1 93.31 148 GLU B CA 1
ATOM 2774 C C . GLU B 1 148 ? 9.289 20.734 6.176 1 93.31 148 GLU B C 1
ATOM 2776 O O . GLU B 1 148 ? 9.469 20.188 5.09 1 93.31 148 GLU B O 1
ATOM 2781 N N . GLY B 1 149 ? 8.594 21.812 6.301 1 93.88 149 GLY B N 1
ATOM 2782 C CA . GLY B 1 149 ? 8 22.484 5.152 1 93.88 149 GLY B CA 1
ATOM 2783 C C . GLY B 1 149 ? 6.875 21.703 4.512 1 93.88 149 GLY B C 1
ATOM 2784 O O . GLY B 1 149 ? 6.668 21.766 3.301 1 93.88 149 GLY B O 1
ATOM 2785 N N . ILE B 1 150 ? 6.203 20.875 5.219 1 96.44 150 ILE B N 1
ATOM 2786 C CA . ILE B 1 150 ? 5.172 20 4.691 1 96.44 150 ILE B CA 1
ATOM 2787 C C . ILE B 1 150 ? 4.055 20.828 4.059 1 96.44 150 ILE B C 1
ATOM 2789 O O . ILE B 1 150 ? 3.387 20.375 3.127 1 96.44 150 ILE B O 1
ATOM 2793 N N . GLU B 1 151 ? 3.885 22.031 4.465 1 94.06 151 GLU B N 1
ATOM 2794 C CA . GLU B 1 151 ? 2.846 22.906 3.936 1 94.06 151 GLU B CA 1
ATOM 2795 C C . GLU B 1 151 ? 3.098 23.234 2.469 1 94.06 151 GLU B C 1
ATOM 2797 O O . GLU B 1 151 ? 2.18 23.641 1.751 1 94.06 151 GLU B O 1
ATOM 2802 N N . SER B 1 152 ? 4.32 23.109 2.039 1 94.94 152 SER B N 1
ATOM 2803 C CA . SER B 1 152 ? 4.707 23.531 0.7 1 94.94 152 SER B CA 1
ATOM 2804 C C . SER B 1 152 ? 4.906 22.344 -0.226 1 94.94 152 SER B C 1
ATOM 2806 O O . SER B 1 152 ? 5.438 22.484 -1.328 1 94.94 152 SER B O 1
ATOM 2808 N N . VAL B 1 153 ? 4.5 21.234 0.163 1 96.38 153 VAL B N 1
ATOM 2809 C CA . VAL B 1 153 ? 4.633 20.031 -0.663 1 96.38 153 VAL B CA 1
ATOM 2810 C C . VAL B 1 153 ? 3.797 20.188 -1.933 1 96.38 153 VAL B C 1
ATOM 2812 O O . VAL B 1 153 ? 2.635 20.594 -1.874 1 96.38 153 VAL B O 1
ATOM 2815 N N . PRO B 1 154 ? 4.414 19.891 -3.129 1 95.94 154 PRO B N 1
ATOM 2816 C CA . PRO B 1 154 ? 3.639 19.969 -4.367 1 95.94 154 PRO B CA 1
ATOM 2817 C C . PRO B 1 154 ? 2.436 19.016 -4.359 1 95.94 154 PRO B C 1
ATOM 2819 O O . PRO B 1 154 ? 2.492 17.938 -3.762 1 95.94 154 PRO B O 1
ATOM 2822 N N . PRO B 1 155 ? 1.324 19.328 -5.086 1 95 155 PRO B N 1
ATOM 2823 C CA . PRO B 1 155 ? 0.096 18.531 -5.082 1 95 155 PRO B CA 1
ATOM 2824 C C . PRO B 1 155 ? 0.293 17.141 -5.691 1 95 155 PRO B C 1
ATOM 2826 O O . PRO B 1 155 ? -0.5 16.234 -5.438 1 95 155 PRO B O 1
ATOM 2829 N N . ASP B 1 156 ? 1.281 16.984 -6.496 1 95.31 156 ASP B N 1
ATOM 2830 C CA . ASP B 1 156 ? 1.534 15.703 -7.145 1 95.31 156 ASP B CA 1
ATOM 2831 C C . ASP B 1 156 ? 2.682 14.961 -6.465 1 95.31 156 ASP B C 1
ATOM 2833 O O . ASP B 1 156 ? 3.539 14.383 -7.133 1 95.31 156 ASP B O 1
ATOM 2837 N N . THR B 1 157 ? 2.711 15.016 -5.215 1 97.56 157 THR B N 1
ATOM 2838 C CA . THR B 1 157 ? 3.705 14.289 -4.434 1 97.56 157 THR B CA 1
ATOM 2839 C C . THR B 1 157 ? 3.092 13.039 -3.801 1 97.56 157 THR B C 1
ATOM 2841 O O . THR B 1 157 ? 2.092 13.133 -3.086 1 97.56 157 THR B O 1
ATOM 2844 N N . LEU B 1 158 ? 3.631 11.93 -4.137 1 98.12 158 LEU B N 1
ATOM 2845 C CA . LEU B 1 158 ? 3.277 10.68 -3.471 1 98.12 158 LEU B CA 1
ATOM 2846 C C . LEU B 1 158 ? 4.227 10.398 -2.312 1 98.12 158 LEU B C 1
ATOM 2848 O O . LEU B 1 158 ? 5.41 10.734 -2.377 1 98.12 158 LEU B O 1
ATOM 2852 N N . LEU B 1 159 ? 3.744 9.891 -1.219 1 98.31 159 LEU B N 1
ATOM 2853 C CA . LEU B 1 159 ? 4.535 9.32 -0.131 1 98.31 159 LEU B CA 1
ATOM 2854 C C . LEU B 1 159 ? 4.438 7.801 -0.122 1 98.31 159 LEU B C 1
ATOM 2856 O O . LEU B 1 159 ? 3.342 7.246 -0.012 1 98.31 159 LEU B O 1
ATOM 2860 N N . ALA B 1 160 ? 5.605 7.18 -0.264 1 97 160 ALA B N 1
ATOM 2861 C CA . ALA B 1 160 ? 5.645 5.727 -0.391 1 97 160 ALA B CA 1
ATOM 2862 C C . ALA B 1 160 ? 6.398 5.094 0.774 1 97 160 ALA B C 1
ATOM 2864 O O . ALA B 1 160 ? 7.34 5.684 1.307 1 97 160 ALA B O 1
ATOM 2865 N N . THR B 1 161 ? 5.992 3.84 1.223 1 95.69 161 THR B N 1
ATOM 2866 C CA . THR B 1 161 ? 6.695 3.105 2.266 1 95.69 161 THR B CA 1
ATOM 2867 C C . THR B 1 161 ? 6.641 1.603 2.002 1 95.69 161 THR B C 1
ATOM 2869 O O . THR B 1 161 ? 5.652 1.097 1.469 1 95.69 161 THR B O 1
ATOM 2872 N N . ASP B 1 162 ? 7.695 0.962 2.332 1 92.62 162 ASP B N 1
ATOM 2873 C CA . ASP B 1 162 ? 7.746 -0.497 2.303 1 92.62 162 ASP B CA 1
ATOM 2874 C C . ASP B 1 162 ? 7.535 -1.081 3.697 1 92.62 162 ASP B C 1
ATOM 2876 O O . ASP B 1 162 ? 7.777 -2.27 3.922 1 92.62 162 ASP B O 1
ATOM 2880 N N . GLY B 1 163 ? 7.094 -0.288 4.617 1 90.62 163 GLY B N 1
ATOM 2881 C CA . GLY B 1 163 ? 6.934 -0.701 6.004 1 90.62 163 GLY B CA 1
ATOM 2882 C C . GLY B 1 163 ? 8.094 -0.297 6.887 1 90.62 163 GLY B C 1
ATOM 2883 O O . GLY B 1 163 ? 7.934 -0.115 8.094 1 90.62 163 GLY B O 1
ATOM 2884 N N . ARG B 1 164 ? 9.297 -0.135 6.371 1 90.94 164 ARG B N 1
ATOM 2885 C CA . ARG B 1 164 ? 10.492 0.169 7.148 1 90.94 164 ARG B CA 1
ATOM 2886 C C . ARG B 1 164 ? 10.922 1.618 6.945 1 90.94 164 ARG B C 1
ATOM 2888 O O . ARG B 1 164 ? 11.289 2.303 7.902 1 90.94 164 ARG B O 1
ATOM 2895 N N . THR B 1 165 ? 10.867 2.059 5.75 1 93.12 165 THR B N 1
ATOM 2896 C CA . THR B 1 165 ? 11.258 3.422 5.406 1 93.12 165 THR B CA 1
ATOM 2897 C C . THR B 1 165 ? 10.18 4.098 4.566 1 93.12 165 THR B C 1
ATOM 2899 O O . THR B 1 165 ? 9.266 3.438 4.074 1 93.12 165 THR B O 1
ATOM 2902 N N . ALA B 1 166 ? 10.25 5.418 4.547 1 96.19 166 ALA B N 1
ATOM 2903 C CA . ALA B 1 166 ? 9.328 6.203 3.725 1 96.19 166 ALA B CA 1
ATOM 2904 C C . ALA B 1 166 ? 10.086 7.184 2.838 1 96.19 166 ALA B C 1
ATOM 2906 O O . ALA B 1 166 ? 11.133 7.707 3.232 1 96.19 166 ALA B O 1
ATOM 2907 N N . PHE B 1 167 ? 9.531 7.363 1.635 1 96.81 167 PHE B N 1
ATOM 2908 C CA . PHE B 1 167 ? 10.148 8.32 0.722 1 96.81 167 PHE B CA 1
ATOM 2909 C C . PHE B 1 167 ? 9.094 8.961 -0.174 1 96.81 167 PHE B C 1
ATOM 2911 O O . PHE B 1 167 ? 8.008 8.414 -0.356 1 96.81 167 PHE B O 1
ATOM 2918 N N . GLU B 1 168 ? 9.414 10.07 -0.635 1 97.81 168 GLU B N 1
ATOM 2919 C CA . GLU B 1 168 ? 8.5 10.805 -1.498 1 97.81 168 GLU B CA 1
ATOM 2920 C C . GLU B 1 168 ? 8.852 10.617 -2.971 1 97.81 168 GLU B C 1
ATOM 2922 O O . GLU B 1 168 ? 10.023 10.469 -3.316 1 97.81 168 GLU B O 1
ATOM 2927 N N . VAL B 1 169 ? 7.801 10.562 -3.734 1 97.06 169 VAL B N 1
ATOM 2928 C CA . VAL B 1 169 ? 7.965 10.383 -5.172 1 97.06 169 VAL B CA 1
ATOM 2929 C C . VAL B 1 169 ? 7.109 11.406 -5.922 1 97.06 169 VAL B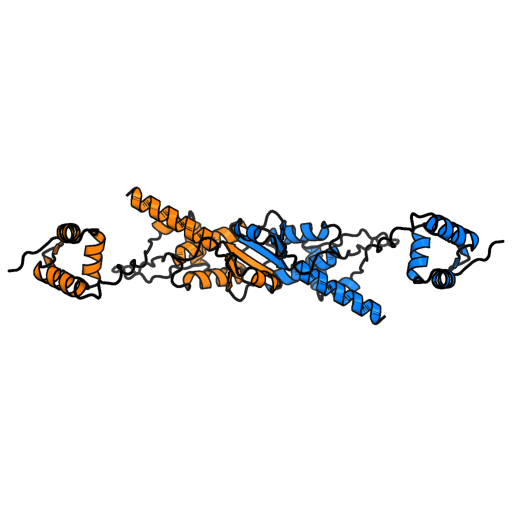 C 1
ATOM 2931 O O . VAL B 1 169 ? 5.91 11.531 -5.66 1 97.06 169 VAL B O 1
ATOM 2934 N N . GLY B 1 170 ? 7.727 12.141 -6.805 1 95.69 170 GLY B N 1
ATOM 2935 C CA . GLY B 1 170 ? 7.004 13.008 -7.715 1 95.69 170 GLY B CA 1
ATOM 2936 C C . GLY B 1 170 ? 6.77 12.391 -9.078 1 95.69 170 GLY B C 1
ATOM 2937 O O . GLY B 1 170 ? 7.191 11.258 -9.328 1 95.69 170 GLY B O 1
ATOM 2938 N N . PRO B 1 171 ? 6.066 13.094 -9.961 1 92.12 171 PRO B N 1
ATOM 2939 C CA . PRO B 1 171 ? 5.762 12.555 -11.289 1 92.12 171 PRO B CA 1
ATOM 2940 C C . PRO B 1 171 ? 7.012 12.281 -12.117 1 92.12 171 PRO B C 1
ATOM 2942 O O . PRO B 1 171 ? 6.996 11.438 -13.016 1 92.12 171 PRO B O 1
ATOM 2945 N N . ASP B 1 172 ? 8.102 12.93 -11.797 1 91.44 172 ASP B N 1
ATOM 2946 C CA . ASP B 1 172 ? 9.32 12.797 -12.586 1 91.44 172 ASP B CA 1
ATOM 2947 C C . ASP B 1 172 ? 10.219 11.688 -12.031 1 91.44 172 ASP B C 1
ATOM 2949 O O . ASP B 1 172 ? 11.258 11.375 -12.617 1 91.44 172 ASP B O 1
ATOM 2953 N N . ASP B 1 173 ? 9.805 11.117 -11.008 1 93.56 173 ASP B N 1
ATOM 2954 C CA . ASP B 1 173 ? 10.664 10.125 -10.383 1 93.56 173 ASP B CA 1
ATOM 2955 C C . ASP B 1 173 ? 9.906 8.828 -10.102 1 93.56 173 ASP B C 1
ATOM 2957 O O . ASP B 1 173 ? 10.148 8.164 -9.102 1 93.56 173 ASP B O 1
ATOM 2961 N N . THR B 1 174 ? 8.992 8.422 -10.984 1 95.06 174 THR B N 1
ATOM 2962 C CA . THR B 1 174 ? 8.102 7.289 -10.75 1 95.06 174 THR B CA 1
ATOM 2963 C C . THR B 1 174 ? 8.844 5.969 -10.898 1 95.06 174 THR B C 1
ATOM 2965 O O . THR B 1 174 ? 8.352 4.922 -10.469 1 95.06 174 THR B O 1
ATOM 2968 N N . SER B 1 175 ? 10.047 5.977 -11.5 1 92.62 175 SER B N 1
ATOM 2969 C CA . SER B 1 175 ? 10.836 4.758 -11.68 1 92.62 175 SER B CA 1
ATOM 2970 C C . SER B 1 175 ? 11.18 4.129 -10.328 1 92.62 175 SER B C 1
ATOM 2972 O O . SER B 1 175 ? 11.375 2.914 -10.242 1 92.62 175 SER B O 1
ATOM 2974 N N . ARG B 1 176 ? 11.227 4.91 -9.281 1 92.25 176 ARG B N 1
ATOM 2975 C CA . ARG B 1 176 ? 11.562 4.445 -7.941 1 92.25 176 ARG B CA 1
ATOM 2976 C C . ARG B 1 176 ? 10.523 3.457 -7.43 1 92.25 176 ARG B C 1
ATOM 2978 O O . ARG B 1 176 ? 10.82 2.611 -6.582 1 92.25 176 ARG B O 1
ATOM 2985 N N . LEU B 1 177 ? 9.352 3.51 -7.961 1 94.56 177 LEU B N 1
ATOM 2986 C CA . LEU B 1 177 ? 8.258 2.66 -7.516 1 94.56 177 LEU B CA 1
ATOM 2987 C C . LEU B 1 177 ? 8.445 1.228 -8 1 94.56 177 LEU B C 1
ATOM 2989 O O . LEU B 1 177 ? 7.879 0.293 -7.434 1 94.56 177 LEU B O 1
ATOM 2993 N N . PHE B 1 178 ? 9.25 1.051 -9 1 92.44 178 PHE B N 1
ATOM 2994 C CA . PHE B 1 178 ? 9.398 -0.251 -9.633 1 92.44 178 PHE B CA 1
ATOM 2995 C C . PHE B 1 178 ? 10.562 -1.026 -9.023 1 92.44 178 PHE B C 1
ATOM 2997 O O . PHE B 1 178 ? 10.758 -2.205 -9.328 1 92.44 178 PHE B O 1
ATOM 3004 N N . GLY B 1 179 ? 11.281 -0.38 -8.18 1 86.94 179 GLY B N 1
ATOM 3005 C CA . GLY B 1 179 ? 12.422 -1.03 -7.551 1 86.94 179 GLY B CA 1
ATOM 3006 C C . GLY B 1 179 ? 12.055 -1.78 -6.285 1 86.94 179 GLY B C 1
ATOM 3007 O O . GLY B 1 179 ? 12.898 -2.461 -5.695 1 86.94 179 GLY B O 1
ATOM 3008 N N . GLU B 1 180 ? 10.836 -1.674 -5.867 1 84.31 180 GLU B N 1
ATOM 3009 C CA . GLU B 1 180 ? 10.391 -2.275 -4.613 1 84.31 180 GLU B CA 1
ATOM 3010 C C . GLU B 1 180 ? 9.406 -3.41 -4.863 1 84.31 180 GLU B C 1
ATOM 3012 O O . GLU B 1 180 ? 8.742 -3.447 -5.902 1 84.31 180 GLU B O 1
ATOM 3017 N N . GLY B 1 181 ? 9.367 -4.348 -3.924 1 92.44 181 GLY B N 1
ATOM 3018 C CA . GLY B 1 181 ? 8.453 -5.473 -4.059 1 92.44 181 GLY B CA 1
ATOM 3019 C C . GLY B 1 181 ? 7.016 -5.109 -3.752 1 92.44 181 GLY B C 1
ATOM 3020 O O . GLY B 1 181 ? 6.098 -5.535 -4.461 1 92.44 181 GLY B O 1
ATOM 3021 N N . CYS B 1 182 ? 6.875 -4.41 -2.762 1 95.69 182 CYS B N 1
ATOM 3022 C CA . CYS B 1 182 ? 5.559 -4 -2.283 1 95.69 182 CYS B CA 1
ATOM 3023 C C . CYS B 1 182 ? 5.637 -2.67 -1.544 1 95.69 182 CYS B C 1
ATOM 3025 O O . CYS B 1 182 ? 6.508 -2.48 -0.69 1 95.69 182 CYS B O 1
ATOM 3027 N N . LEU B 1 183 ? 4.766 -1.773 -1.998 1 95.5 183 LEU B N 1
ATOM 3028 C CA . LEU B 1 183 ? 4.738 -0.455 -1.376 1 95.5 183 LEU B CA 1
ATOM 3029 C C . LEU B 1 183 ? 3.309 -0.025 -1.071 1 95.5 183 LEU B C 1
ATOM 3031 O O . LEU B 1 183 ? 2.381 -0.372 -1.807 1 95.5 183 LEU B O 1
ATOM 3035 N N . LEU B 1 184 ? 3.141 0.68 0.009 1 95.25 184 LEU B N 1
ATOM 3036 C CA . LEU B 1 184 ? 1.962 1.517 0.208 1 95.25 184 LEU B CA 1
ATOM 3037 C C . LEU B 1 184 ? 2.232 2.951 -0.232 1 95.25 184 LEU B C 1
ATOM 3039 O O . LEU B 1 184 ? 3.264 3.529 0.121 1 95.25 184 LEU B O 1
ATOM 3043 N N . ILE B 1 185 ? 1.339 3.502 -1.01 1 96.31 185 ILE B N 1
ATOM 3044 C CA . ILE B 1 185 ? 1.54 4.863 -1.487 1 96.31 185 ILE B CA 1
ATOM 3045 C C . ILE B 1 185 ? 0.376 5.746 -1.039 1 96.31 185 ILE B C 1
ATOM 3047 O O . ILE B 1 185 ? -0.786 5.344 -1.125 1 96.31 185 ILE B O 1
ATOM 3051 N N . LEU B 1 186 ? 0.685 6.828 -0.566 1 97.25 186 LEU B N 1
ATOM 3052 C CA . LEU B 1 186 ? -0.264 7.863 -0.172 1 97.25 186 LEU B CA 1
ATOM 3053 C C . LEU B 1 186 ? -0.104 9.109 -1.04 1 97.25 186 LEU B C 1
ATOM 3055 O O . LEU B 1 186 ? 1.019 9.539 -1.311 1 97.25 186 LEU B O 1
ATOM 3059 N N . ASN B 1 187 ? -1.218 9.609 -1.547 1 97.62 187 ASN B N 1
ATOM 3060 C CA . ASN B 1 187 ? -1.142 10.891 -2.242 1 97.62 187 ASN B CA 1
ATOM 3061 C C . ASN B 1 187 ? -0.985 12.055 -1.264 1 97.62 187 ASN B C 1
ATOM 3063 O O . ASN B 1 187 ? -1.954 12.75 -0.964 1 97.62 187 ASN B O 1
ATOM 3067 N N . LEU B 1 188 ? 0.226 12.289 -0.832 1 98.31 188 LEU B N 1
ATOM 3068 C CA . LEU B 1 188 ? 0.559 13.281 0.183 1 98.31 188 LEU B CA 1
ATOM 3069 C C . 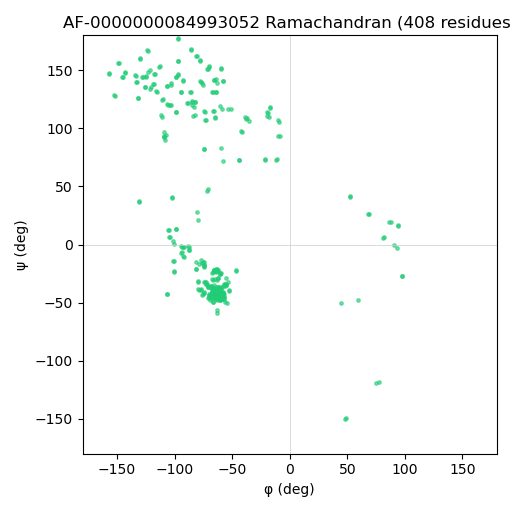LEU B 1 188 ? 0.211 14.688 -0.296 1 98.31 188 LEU B C 1
ATOM 3071 O O . LEU B 1 188 ? -0.373 15.477 0.451 1 98.31 188 LEU B O 1
ATOM 3075 N N . GLY B 1 189 ? 0.57 14.953 -1.512 1 97.94 189 GLY B N 1
ATOM 3076 C CA . GLY B 1 189 ? 0.287 16.266 -2.074 1 97.94 189 GLY B CA 1
ATOM 3077 C C . GLY B 1 189 ? -1.19 16.609 -2.068 1 97.94 189 GLY B C 1
ATOM 3078 O O . GLY B 1 189 ? -1.566 17.75 -1.756 1 97.94 189 GLY B O 1
ATOM 3079 N N . ALA B 1 190 ? -1.951 15.672 -2.377 1 97.69 190 ALA B N 1
ATOM 3080 C CA . ALA B 1 190 ? -3.395 15.898 -2.393 1 97.69 190 ALA B CA 1
ATOM 3081 C C . ALA B 1 190 ? -3.922 16.172 -0.988 1 97.69 190 ALA B C 1
ATOM 3083 O O . ALA B 1 190 ? -4.785 17.031 -0.802 1 97.69 190 ALA B O 1
ATOM 3084 N N . ILE B 1 191 ? -3.482 15.422 -0.016 1 98 191 ILE B N 1
ATOM 3085 C CA . ILE B 1 191 ? -3.896 15.617 1.369 1 98 191 ILE B CA 1
ATOM 3086 C C . ILE B 1 191 ? -3.555 17.047 1.812 1 98 191 ILE B C 1
ATOM 3088 O O . ILE B 1 191 ? -4.395 17.734 2.387 1 98 191 ILE B O 1
ATOM 3092 N N . VAL B 1 192 ? -2.361 17.453 1.525 1 98 192 VAL B N 1
ATOM 3093 C CA . VAL B 1 192 ? -1.897 18.797 1.901 1 98 192 VAL B CA 1
ATOM 3094 C C . VAL B 1 192 ? -2.752 19.859 1.21 1 98 192 VAL B C 1
ATOM 3096 O O . VAL B 1 192 ? -3.215 20.797 1.85 1 98 192 VAL B O 1
ATOM 3099 N N . ALA B 1 193 ? -2.992 19.688 -0.076 1 97.19 193 ALA B N 1
ATOM 3100 C CA . ALA B 1 193 ? -3.783 20.641 -0.848 1 97.19 193 ALA B CA 1
ATOM 3101 C C . ALA B 1 193 ? -5.199 20.75 -0.29 1 97.19 193 ALA B C 1
ATOM 3103 O O . ALA B 1 193 ? -5.754 21.844 -0.212 1 97.19 193 ALA B O 1
ATOM 3104 N N . GLU B 1 194 ? -5.754 19.688 0.069 1 96.56 194 GLU B N 1
ATOM 3105 C CA . GLU B 1 194 ? -7.109 19.672 0.614 1 96.56 194 GLU B CA 1
ATOM 3106 C C . GLU B 1 194 ? -7.18 20.422 1.936 1 96.56 194 GLU B C 1
ATOM 3108 O O . GLU B 1 194 ? -8.102 21.219 2.154 1 96.56 194 GLU B O 1
ATOM 3113 N N . LEU B 1 195 ? -6.27 20.188 2.818 1 96.94 195 LEU B N 1
ATOM 3114 C CA . LEU B 1 195 ? -6.242 20.859 4.113 1 96.94 195 LEU B CA 1
ATOM 3115 C C . LEU B 1 195 ? -6.004 22.359 3.943 1 96.94 195 LEU B C 1
ATOM 3117 O O . LEU B 1 195 ? -6.633 23.172 4.625 1 96.94 195 LEU B O 1
ATOM 3121 N N . ARG B 1 196 ? -5.16 22.734 3.055 1 94.94 196 ARG B N 1
ATOM 3122 C CA . ARG B 1 196 ? -4.902 24.141 2.779 1 94.94 196 ARG B CA 1
ATOM 3123 C C . ARG B 1 196 ? -6.16 24.844 2.266 1 94.94 196 ARG B C 1
ATOM 3125 O O . ARG B 1 196 ? -6.441 25.984 2.639 1 94.94 196 ARG B O 1
ATOM 3132 N N . ALA B 1 197 ? -6.828 24.172 1.419 1 94.81 197 ALA B N 1
ATOM 3133 C CA . ALA B 1 197 ? -8.062 24.734 0.877 1 94.81 197 ALA B CA 1
ATOM 3134 C C . ALA B 1 197 ? -9.078 24.984 1.984 1 94.81 197 ALA B C 1
ATOM 3136 O O . ALA B 1 197 ? -9.766 26.016 1.979 1 94.81 197 ALA B O 1
ATOM 3137 N N . LEU B 1 198 ? -9.18 24.078 2.895 1 93.94 198 LEU B N 1
ATOM 3138 C CA . LEU B 1 198 ? -10.102 24.219 4.016 1 93.94 198 LEU B CA 1
ATOM 3139 C C . LEU B 1 198 ? -9.695 25.391 4.906 1 93.94 198 LEU B C 1
ATOM 3141 O O . LEU B 1 198 ? -10.547 26.125 5.391 1 93.94 198 LEU B O 1
ATOM 3145 N N . LEU B 1 199 ? -8.438 25.578 5.141 1 91.62 199 LEU B N 1
ATOM 3146 C CA . LEU B 1 199 ? -7.926 26.672 5.969 1 91.62 199 LEU B CA 1
ATOM 3147 C C . LEU B 1 199 ? -8.18 28.016 5.309 1 91.62 199 LEU B C 1
ATOM 3149 O O . LEU B 1 199 ? -8.523 29 5.984 1 91.62 199 LEU B O 1
ATOM 3153 N N . ASP B 1 200 ? -8.055 28.062 4.016 1 87.12 200 ASP B N 1
ATOM 3154 C CA . ASP B 1 200 ? -8.281 29.297 3.266 1 87.12 200 ASP B CA 1
ATOM 3155 C C . ASP B 1 200 ? -9.75 29.703 3.307 1 87.12 200 ASP B C 1
ATOM 3157 O O . ASP B 1 200 ? -10.07 30.891 3.373 1 87.12 200 ASP B O 1
ATOM 3161 N N . LEU B 1 201 ? -10.586 28.781 3.27 1 84.56 201 LEU B N 1
ATOM 3162 C CA . LEU B 1 201 ? -12.023 29.031 3.322 1 84.56 201 LEU B CA 1
ATOM 3163 C C . LEU B 1 201 ? -12.422 29.594 4.684 1 84.56 201 LEU B C 1
ATOM 3165 O O . LEU B 1 201 ? -13.289 30.469 4.766 1 84.56 201 LEU B O 1
ATOM 3169 N N . GLU B 1 202 ? -11.812 29.109 5.684 1 76.81 202 GLU B N 1
ATOM 3170 C CA . GLU B 1 202 ? -12.125 29.594 7.027 1 76.81 202 GLU B CA 1
ATOM 3171 C C . GLU B 1 202 ? -11.609 31 7.246 1 76.81 202 GLU B C 1
ATOM 3173 O O . GLU B 1 202 ? -12.195 31.766 8.016 1 76.81 202 GLU B O 1
ATOM 3178 N N . GLU B 1 203 ? -10.523 31.297 6.719 1 70.12 203 GLU B N 1
ATOM 3179 C CA . GLU B 1 203 ? -9.984 32.656 6.852 1 70.12 203 GLU B CA 1
ATOM 3180 C C . GLU B 1 203 ? -10.844 33.656 6.102 1 70.12 203 GLU B C 1
ATOM 3182 O O . GLU B 1 203 ? -10.961 34.812 6.52 1 70.12 203 GLU B O 1
ATOM 3187 N N . THR B 1 204 ? -11.461 33.156 5.043 1 66.06 204 THR B N 1
ATOM 3188 C CA . THR B 1 204 ? -12.305 34.062 4.27 1 66.06 204 THR B CA 1
ATOM 3189 C C . THR B 1 204 ? -13.656 34.25 4.953 1 66.06 204 THR B C 1
ATOM 3191 O O . THR B 1 204 ? -14.242 35.344 4.891 1 66.06 204 THR B O 1
ATOM 3194 N N . THR B 1 205 ? -14.18 33.219 5.516 1 60.19 205 THR B N 1
ATOM 3195 C CA . THR B 1 205 ? -15.516 33.312 6.109 1 60.19 205 THR B CA 1
ATOM 3196 C C . THR B 1 205 ? -15.438 33.938 7.5 1 60.19 205 THR B C 1
ATOM 3198 O O . THR B 1 205 ? -16.453 34.406 8.031 1 60.19 205 THR B O 1
ATOM 3201 N N . GLY B 1 206 ? -14.375 33.938 8.148 1 47.94 206 GLY B N 1
ATOM 3202 C CA . GLY B 1 206 ? -14.297 34.656 9.422 1 47.94 206 GLY B CA 1
ATOM 3203 C C . GLY B 1 206 ? -13.867 36.094 9.281 1 47.94 206 GLY B C 1
ATOM 3204 O O . GLY B 1 206 ? -13.281 36.469 8.266 1 47.94 206 GLY B O 1
#

Solvent-accessible surface area (backbone atoms only — not comparable to full-atom values): 22571 Å² total; per-residue (Å²): 132,71,59,70,33,43,45,60,54,49,10,63,74,68,75,45,54,44,65,57,42,50,47,30,32,73,71,55,75,36,69,58,44,69,66,86,93,40,65,30,27,42,45,59,53,51,48,52,52,47,49,56,30,62,62,76,61,42,70,63,74,75,70,74,68,78,63,70,34,53,70,69,50,50,33,67,73,62,64,50,50,70,68,57,52,52,46,35,41,73,74,62,67,47,69,63,75,35,82,30,75,53,74,96,54,72,45,69,24,26,35,62,38,40,53,50,32,51,47,48,53,51,42,40,46,73,29,31,48,53,74,86,57,17,53,33,54,50,40,48,32,52,50,40,58,66,41,79,68,54,88,69,54,55,60,66,26,32,37,34,28,45,30,78,55,67,50,75,35,41,84,90,45,56,69,66,66,70,76,41,66,37,34,42,37,32,31,47,9,48,53,48,51,53,50,50,52,54,54,52,51,50,61,67,74,95,132,71,59,71,33,44,46,60,54,48,10,65,74,68,74,46,52,45,67,56,43,49,47,31,33,74,71,54,75,35,70,59,45,71,66,83,93,40,65,29,28,39,46,59,54,50,49,52,50,47,49,55,27,60,66,74,58,43,68,62,72,75,70,73,68,80,61,71,33,53,72,70,50,49,34,67,73,62,64,49,51,68,68,58,50,53,47,36,40,72,74,63,68,47,70,63,75,35,82,30,75,51,75,96,52,70,45,70,25,26,37,62,41,40,53,50,32,51,45,48,53,51,42,41,46,73,29,32,48,53,73,85,58,17,53,33,53,50,42,49,33,51,51,41,56,66,42,78,69,55,89,69,52,55,61,64,26,32,37,34,29,44,30,80,54,69,48,76,36,41,83,90,44,56,71,64,66,68,77,42,66,38,36,42,35,30,30,46,8,48,53,47,50,52,51,50,53,55,52,52,51,50,61,66,74,96

Nearest PDB structures (foldseek):
  4j2n-assembly1_A  TM=8.855E-01  e=7.014E-03  Pukovnikvirus pukovnik
  6ama-assembly1_B  TM=8.463E-01  e=4.998E-03  Streptomyces venezuelae
  6amk-assembly1_B  TM=8.789E-01  e=1.938E-02  Streptomyces venezuelae
  6ama-assembly1_A  TM=8.669E-01  e=2.051E-02  Streptomyces venezuelae
  5i44-assembly4_I-2  TM=7.550E-01  e=9.422E-02  Bacillus subtilis subsp. subtilis str. 168